Protein 5KWV (pdb70)

Nearest PDB structures (foldseek):
  5kwv-assembly1_B  TM=1.004E+00  e=2.267E-60  Neisseria gonorrhoeae NCCP11945
  5ucr-assembly1_B  TM=1.002E+00  e=1.431E-56  Neisseria gonorrhoeae NCCP11945
  5kwv-assembly1_A  TM=9.908E-01  e=8.658E-56  Neisseria gonorrhoeae NCCP11945
  5ucr-assembly1_A  TM=9.792E-01  e=1.600E-54  Neisseria gonorrhoeae NCCP11945
  1iho-assembly1_B  TM=8.061E-01  e=1.325E-34  Escherichia coli

Secondary structure (DSSP, 8-state):
--EEE-SHHHHHHHHHH---EEEEEE-S---HHHHHHHHHHHHH-SEEEEEE---TTT----HHHHHHHHHTTT--EEE---HHHH-TTSS--SEEE--GGGGSTHHHHSTTHHHHHHHHHHHHHHHH--SEEEEETTSHHHHHHHHHHHHHTT---EEEEEPPPB-TTSPBP-GGGGG--HHHHHHTTHHHHHHHHHHHHHHTT---HHHHHHHHHHHHHHTT-EEEEEEEEETTT-PBP-TT-SEEEEEEEEEETTEEEEEEEEEE--/--EEE-SHHHHHHHHTT---EEEEEE-S---HHHHHHHHHHHTT-SEEEEEE---TTT------HHHHHHHHHTTT-SEEE---HHHH-SSSS--SEEE--GGGGSGGGGGSTTHHHHHHHHHHHHHHHH--SEEEEETTSHHHHHHHHHHHHHTT---EEEEEPPPB-TTSPBP-GGGGGS-HHHHHHTTHHHHHHHHHHHHHHTT---HHHHHHHHHHHHHHTT-EEEEEEEEETTT-PBP-TT-SSEEEEEEEEETTEEEEEEEEE-

Radius of gyration: 27.23 Å; Cα contacts (8 Å, |Δi|>4): 1014; chains: 2; bounding box: 77×53×70 Å

Organism: Neisseria gonorrhoeae (strain NCCP11945) (NCBI:txid521006)

Structure (mmCIF, N/CA/C/O backbone):
data_5KWV
#
_entry.id   5KWV
#
_cell.length_a   137.650
_cell.length_b   137.650
_cell.length_c   73.020
_cell.angle_alpha   90.000
_cell.angle_beta   90.000
_cell.angle_gamma   90.000
#
_symmetry.space_group_name_H-M   'P 41 21 2'
#
loop_
_entity.id
_entity.type
_entity.pdbx_description
1 polymer 'Pantothenate synthetase'
2 non-polymer 'PHOSPHOAMINOPHOSPHONIC ACID-ADENYLATE ESTER'
3 water water
#
loop_
_atom_site.group_PDB
_atom_site.id
_atom_site.type_symbol
_atom_site.label_atom_id
_atom_site.label_alt_id
_atom_site.label_comp_id
_atom_site.label_asym_id
_atom_site.label_entity_id
_atom_site.label_seq_id
_atom_site.pdbx_PDB_ins_code
_atom_site.Cartn_x
_atom_site.Cartn_y
_atom_site.Cartn_z
_atom_site.occupancy
_atom_site.B_iso_or_equiv
_atom_site.auth_seq_id
_atom_site.auth_comp_id
_atom_site.auth_asym_id
_atom_site.auth_atom_id
_atom_site.pdbx_PDB_model_num
ATOM 1 N N . HIS A 1 8 ? 40.070 55.813 38.455 1.00 74.69 0 HIS A N 1
ATOM 2 C CA . HIS A 1 8 ? 39.659 56.995 39.202 1.00 78.67 0 HIS A CA 1
ATOM 3 C C . HIS A 1 8 ? 39.699 58.231 38.305 1.00 82.38 0 HIS A C 1
ATOM 4 O O . HIS A 1 8 ? 38.651 58.718 37.877 1.00 88.40 0 HIS A O 1
ATOM 6 N N . MET A 1 9 ? 40.897 58.733 38.000 1.00 76.67 1 MET A N 1
ATOM 7 C CA . MET A 1 9 ? 41.010 59.970 37.233 1.00 67.10 1 MET A CA 1
ATOM 8 C C . MET A 1 9 ? 40.744 59.721 35.754 1.00 69.79 1 MET A C 1
ATOM 9 O O . MET A 1 9 ? 41.195 58.722 35.186 1.00 76.36 1 MET A O 1
ATOM 14 N N . GLN A 1 10 ? 40.020 60.647 35.128 1.00 65.60 2 GLN A N 1
ATOM 15 C CA . GLN A 1 10 ? 39.677 60.564 33.716 1.00 69.15 2 GLN A CA 1
ATOM 16 C C . GLN A 1 10 ? 40.371 61.654 32.911 1.00 64.75 2 GLN A C 1
ATOM 17 O O . GLN A 1 10 ? 40.501 62.795 33.368 1.00 62.82 2 GLN A O 1
ATOM 23 N N . ILE A 1 11 ? 40.786 61.293 31.701 1.00 64.05 3 ILE A N 1
ATOM 24 C CA . ILE A 1 11 ? 41.227 62.239 30.682 1.00 61.37 3 ILE A CA 1
ATOM 25 C C . ILE A 1 11 ? 40.099 62.366 29.676 1.00 55.65 3 ILE A C 1
ATOM 26 O O . ILE A 1 11 ? 39.679 61.369 29.078 1.00 60.10 3 ILE A O 1
ATOM 31 N N . ILE A 1 12 ? 39.589 63.582 29.504 1.00 52.74 4 ILE A N 1
ATOM 32 C CA . ILE A 1 12 ? 38.465 63.857 28.613 1.00 55.97 4 ILE A CA 1
ATOM 33 C C . ILE A 1 12 ? 38.911 64.897 27.591 1.00 53.56 4 ILE A C 1
ATOM 34 O O . ILE A 1 12 ? 39.511 65.915 27.957 1.00 53.53 4 ILE A O 1
ATOM 39 N N . HIS A 1 13 ? 38.637 64.634 26.308 1.00 55.55 5 HIS A N 1
ATOM 40 C CA . HIS A 1 13 ? 39.138 65.489 25.234 1.00 54.60 5 HIS A CA 1
ATOM 41 C C . HIS A 1 13 ? 38.072 66.292 24.507 1.00 52.01 5 HIS A C 1
ATOM 42 O O . HIS A 1 13 ? 38.423 67.224 23.777 1.00 58.33 5 HIS A O 1
ATOM 49 N N . THR A 1 14 ? 36.798 65.956 24.656 1.00 50.40 6 THR A N 1
ATOM 50 C CA . THR A 1 14 ? 35.742 66.644 23.932 1.00 53.75 6 THR A CA 1
ATOM 51 C C . THR A 1 14 ? 34.841 67.406 24.894 1.00 53.23 6 THR A C 1
ATOM 52 O O . THR A 1 14 ? 34.653 67.004 26.049 1.00 56.12 6 THR A O 1
ATOM 56 N N . ILE A 1 15 ? 34.281 68.508 24.388 1.00 49.43 7 ILE A N 1
ATOM 57 C CA . ILE A 1 15 ? 33.306 69.294 25.140 1.00 51.30 7 ILE A CA 1
ATOM 58 C C . ILE A 1 15 ? 32.096 68.439 25.488 1.00 56.61 7 ILE A C 1
ATOM 59 O O . ILE A 1 15 ? 31.568 68.509 26.606 1.00 54.71 7 ILE A O 1
ATOM 64 N N . ARG A 1 16 ? 31.647 67.604 24.542 1.00 45.64 8 ARG A N 1
ATOM 65 C CA . ARG A 1 16 ? 30.451 66.802 24.770 1.00 51.61 8 ARG A CA 1
ATOM 66 C C . ARG A 1 16 ? 30.647 65.816 25.916 1.00 56.85 8 ARG A C 1
ATOM 67 O O . ARG A 1 16 ? 29.740 65.620 26.733 1.00 59.63 8 ARG A O 1
ATOM 75 N N . GLU A 1 17 ? 31.809 65.152 25.971 1.00 52.03 9 GLU A N 1
ATOM 76 C CA . GLU A 1 17 ? 32.052 64.216 27.060 1.00 53.66 9 GLU A CA 1
ATOM 77 C C . GLU A 1 17 ? 32.271 64.951 28.375 1.00 47.43 9 GLU A C 1
ATOM 78 O O . GLU A 1 17 ? 31.920 64.431 29.434 1.00 49.08 9 GLU A O 1
ATOM 84 N N . LEU A 1 18 ? 32.857 66.150 28.333 1.00 45.68 10 LEU A N 1
ATOM 85 C CA . LEU A 1 18 ? 32.993 66.930 29.562 1.00 52.18 10 LEU A CA 1
ATOM 86 C C . LEU A 1 18 ? 31.618 67.299 30.109 1.00 51.70 10 LEU A C 1
ATOM 87 O O . LEU A 1 18 ? 31.344 67.109 31.298 1.00 48.85 10 LEU A O 1
ATOM 92 N N . ARG A 1 19 ? 30.726 67.791 29.238 1.00 50.18 11 ARG A N 1
ATOM 93 C CA . ARG A 1 19 ? 29.379 68.152 29.672 1.00 50.63 11 ARG A CA 1
ATOM 94 C C . ARG A 1 19 ? 28.625 66.950 30.239 1.00 61.95 11 ARG A C 1
ATOM 95 O O . ARG A 1 19 ? 27.942 67.068 31.265 1.00 59.11 11 ARG A O 1
ATOM 103 N N . THR A 1 20 ? 28.736 65.785 29.591 1.00 50.12 12 THR A N 1
ATOM 104 C CA . THR A 1 20 ? 28.068 64.586 30.106 1.00 53.81 12 THR A CA 1
ATOM 105 C C . T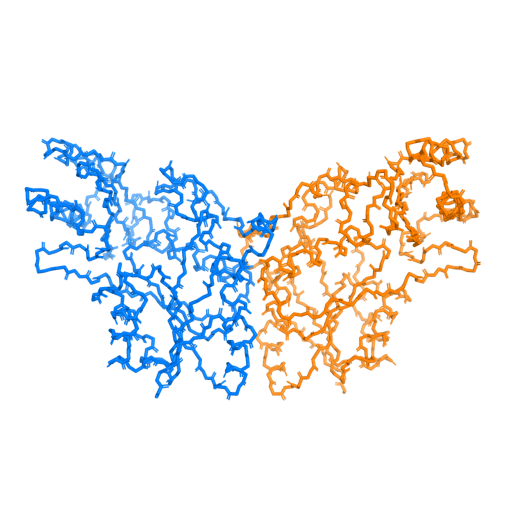HR A 1 20 ? 28.582 64.198 31.490 1.00 60.36 12 THR A C 1
ATOM 106 O O . THR A 1 20 ? 27.792 63.871 32.382 1.00 66.74 12 THR A O 1
ATOM 110 N N . TRP A 1 21 ? 29.899 64.246 31.699 1.00 57.14 13 TRP A N 1
ATOM 111 C CA . TRP A 1 21 ? 30.433 63.902 33.015 1.00 57.28 13 TRP A CA 1
ATOM 112 C C . TRP A 1 21 ? 30.003 64.913 34.080 1.00 61.06 13 TRP A C 1
ATOM 113 O O . TRP A 1 21 ? 29.735 64.541 35.228 1.00 63.88 13 TRP A O 1
ATOM 124 N N . ARG A 1 22 ? 29.951 66.196 33.720 1.00 55.89 14 ARG A N 1
ATOM 125 C CA . ARG A 1 22 ? 29.693 67.259 34.687 1.00 58.94 14 ARG A CA 1
ATOM 126 C C . ARG A 1 22 ? 28.232 67.298 35.115 1.00 60.70 14 ARG A C 1
ATOM 127 O O . ARG A 1 22 ? 27.922 67.778 36.212 1.00 60.02 14 ARG A O 1
ATOM 135 N N . GLU A 1 23 ? 27.332 66.806 34.257 1.00 57.98 15 GLU A N 1
ATOM 136 C CA . GLU A 1 23 ? 25.896 66.894 34.502 1.00 63.82 15 GLU A CA 1
ATOM 137 C C . GLU A 1 23 ? 25.479 66.193 35.791 1.00 76.49 15 GLU A C 1
ATOM 138 O O . GLU A 1 23 ? 24.678 66.732 36.564 1.00 80.56 15 GLU A O 1
ATOM 144 N N . ASN A 1 24 ? 26.000 64.994 36.043 1.00 78.63 16 ASN A N 1
ATOM 145 C CA . ASN A 1 24 ? 25.598 64.254 37.231 1.00 89.20 16 ASN A CA 1
ATOM 146 C C . ASN A 1 24 ? 26.379 64.664 38.470 1.00 93.41 16 ASN A C 1
ATOM 147 O O . ASN A 1 24 ? 25.928 64.403 39.590 1.00 101.84 16 ASN A O 1
ATOM 152 N N . THR A 1 25 ? 27.519 65.317 38.293 1.00 82.74 17 THR A N 1
ATOM 153 C CA . THR A 1 25 ? 28.363 65.726 39.401 1.00 74.52 17 THR A CA 1
ATOM 154 C C . THR A 1 25 ? 27.828 66.974 40.099 1.00 73.92 17 THR A C 1
ATOM 155 O O . THR A 1 25 ? 27.233 67.862 39.480 1.00 81.03 17 THR A O 1
ATOM 159 N N . GLY A 1 26 ? 28.049 67.028 41.412 1.00 62.24 18 GLY A N 1
ATOM 160 C CA . GLY A 1 26 ? 27.658 68.178 42.199 1.00 62.80 18 GLY A CA 1
ATOM 161 C C . GLY A 1 26 ? 28.631 69.334 42.067 1.00 60.69 18 GLY A C 1
ATOM 162 O O . GLY A 1 26 ? 28.808 69.871 40.965 1.00 60.67 18 GLY A O 1
ATOM 163 N N . LYS A 1 27 ? 29.255 69.736 43.177 1.00 56.62 19 LYS A N 1
ATOM 164 C CA . LYS A 1 27 ? 30.142 70.895 43.162 1.00 60.01 19 LYS A CA 1
ATOM 165 C C . LYS A 1 27 ? 31.425 70.601 42.382 1.00 57.74 19 LYS A C 1
ATOM 166 O O . LYS A 1 27 ? 31.983 69.505 42.470 1.00 64.61 19 LYS A O 1
ATOM 172 N N . VAL A 1 28 ? 31.893 71.581 41.603 1.00 51.24 20 VAL A N 1
ATOM 173 C CA . VAL A 1 28 ? 33.107 71.426 40.803 1.00 41.79 20 VAL A CA 1
ATOM 174 C C . VAL A 1 28 ? 34.041 72.599 41.071 1.00 50.15 20 VAL A C 1
ATOM 175 O O . VAL A 1 28 ? 33.611 73.757 41.066 1.00 45.30 20 VAL A O 1
ATOM 179 N N . ALA A 1 29 ? 35.301 72.292 41.368 1.00 46.46 21 ALA A N 1
ATOM 180 C CA . ALA A 1 29 ? 36.379 73.267 41.432 1.00 42.52 21 ALA A CA 1
ATOM 181 C C . ALA A 1 29 ? 37.279 73.059 40.230 1.00 41.79 21 ALA A C 1
ATOM 182 O O . ALA A 1 29 ? 37.569 71.920 39.855 1.00 47.13 21 ALA A O 1
ATOM 184 N N . PHE A 1 30 ? 37.730 74.162 39.638 1.00 42.53 22 PHE A N 1
ATOM 185 C CA . PHE A 1 30 ? 38.342 74.149 38.321 1.00 41.66 22 PHE A CA 1
ATOM 186 C C . PHE A 1 30 ? 39.703 74.840 38.365 1.00 43.42 22 PHE A C 1
ATOM 187 O O . PHE A 1 30 ? 39.839 75.921 38.932 1.00 45.40 22 PHE A O 1
ATOM 195 N N . VAL A 1 31 ? 40.713 74.199 37.787 1.00 42.12 23 VAL A N 1
ATOM 196 C CA . VAL A 1 31 ? 42.044 74.781 37.662 1.00 36.11 23 VAL A CA 1
ATOM 197 C C . VAL A 1 31 ? 42.444 74.758 36.192 1.00 37.96 23 VAL A C 1
ATOM 198 O O . VAL A 1 31 ? 42.909 73.740 35.681 1.00 42.32 23 VAL A O 1
ATOM 202 N N . PRO A 1 32 ? 42.348 75.890 35.499 1.00 37.68 24 PRO A N 1
ATOM 203 C CA . PRO A 1 32 ? 42.804 75.948 34.096 1.00 39.51 24 PRO A CA 1
ATOM 204 C C . PRO A 1 32 ? 44.298 76.195 34.010 1.00 42.52 24 PRO A C 1
ATOM 205 O O . PRO A 1 32 ? 44.847 77.041 34.723 1.00 38.31 24 PRO A O 1
ATOM 209 N N . THR A 1 33 ? 44.959 75.425 33.130 1.00 35.87 25 THR A N 1
ATOM 210 C CA . THR A 1 33 ? 46.405 75.502 32.947 1.00 37.09 25 THR A CA 1
ATOM 211 C C . THR A 1 33 ? 46.768 75.329 31.479 1.00 42.06 25 THR A C 1
ATOM 212 O O . THR A 1 33 ? 45.959 74.889 30.654 1.00 38.84 25 THR A O 1
ATOM 216 N N . MET A 1 34 ? 48.041 75.621 31.187 1.00 39.20 26 MET A N 1
ATOM 217 C CA . MET A 1 34 ? 48.669 75.316 29.909 1.00 44.31 26 MET A CA 1
ATOM 218 C C . MET A 1 34 ? 49.589 74.108 29.992 1.00 47.23 26 MET A C 1
ATOM 219 O O . MET A 1 34 ? 50.468 73.949 29.134 1.00 48.45 26 MET A O 1
ATOM 224 N N . GLY A 1 35 ? 49.387 73.230 30.978 1.00 42.09 27 GLY A N 1
ATOM 225 C CA . GLY A 1 35 ? 50.234 72.054 31.063 1.00 46.39 27 GLY A CA 1
ATOM 226 C C . GLY A 1 35 ? 51.635 72.387 31.567 1.00 51.37 27 GLY A C 1
ATOM 227 O O . GLY A 1 35 ? 51.883 73.441 32.159 1.00 52.01 27 GLY A O 1
ATOM 228 N N . ASN A 1 36 ? 52.561 71.454 31.323 1.00 53.01 28 ASN A N 1
ATOM 229 C CA . ASN A 1 36 ? 53.926 71.542 31.849 1.00 60.56 28 ASN A CA 1
ATOM 230 C C . ASN A 1 36 ? 53.917 71.741 33.361 1.00 60.72 28 ASN A C 1
ATOM 231 O O . ASN A 1 36 ? 54.545 72.659 33.893 1.00 63.85 28 ASN A O 1
ATOM 236 N N . LEU A 1 37 ? 53.173 70.886 34.056 1.00 53.62 29 LEU A N 1
ATOM 237 C CA . LEU A 1 37 ? 52.823 71.183 35.439 1.00 56.52 29 LEU A CA 1
ATOM 238 C C . LEU A 1 37 ? 54.036 71.077 36.357 1.00 57.05 29 LEU A C 1
ATOM 239 O O . LEU A 1 37 ? 54.929 70.257 36.155 1.00 61.63 29 LEU A O 1
ATOM 244 N N . HIS A 1 38 ? 54.057 71.937 37.370 1.00 58.63 30 HIS A N 1
ATOM 245 C CA . HIS A 1 38 ? 55.073 71.926 38.414 1.00 61.26 30 HIS A CA 1
ATOM 246 C C . HIS A 1 38 ? 54.367 72.173 39.744 1.00 61.16 30 HIS A C 1
ATOM 247 O O . HIS A 1 38 ? 53.138 72.317 39.800 1.00 57.72 30 HIS A O 1
ATOM 254 N N . GLU A 1 39 ? 55.157 72.239 40.817 1.00 55.03 31 GLU A N 1
ATOM 255 C CA . GLU A 1 39 ? 54.591 72.305 42.161 1.00 63.28 31 GLU A CA 1
ATOM 256 C C . GLU A 1 39 ? 53.704 73.542 42.342 1.00 59.46 31 GLU A C 1
ATOM 257 O O . GLU A 1 39 ? 52.735 73.508 43.115 1.00 57.44 31 GLU A O 1
ATOM 263 N N . GLY A 1 40 ? 54.035 74.651 41.671 1.00 49.36 32 GLY A N 1
ATOM 264 C CA . GLY A 1 40 ? 53.166 75.824 41.726 1.00 51.69 32 GLY A CA 1
ATOM 265 C C . GLY A 1 40 ? 51.737 75.536 41.286 1.00 57.47 32 GLY A C 1
ATOM 266 O O . GLY A 1 40 ? 50.779 76.025 41.896 1.00 54.45 32 GLY A O 1
ATOM 267 N N . HIS A 1 41 ? 51.574 74.732 40.224 1.00 53.35 33 HIS A N 1
ATOM 268 C CA . HIS A 1 41 ? 50.238 74.325 39.788 1.00 47.04 33 HIS A CA 1
ATOM 269 C C . HIS A 1 41 ? 49.572 73.433 40.825 1.00 51.65 33 HIS A C 1
ATOM 270 O O . HIS A 1 41 ? 48.353 73.502 41.030 1.00 52.29 33 HIS A O 1
ATOM 277 N N . LEU A 1 42 ? 50.356 72.566 41.468 1.00 52.36 34 LEU A N 1
ATOM 278 C CA . LEU A 1 42 ? 49.791 71.675 42.472 1.00 58.31 34 LEU A CA 1
ATOM 279 C C . LEU A 1 42 ? 49.235 72.451 43.658 1.00 55.32 34 LEU A C 1
ATOM 280 O O . LEU A 1 42 ? 48.262 72.012 44.286 1.00 56.14 34 LEU A O 1
ATOM 285 N N . ALA A 1 43 ? 49.835 73.599 43.982 1.00 56.43 35 ALA A N 1
ATOM 286 C CA . ALA A 1 43 ? 49.246 74.468 44.995 1.00 57.34 35 ALA A CA 1
ATOM 287 C C . ALA A 1 43 ? 47.819 74.836 44.619 1.00 54.22 35 ALA A C 1
ATOM 288 O O . ALA A 1 43 ? 46.911 74.747 45.452 1.00 54.12 35 ALA A O 1
ATOM 290 N N . LEU A 1 44 ? 47.597 75.229 43.356 1.00 45.88 36 LEU A N 1
ATOM 291 C CA . LEU A 1 44 ? 46.240 75.512 42.894 1.00 44.62 36 LEU A CA 1
ATOM 292 C C . LEU A 1 44 ? 45.341 74.300 43.063 1.00 42.08 36 LEU A C 1
ATOM 293 O O . LEU A 1 44 ? 44.190 74.415 43.500 1.00 46.69 36 LEU A O 1
ATOM 298 N N . VAL A 1 45 ? 45.836 73.133 42.667 1.00 39.56 37 VAL A N 1
ATOM 299 C CA . VAL A 1 45 ? 45.017 71.932 42.711 1.00 42.99 37 VAL A CA 1
ATOM 300 C C . VAL A 1 45 ? 44.636 71.608 44.155 1.00 49.79 37 VAL A C 1
ATOM 301 O O . VAL A 1 45 ? 43.514 71.171 44.431 1.00 49.77 37 VAL A O 1
ATOM 305 N N . ARG A 1 46 ? 45.568 71.810 45.091 1.00 46.39 38 ARG A N 1
ATOM 306 C CA . ARG A 1 46 ? 45.288 71.515 46.498 1.00 52.90 38 ARG A CA 1
ATOM 307 C C . ARG A 1 46 ? 44.216 72.441 47.048 1.00 47.88 38 ARG A C 1
ATOM 308 O O . ARG A 1 46 ? 43.311 71.986 47.752 1.00 49.67 38 ARG A O 1
ATOM 316 N N . GLU A 1 47 ? 44.260 73.730 46.687 1.00 43.69 39 GLU A N 1
ATOM 317 C CA . GLU A 1 47 ? 43.220 74.655 47.131 1.00 54.64 39 GLU A CA 1
ATOM 318 C C . GLU A 1 47 ? 41.857 74.250 46.593 1.00 56.38 39 GLU A C 1
ATOM 319 O O . GLU A 1 47 ? 40.857 74.250 47.327 1.00 49.90 39 GLU A O 1
ATOM 325 N N . ALA A 1 48 ? 41.806 73.920 45.302 1.00 45.91 40 ALA A N 1
ATOM 326 C CA . ALA A 1 48 ? 40.580 73.457 44.664 1.00 42.65 40 ALA A CA 1
ATOM 327 C C . ALA A 1 48 ? 40.052 72.211 45.349 1.00 42.56 40 ALA A C 1
ATOM 328 O O . ALA A 1 48 ? 38.843 72.059 45.557 1.00 52.35 40 ALA A O 1
ATOM 330 N N . ARG A 1 49 ? 40.947 71.273 45.637 1.00 48.03 41 ARG A N 1
ATOM 331 C CA . ARG A 1 49 ? 40.557 70.037 46.289 1.00 53.27 41 ARG A CA 1
ATOM 332 C C . ARG A 1 49 ? 40.042 70.286 47.707 1.00 58.12 41 ARG A C 1
ATOM 333 O O . ARG A 1 49 ? 39.285 69.459 48.225 1.00 50.61 41 ARG A O 1
ATOM 341 N N . LYS A 1 50 ? 40.408 71.414 48.334 1.00 53.62 42 LYS A N 1
ATOM 342 C CA . LYS A 1 50 ? 39.835 71.749 49.633 1.00 62.73 42 LYS A CA 1
ATOM 343 C C . LYS A 1 50 ? 38.406 72.246 49.525 1.00 62.87 42 LYS A C 1
ATOM 344 O O . LYS A 1 50 ? 37.702 72.272 50.538 1.00 55.17 42 LYS A O 1
ATOM 350 N N . ARG A 1 51 ? 37.942 72.581 48.321 1.00 57.71 43 ARG A N 1
ATOM 351 C CA . ARG A 1 51 ? 36.662 73.251 48.166 1.00 58.57 43 ARG A CA 1
ATOM 352 C C . ARG A 1 51 ? 35.596 72.435 47.446 1.00 60.78 43 ARG A C 1
ATOM 353 O O . ARG A 1 51 ? 34.424 72.823 47.472 1.00 58.73 43 ARG A O 1
ATOM 361 N N . ALA A 1 52 ? 35.949 71.306 46.848 1.00 47.58 44 ALA A N 1
ATOM 362 C CA . ALA A 1 52 ? 34.947 70.493 46.188 1.00 50.36 44 ALA A CA 1
ATOM 363 C C . ALA A 1 52 ? 35.477 69.077 46.068 1.00 51.16 44 ALA A C 1
ATOM 364 O O . ALA A 1 52 ? 36.686 68.865 45.957 1.00 51.94 44 ALA A O 1
ATOM 366 N N . ASP A 1 53 ? 34.555 68.110 46.116 1.00 56.55 45 ASP A N 1
ATOM 367 C CA . ASP A 1 53 ? 34.927 66.716 45.911 1.00 57.26 45 ASP A CA 1
ATOM 368 C C . ASP A 1 53 ? 35.436 66.469 44.491 1.00 56.40 45 ASP A C 1
ATOM 369 O O . ASP A 1 53 ? 36.214 65.536 44.269 1.00 58.21 45 ASP A O 1
ATOM 374 N N . ASN A 1 54 ? 35.007 67.277 43.521 1.00 50.67 46 ASN A N 1
ATOM 375 C CA . ASN A 1 54 ? 35.321 67.048 42.115 1.00 47.06 46 ASN A CA 1
ATOM 376 C C . ASN A 1 54 ? 36.148 68.201 41.555 1.00 54.60 46 ASN A C 1
ATOM 377 O O . ASN A 1 54 ? 35.633 69.312 41.377 1.00 50.75 46 ASN A O 1
ATOM 382 N N . VAL A 1 55 ? 37.421 67.928 41.266 1.00 46.48 47 VAL A N 1
ATOM 383 C CA . VAL A 1 55 ? 38.358 68.911 40.734 1.00 46.02 47 VAL A CA 1
ATOM 384 C C . VAL A 1 55 ? 38.602 68.600 39.256 1.00 48.92 47 VAL A C 1
ATOM 385 O O . VAL A 1 55 ? 38.979 67.474 38.911 1.00 58.02 47 VAL A O 1
ATOM 389 N N . VAL A 1 56 ? 38.373 69.592 38.391 1.00 45.29 48 VAL A N 1
ATOM 390 C CA . VAL A 1 56 ? 38.722 69.529 36.968 1.00 41.34 48 VAL A CA 1
ATOM 391 C C . VAL A 1 56 ? 39.974 70.365 36.744 1.00 43.63 48 VAL A C 1
ATOM 392 O O . VAL A 1 56 ? 40.015 71.543 37.119 1.00 45.32 48 VAL A O 1
ATOM 396 N N . VAL A 1 57 ? 40.987 69.772 36.117 1.00 48.01 49 VAL A N 1
ATOM 397 C CA . VAL A 1 57 ? 42.157 70.512 35.650 1.00 44.81 49 VAL A CA 1
ATOM 398 C C . VAL A 1 57 ? 42.132 70.497 34.126 1.00 47.39 49 VAL A C 1
ATOM 399 O O . VAL A 1 57 ? 42.095 69.428 33.507 1.00 49.81 49 VAL A O 1
ATOM 403 N N . SER A 1 58 ? 42.148 71.676 33.516 1.00 41.81 50 SER A N 1
ATOM 404 C CA . SER A 1 58 ? 42.242 71.761 32.071 1.00 44.31 50 SER A CA 1
ATOM 405 C C . SER A 1 58 ? 43.684 72.042 31.665 1.00 44.31 50 SER A C 1
ATOM 406 O O . SER A 1 58 ? 44.405 72.773 32.350 1.00 44.53 50 SER A O 1
ATOM 409 N N . ILE A 1 59 ? 44.106 71.409 30.573 1.00 42.55 51 ILE A N 1
ATOM 410 C CA . ILE A 1 59 ? 45.397 71.643 29.930 1.00 43.27 51 ILE A CA 1
ATOM 411 C C . ILE A 1 59 ? 45.087 72.047 28.491 1.00 45.41 51 ILE A C 1
ATOM 412 O O . ILE A 1 59 ? 44.549 71.233 27.730 1.00 46.47 51 ILE A O 1
ATOM 417 N N . PHE A 1 60 ? 45.383 73.302 28.122 1.00 46.95 52 PHE A N 1
ATOM 418 C CA . PHE A 1 60 ? 45.069 73.792 26.776 1.00 44.31 52 PHE A CA 1
ATOM 419 C C . PHE A 1 60 ? 45.923 75.003 26.398 1.00 36.97 52 PHE A C 1
ATOM 420 O O . PHE A 1 60 ? 46.078 75.923 27.207 1.00 43.61 52 PHE A O 1
ATOM 428 N N . VAL A 1 61 ? 46.477 75.002 25.172 1.00 40.38 53 VAL A N 1
ATOM 429 C CA . VAL A 1 61 ? 47.228 76.129 24.598 1.00 45.42 53 VAL A CA 1
ATOM 430 C C . VAL A 1 61 ? 46.696 76.524 23.212 1.00 45.65 53 VAL A C 1
ATOM 431 O O . VAL A 1 61 ? 46.214 75.662 22.461 1.00 47.01 53 VAL A O 1
ATOM 435 N N . ASN A 1 62 ? 46.790 77.827 22.859 1.00 43.77 54 ASN A N 1
ATOM 436 C CA . ASN A 1 62 ? 46.428 78.291 21.493 1.00 44.42 54 ASN A CA 1
ATOM 437 C C . ASN A 1 62 ? 47.013 79.667 21.104 1.00 42.78 54 ASN A C 1
ATOM 438 O O . ASN A 1 62 ? 47.027 80.598 21.900 1.00 41.28 54 ASN A O 1
ATOM 443 N N . ARG A 1 63 ? 47.363 79.827 19.813 1.00 80.38 55 ARG A N 1
ATOM 444 C CA . ARG A 1 63 ? 47.825 81.100 19.212 1.00 74.26 55 ARG A CA 1
ATOM 445 C C . ARG A 1 63 ? 46.897 82.313 19.390 1.00 79.73 55 ARG A C 1
ATOM 446 O O . ARG A 1 63 ? 47.026 83.316 18.670 1.00 70.34 55 ARG A O 1
ATOM 448 N N . LEU A 1 64 ? 45.879 82.196 20.245 1.00 70.77 56 LEU A N 1
ATOM 449 C CA . LEU A 1 64 ? 45.053 83.341 20.587 1.00 58.00 56 LEU A CA 1
ATOM 450 C C . LEU A 1 64 ? 45.464 83.976 21.915 1.00 49.21 56 LEU A C 1
ATOM 451 O O . LEU A 1 64 ? 45.072 85.110 22.191 1.00 47.61 56 LEU A O 1
ATOM 456 N N . GLN A 1 65 ? 46.263 83.285 22.731 1.00 49.17 57 GLN A N 1
ATOM 457 C CA . GLN A 1 65 ? 46.701 83.848 24.005 1.00 50.42 57 GLN A CA 1
ATOM 458 C C . GLN A 1 65 ? 48.175 83.642 24.315 1.00 52.18 57 GLN A C 1
ATOM 459 O O . GLN A 1 65 ? 48.660 84.237 25.282 1.00 62.97 57 GLN A O 1
ATOM 465 N N . PHE A 1 66 ? 48.920 82.865 23.540 1.00 42.44 58 PHE A N 1
ATOM 466 C CA . PHE A 1 66 ? 50.354 82.812 23.824 1.00 74.65 58 PHE A CA 1
ATOM 467 C C . PHE A 1 66 ? 51.036 84.173 23.651 1.00 84.51 58 PHE A C 1
ATOM 468 O O . PHE A 1 66 ? 52.111 84.380 24.226 1.00 81.28 58 PHE A O 1
ATOM 470 N N . GLY A 1 67 ? 50.425 85.092 22.890 1.00 91.21 59 GLY A N 1
ATOM 471 C CA . GLY A 1 67 ? 50.884 86.460 22.665 1.00 92.99 59 GLY A CA 1
ATOM 472 C C . GLY A 1 67 ? 52.349 86.793 22.868 1.00 90.03 59 GLY A C 1
ATOM 473 O O . GLY A 1 67 ? 52.780 87.056 23.994 1.00 88.38 59 GLY A O 1
ATOM 474 N N . ARG A 1 77 ? 56.497 69.166 28.178 1.00 91.04 69 ARG A N 1
ATOM 475 C CA . ARG A 1 77 ? 56.169 67.875 28.782 1.00 86.30 69 ARG A CA 1
ATOM 476 C C . ARG A 1 77 ? 54.965 67.243 28.088 1.00 80.33 69 ARG A C 1
ATOM 477 O O . ARG A 1 77 ? 54.088 67.944 27.578 1.00 71.58 69 ARG A O 1
ATOM 479 N N . THR A 1 78 ? 54.938 65.912 28.071 1.00 85.59 70 THR A N 1
ATOM 480 C CA . THR A 1 78 ? 53.826 65.172 27.494 1.00 83.65 70 THR A CA 1
ATOM 481 C C . THR A 1 78 ? 52.577 65.297 28.365 1.00 79.45 70 THR A C 1
ATOM 482 O O . THR A 1 78 ? 52.635 65.647 29.552 1.00 71.38 70 THR A O 1
ATOM 486 N N . LEU A 1 79 ? 51.429 65.003 27.751 1.00 77.75 71 LEU A N 1
ATOM 487 C CA . LEU A 1 79 ? 50.177 65.015 28.498 1.00 77.25 71 LEU A CA 1
ATOM 488 C C . LEU A 1 79 ? 50.174 63.935 29.570 1.00 73.53 71 LEU A C 1
ATOM 489 O O . LEU A 1 79 ? 49.673 64.151 30.677 1.00 69.71 71 LEU A O 1
ATOM 494 N N . GLN A 1 80 ? 50.738 62.766 29.258 1.00 72.37 72 GLN A N 1
ATOM 495 C CA . GLN A 1 80 ? 50.719 61.656 30.204 1.00 78.90 72 GLN A CA 1
ATOM 496 C C . GLN A 1 80 ? 51.519 61.992 31.455 1.00 78.12 72 GLN A C 1
ATOM 497 O O . GLN A 1 80 ? 51.130 61.619 32.567 1.00 77.00 72 GLN A O 1
ATOM 503 N N . GLN A 1 81 ? 52.656 62.670 31.294 1.00 77.87 73 GLN A N 1
ATOM 504 C CA . GLN A 1 81 ? 53.441 63.046 32.464 1.00 75.31 73 GLN A CA 1
ATOM 505 C C . GLN A 1 81 ? 52.688 64.072 33.308 1.00 67.73 73 GLN A C 1
ATOM 506 O O . GLN A 1 81 ? 52.752 64.032 34.544 1.00 61.10 73 GLN A O 1
ATOM 508 N N . ASP A 1 82 ? 51.961 64.988 32.655 1.00 58.87 74 ASP A N 1
ATOM 509 C CA . ASP A 1 82 ? 51.120 65.930 33.384 1.00 58.86 74 ASP A CA 1
ATOM 510 C C . ASP A 1 82 ? 50.030 65.189 34.144 1.00 62.52 74 ASP A C 1
ATOM 511 O O . ASP A 1 82 ? 49.774 65.468 35.321 1.00 70.04 74 ASP A O 1
ATOM 516 N N . ALA A 1 83 ? 49.356 64.253 33.474 1.00 62.44 75 ALA A N 1
ATOM 517 C CA . ALA A 1 83 ? 48.267 63.525 34.113 1.00 68.59 75 ALA A CA 1
ATOM 518 C C . ALA A 1 83 ? 48.756 62.700 35.294 1.00 75.46 75 ALA A C 1
ATOM 519 O O . ALA A 1 83 ? 48.026 62.536 36.276 1.00 81.11 75 ALA A O 1
ATOM 521 N N . ASP A 1 84 ? 49.994 62.198 35.236 1.00 77.82 76 ASP A N 1
ATOM 522 C CA . ASP A 1 84 ? 50.511 61.418 36.355 1.00 80.39 76 ASP A CA 1
ATOM 523 C C . ASP A 1 84 ? 50.689 62.282 37.595 1.00 81.55 76 ASP A C 1
ATOM 524 O O . ASP A 1 84 ? 50.419 61.830 38.714 1.00 88.61 76 ASP A O 1
ATOM 529 N N . LYS A 1 85 ? 51.147 63.525 37.425 1.00 73.35 77 LYS A N 1
ATOM 530 C CA . LYS A 1 85 ? 51.291 64.401 38.584 1.00 67.13 77 LYS A CA 1
ATOM 531 C C . LYS A 1 85 ? 49.941 64.724 39.213 1.00 68.29 77 LYS A C 1
ATOM 532 O O . LYS A 1 85 ? 49.865 64.948 40.423 1.00 73.90 77 LYS A O 1
ATOM 534 N N . LEU A 1 86 ? 48.868 64.740 38.422 1.00 71.31 78 LEU A N 1
ATOM 535 C CA . LEU A 1 86 ? 47.547 65.095 38.934 1.00 69.48 78 LEU A CA 1
ATOM 536 C C . LEU A 1 86 ? 46.788 63.915 39.536 1.00 78.02 78 LEU A C 1
ATOM 537 O O . LEU A 1 86 ? 46.004 64.109 40.471 1.00 76.32 78 LEU A O 1
ATOM 542 N N . ALA A 1 87 ? 46.976 62.704 39.008 1.00 84.37 79 ALA A N 1
ATOM 543 C CA . ALA A 1 87 ? 46.290 61.545 39.570 1.00 89.88 79 ALA A CA 1
ATOM 544 C C . ALA A 1 87 ? 46.596 61.401 41.055 1.00 91.53 79 ALA A C 1
ATOM 545 O O . ALA A 1 87 ? 45.721 61.037 41.851 1.00 90.67 79 ALA A O 1
ATOM 547 N N . ALA A 1 88 ? 47.834 61.703 41.443 1.00 87.88 80 ALA A N 1
ATOM 548 C CA . ALA A 1 88 ? 48.250 61.637 42.835 1.00 79.75 80 ALA A CA 1
ATOM 549 C C . ALA A 1 88 ? 47.553 62.670 43.718 1.00 72.06 80 ALA A C 1
ATOM 550 O O . ALA A 1 88 ? 47.605 62.545 44.947 1.00 68.53 80 ALA A O 1
ATOM 552 N N . GLU A 1 89 ? 46.909 63.683 43.132 1.00 61.37 81 GLU A N 1
ATOM 553 C CA . GLU A 1 89 ? 46.378 64.808 43.890 1.00 62.93 81 GLU A CA 1
ATOM 554 C C . GLU A 1 89 ? 44.860 64.782 44.069 1.00 66.39 81 GLU A C 1
ATOM 555 O O . GLU A 1 89 ? 44.296 65.755 44.582 1.00 68.87 81 GLU A O 1
ATOM 561 N N . GLY A 1 90 ? 44.193 63.689 43.706 1.00 68.32 82 GLY A N 1
ATOM 562 C CA . GLY A 1 90 ? 42.744 63.639 43.820 1.00 69.52 82 GLY A CA 1
ATOM 563 C C . GLY A 1 90 ? 42.009 64.436 42.754 1.00 67.23 82 GLY A C 1
ATOM 564 O O . GLY A 1 90 ? 40.951 65.015 43.033 1.00 64.23 82 GLY A O 1
ATOM 565 N N . VAL A 1 91 ? 42.551 64.507 41.545 1.00 60.41 83 VAL A N 1
ATOM 566 C CA . VAL A 1 91 ? 41.885 65.194 40.443 1.00 56.80 83 VAL A CA 1
ATOM 567 C C . VAL A 1 91 ? 40.933 64.214 39.778 1.00 55.15 83 VAL A C 1
ATOM 568 O O . VAL A 1 91 ? 41.289 63.056 39.535 1.00 56.02 83 VAL A O 1
ATOM 572 N N . ALA A 1 92 ? 39.699 64.654 39.549 1.00 51.39 84 ALA A N 1
ATOM 573 C CA . ALA A 1 92 ? 38.709 63.773 38.946 1.00 55.07 84 ALA A CA 1
ATOM 574 C C . ALA A 1 92 ? 38.847 63.732 37.429 1.00 56.51 84 ALA A C 1
ATOM 575 O O . ALA A 1 92 ? 38.745 62.659 36.827 1.00 65.80 84 ALA A O 1
ATOM 577 N N . VAL A 1 93 ? 39.068 64.885 36.796 1.00 51.46 85 VAL A N 1
ATOM 578 C CA . VAL A 1 93 ? 39.070 64.998 35.338 1.00 49.12 85 VAL A CA 1
ATOM 579 C C . VAL A 1 93 ? 40.222 65.887 34.896 1.00 50.76 85 VAL A C 1
ATOM 580 O O . VAL A 1 93 ? 40.392 67.003 35.406 1.00 45.22 85 VAL A O 1
ATOM 584 N N . VAL A 1 94 ? 41.007 65.396 33.946 1.00 49.44 86 VAL A N 1
ATOM 585 C CA . VAL A 1 94 ? 41.908 66.236 33.180 1.00 55.48 86 VAL A CA 1
ATOM 586 C C . VAL A 1 94 ? 41.215 66.504 31.847 1.00 53.15 86 VAL A C 1
ATOM 587 O O . VAL A 1 94 ? 40.923 65.566 31.097 1.00 52.55 86 VAL A O 1
ATOM 591 N N . PHE A 1 95 ? 40.877 67.768 31.586 1.00 48.87 87 PHE A N 1
ATOM 592 C CA . PHE A 1 95 ? 40.201 68.182 30.356 1.00 45.71 87 PHE A CA 1
ATOM 593 C C . PHE A 1 95 ? 41.275 68.691 29.393 1.00 47.00 87 PHE A C 1
ATOM 594 O O . PHE A 1 95 ? 41.897 69.731 29.637 1.00 44.59 87 PHE A O 1
ATOM 602 N N . ALA A 1 96 ? 41.521 67.945 28.316 1.00 46.60 88 ALA A N 1
ATOM 603 C CA . ALA A 1 96 ? 42.577 68.284 27.358 1.00 48.64 88 ALA A CA 1
ATOM 604 C C . ALA A 1 96 ? 42.028 68.262 25.939 1.00 47.50 88 ALA A C 1
ATOM 605 O O . ALA A 1 96 ? 42.264 67.310 25.183 1.00 48.94 88 ALA A O 1
ATOM 607 N N . PRO A 1 97 ? 41.311 69.301 25.533 1.00 45.11 89 PRO A N 1
ATOM 608 C CA . PRO A 1 97 ? 40.804 69.351 24.158 1.00 43.59 89 PRO A CA 1
ATOM 609 C C . PRO A 1 97 ? 41.873 69.850 23.201 1.00 49.21 89 PRO A C 1
ATOM 610 O O . PRO A 1 97 ? 42.770 70.606 23.578 1.00 49.51 89 PRO A O 1
ATOM 614 N N . ASP A 1 98 ? 41.749 69.459 21.933 1.00 50.79 90 ASP A N 1
ATOM 615 C CA . ASP A 1 98 ? 42.708 70.035 21.011 1.00 49.76 90 ASP A CA 1
ATOM 616 C C . ASP A 1 98 ? 42.225 71.409 20.568 1.00 52.84 90 ASP A C 1
ATOM 617 O O . ASP A 1 98 ? 41.133 71.860 20.923 1.00 52.21 90 ASP A O 1
ATOM 622 N N . GLU A 1 99 ? 43.088 72.087 19.814 1.00 51.63 91 GLU A N 1
ATOM 623 C CA . GLU A 1 99 ? 42.808 73.444 19.360 1.00 54.41 91 GLU A CA 1
ATOM 624 C C . GLU A 1 99 ? 41.474 73.504 18.625 1.00 49.76 91 GLU A C 1
ATOM 625 O O . GLU A 1 99 ? 40.669 74.416 18.845 1.00 46.65 91 GLU A O 1
ATOM 631 N N . LYS A 1 100 ? 41.238 72.545 17.723 1.00 48.34 92 LYS A N 1
ATOM 632 C CA . LYS A 1 100 ? 40.007 72.545 16.938 1.00 50.16 92 LYS A CA 1
ATOM 633 C C . LYS A 1 100 ? 38.758 72.329 17.796 1.00 46.47 92 LYS A C 1
ATOM 634 O O . LYS A 1 100 ? 37.683 72.824 17.441 1.00 45.39 92 LYS A O 1
ATOM 640 N N . GLU A 1 101 ? 38.866 71.627 18.933 1.00 41.90 93 GLU A N 1
ATOM 641 C CA . GLU A 1 101 ? 37.684 71.436 19.775 1.00 50.35 93 GLU A CA 1
ATOM 642 C C . GLU A 1 101 ? 37.154 72.768 20.279 1.00 47.71 93 GLU A C 1
ATOM 643 O O . GLU A 1 101 ? 35.942 73.019 20.236 1.00 47.98 93 GLU A O 1
ATOM 649 N N . LEU A 1 102 ? 38.050 73.641 20.743 1.00 41.12 94 LEU A N 1
ATOM 650 C CA . LEU A 1 102 ? 37.658 74.942 21.288 1.00 38.92 94 LEU A CA 1
ATOM 651 C C . LEU A 1 102 ? 37.545 76.033 20.234 1.00 44.25 94 LEU A C 1
ATOM 652 O O . LEU A 1 102 ? 36.756 76.973 20.412 1.00 43.89 94 LEU A O 1
ATOM 657 N N . TYR A 1 103 ? 38.308 75.943 19.143 1.00 35.46 95 TYR A N 1
ATOM 658 C CA . TYR A 1 103 ? 38.316 76.970 18.099 1.00 36.58 95 TYR A CA 1
ATOM 659 C C . TYR A 1 103 ? 38.081 76.288 16.756 1.00 38.41 95 TYR A C 1
ATOM 660 O O . TYR A 1 103 ? 39.004 76.118 15.944 1.00 36.52 95 TYR A O 1
ATOM 669 N N . PRO A 1 104 ? 36.849 75.847 16.507 1.00 40.10 96 PRO A N 1
ATOM 670 C CA . PRO A 1 104 ? 36.605 75.018 15.312 1.00 43.24 96 PRO A CA 1
ATOM 671 C C . PRO A 1 104 ? 36.774 75.746 13.978 1.00 49.15 96 PRO A C 1
ATOM 672 O O . PRO A 1 104 ? 37.012 75.070 12.973 1.00 42.33 96 PRO A O 1
ATOM 676 N N . ASN A 1 105 ? 36.625 77.075 13.928 1.00 47.66 97 ASN A N 1
ATOM 677 C CA . ASN A 1 105 ? 36.868 77.860 12.718 1.00 42.44 97 ASN A CA 1
ATOM 678 C C . ASN A 1 105 ? 38.218 78.563 12.723 1.00 45.99 97 ASN A C 1
ATOM 679 O O . ASN A 1 105 ? 38.457 79.404 11.852 1.00 41.97 97 ASN A O 1
ATOM 684 N N . VAL A 1 106 ? 39.089 78.255 13.690 1.00 41.75 98 VAL A N 1
ATOM 685 C CA . VAL A 1 106 ? 40.373 78.934 13.897 1.00 38.92 98 VAL A CA 1
ATOM 686 C C . VAL A 1 106 ? 40.125 80.354 14.404 1.00 41.91 98 VAL A C 1
ATOM 687 O O . VAL A 1 106 ? 40.568 80.714 15.498 1.00 41.74 98 VAL A O 1
ATOM 691 N N . GLU A 1 107 ? 39.440 81.180 13.613 1.00 41.87 99 GLU A N 1
ATOM 692 C CA . GLU A 1 107 ? 39.223 82.559 14.024 1.00 43.20 99 GLU A CA 1
ATOM 693 C C . GLU A 1 107 ? 38.216 82.578 15.165 1.00 39.57 99 GLU A C 1
ATOM 694 O O . GLU A 1 107 ? 37.248 81.806 15.186 1.00 35.62 99 GLU A O 1
ATOM 700 N N . GLN A 1 108 ? 38.448 83.457 16.117 1.00 38.11 100 GLN A N 1
ATOM 701 C CA . GLN A 1 108 ? 37.507 83.715 17.201 1.00 35.77 100 GLN A CA 1
ATOM 702 C C . GLN A 1 108 ? 36.821 85.041 16.900 1.00 30.07 100 GLN A C 1
ATOM 703 O O . GLN A 1 108 ? 37.446 86.098 17.015 1.00 31.92 100 GLN A O 1
ATOM 709 N N . ARG A 1 109 ? 35.551 84.986 16.484 1.00 33.26 101 ARG A N 1
ATOM 710 C CA . ARG A 1 109 ? 34.851 86.192 16.042 1.00 33.48 101 ARG A CA 1
ATOM 711 C C . ARG A 1 109 ? 34.380 87.038 17.216 1.00 39.70 101 ARG A C 1
ATOM 712 O O . ARG A 1 109 ? 34.417 88.270 17.142 1.00 43.19 101 ARG A O 1
ATOM 720 N N . TYR A 1 110 ? 33.912 86.392 18.285 1.00 36.89 102 TYR A N 1
ATOM 721 C CA . TYR A 1 110 ? 33.387 87.057 19.473 1.00 34.91 102 TYR A CA 1
ATOM 722 C C . TYR A 1 110 ? 34.400 86.881 20.604 1.00 33.79 102 TYR A C 1
ATOM 723 O O . TYR A 1 110 ? 34.663 85.756 21.044 1.00 34.57 102 TYR A O 1
ATOM 732 N N . ASN A 1 111 ? 34.974 87.988 21.059 1.00 28.26 103 ASN A N 1
ATOM 733 C CA . ASN A 1 111 ? 36.005 87.957 22.083 1.00 31.83 103 ASN A CA 1
ATOM 734 C C . ASN A 1 111 ? 35.531 88.700 23.322 1.00 31.69 103 ASN A C 1
ATOM 735 O O . ASN A 1 111 ? 34.796 89.688 23.227 1.00 35.14 103 ASN A O 1
ATOM 740 N N . VAL A 1 112 ? 35.989 88.256 24.484 1.00 35.39 104 VAL A N 1
ATOM 741 C CA . VAL A 1 112 ? 35.756 89.042 25.687 1.00 34.06 104 VAL A CA 1
ATOM 742 C C . VAL A 1 112 ? 36.825 90.125 25.716 1.00 36.98 104 VAL A C 1
ATOM 743 O O . VAL A 1 112 ? 38.028 89.838 25.725 1.00 34.40 104 VAL A O 1
ATOM 747 N N . GLU A 1 113 ? 36.391 91.367 25.634 1.00 34.32 105 GLU A N 1
ATOM 748 C CA . GLU A 1 113 ? 37.300 92.486 25.484 1.00 36.95 105 GLU A CA 1
ATOM 749 C C . GLU A 1 113 ? 37.512 93.151 26.835 1.00 38.14 105 GLU A C 1
ATOM 750 O O . GLU A 1 113 ? 36.571 93.760 27.373 1.00 37.31 105 GLU A O 1
ATOM 756 N N . PRO A 1 114 ? 38.695 93.043 27.432 1.00 36.48 106 PRO A N 1
ATOM 757 C CA . PRO A 1 114 ? 38.956 93.733 28.700 1.00 34.65 106 PRO A CA 1
ATOM 758 C C . PRO A 1 114 ? 39.011 95.238 28.506 1.00 39.06 106 PRO A C 1
ATOM 759 O O . PRO A 1 114 ? 39.097 95.734 27.371 1.00 35.76 106 PRO A O 1
ATOM 763 N N . PRO A 1 115 ? 38.995 96.007 29.600 1.00 38.60 107 PRO A N 1
ATOM 764 C CA . PRO A 1 115 ? 39.253 97.444 29.481 1.00 33.33 107 PRO A CA 1
ATOM 765 C C . PRO A 1 115 ? 40.737 97.700 29.228 1.00 33.80 107 PRO A C 1
ATOM 766 O O . PRO A 1 115 ? 41.506 96.777 28.924 1.00 36.09 107 PRO A O 1
ATOM 770 N N . HIS A 1 116 ? 41.150 98.956 29.407 1.00 35.40 108 HIS A N 1
ATOM 771 C CA . HIS A 1 116 ? 42.510 99.377 29.104 1.00 43.34 108 HIS A CA 1
ATOM 772 C C . HIS A 1 116 ? 43.569 98.639 29.910 1.00 44.54 108 HIS A C 1
ATOM 773 O O . HIS A 1 116 ? 44.732 98.595 29.475 1.00 41.52 108 HIS A O 1
ATOM 780 N N . LEU A 1 117 ? 43.201 98.051 31.056 1.00 40.88 109 LEU A N 1
ATOM 781 C CA . LEU A 1 117 ? 44.145 97.209 31.797 1.00 37.37 109 LEU A CA 1
ATOM 782 C C . LEU A 1 117 ? 44.871 96.234 30.872 1.00 42.25 109 LEU A C 1
ATOM 783 O O . LEU A 1 117 ? 46.059 95.965 31.070 1.00 44.97 109 LEU A O 1
ATOM 788 N N . GLN A 1 118 ? 44.190 95.746 29.825 1.00 40.54 110 GLN A N 1
ATOM 789 C CA . GLN A 1 118 ? 44.776 94.730 28.946 1.00 41.69 110 GLN A CA 1
ATOM 790 C C . GLN A 1 118 ? 45.994 95.248 28.197 1.00 40.60 110 GLN A C 1
ATOM 791 O O . GLN A 1 118 ? 46.812 94.444 27.732 1.00 42.13 110 GLN A O 1
ATOM 797 N N . ASN A 1 119 ? 46.144 96.568 28.096 1.00 33.72 111 ASN A N 1
ATOM 798 C CA . ASN A 1 119 ? 47.300 97.199 27.471 1.00 42.43 111 ASN A CA 1
ATOM 799 C C . ASN A 1 119 ? 48.290 97.770 28.495 1.00 47.09 111 ASN A C 1
ATOM 800 O O . ASN A 1 119 ? 49.268 98.405 28.106 1.00 44.22 111 ASN A O 1
ATOM 805 N N . GLU A 1 120 ? 48.086 97.532 29.785 1.00 44.14 112 GLU A N 1
ATOM 806 C CA . GLU A 1 120 ? 49.022 98.033 30.786 1.00 45.15 112 GLU A CA 1
ATOM 807 C C . GLU A 1 120 ? 49.900 96.896 31.276 1.00 38.22 112 GLU A C 1
ATOM 808 O O . GLU A 1 120 ? 49.619 95.719 31.031 1.00 35.33 112 GLU A O 1
ATOM 814 N N . LEU A 1 121 ? 50.987 97.268 31.959 1.00 42.37 113 LEU A N 1
ATOM 815 C CA . LEU A 1 121 ? 51.881 96.303 32.601 1.00 43.65 113 LEU A CA 1
ATOM 816 C C . LEU A 1 121 ? 52.310 95.251 31.581 1.00 44.84 113 LEU A C 1
ATOM 817 O O . LEU A 1 121 ? 52.868 95.612 30.539 1.00 44.84 113 LEU A O 1
ATOM 822 N N . CYS A 1 122 ? 52.070 93.960 31.853 1.00 38.18 114 CYS A N 1
ATOM 823 C CA . CYS A 1 122 ? 52.508 92.944 30.898 1.00 43.59 114 CYS A CA 1
ATOM 824 C C . CYS A 1 122 ? 51.819 93.097 29.553 1.00 41.21 114 CYS A C 1
ATOM 825 O O . CYS A 1 122 ? 52.422 92.790 28.518 1.00 36.38 114 CYS A O 1
ATOM 828 N N . GLY A 1 123 ? 50.561 93.544 29.539 1.00 41.32 115 GLY A N 1
ATOM 829 C CA . GLY A 1 123 ? 49.873 93.677 28.261 1.00 36.98 115 GLY A CA 1
ATOM 830 C C . GLY A 1 123 ? 50.569 94.650 27.345 1.00 45.45 115 GLY A C 1
ATOM 831 O O . GLY A 1 123 ? 50.441 94.551 26.115 1.00 47.23 115 GLY A O 1
ATOM 832 N N . LYS A 1 124 ? 51.320 95.590 27.921 1.00 42.86 116 LYS A N 1
ATOM 833 C CA . LYS A 1 124 ? 52.108 96.496 27.099 1.00 45.99 116 LYS A CA 1
ATOM 834 C C . LYS A 1 124 ? 53.103 95.716 26.252 1.00 45.69 116 LYS A C 1
ATOM 835 O O . LYS A 1 124 ? 53.401 96.112 25.122 1.00 39.26 116 LYS A O 1
ATOM 841 N N . PHE A 1 125 ? 53.604 94.595 26.777 1.00 41.01 117 PHE A N 1
ATOM 842 C CA . PHE A 1 125 ? 54.605 93.778 26.115 1.00 43.28 117 PHE A CA 1
ATOM 843 C C . PHE A 1 125 ? 54.023 92.514 25.518 1.00 37.68 117 PHE A C 1
ATOM 844 O O . PHE A 1 125 ? 54.750 91.757 24.870 1.00 38.46 117 PHE A O 1
ATOM 852 N N . ARG A 1 126 ? 52.717 92.318 25.647 1.00 33.79 118 ARG A N 1
ATOM 853 C CA . ARG A 1 126 ? 52.030 91.136 25.127 1.00 42.06 118 ARG A CA 1
ATOM 854 C C . ARG A 1 126 ? 50.715 91.547 24.484 1.00 38.22 118 ARG A C 1
ATOM 855 O O . ARG A 1 126 ? 49.643 91.285 25.032 1.00 35.23 118 ARG A O 1
ATOM 863 N N . PRO A 1 127 ? 50.762 92.198 23.313 1.00 37.94 119 PRO A N 1
ATOM 864 C CA . PRO A 1 127 ? 49.514 92.622 22.659 1.00 34.60 119 PRO A CA 1
ATOM 865 C C . PRO A 1 127 ? 48.614 91.429 22.371 1.00 30.09 119 PRO A C 1
ATOM 866 O O . PRO A 1 127 ? 49.078 90.360 21.974 1.00 43.06 119 PRO A O 1
ATOM 870 N N . GLY A 1 128 ? 47.312 91.614 22.589 1.00 35.74 120 GLY A N 1
ATOM 871 C CA . GLY A 1 128 ? 46.337 90.544 22.392 1.00 34.78 120 GLY A CA 1
ATOM 872 C C . GLY A 1 128 ? 46.264 89.453 23.469 1.00 31.76 120 GLY A C 1
ATOM 873 O O . GLY A 1 128 ? 45.318 88.655 23.450 1.00 39.51 120 GLY A O 1
ATOM 874 N N . HIS A 1 129 ? 47.235 89.361 24.384 1.00 30.39 121 HIS A N 1
ATOM 875 C CA . HIS A 1 129 ? 47.264 88.246 25.343 1.00 31.46 121 HIS A CA 1
ATOM 876 C C . HIS A 1 129 ? 46.072 88.256 26.304 1.00 35.95 121 HIS A C 1
ATOM 877 O O . HIS A 1 129 ? 45.409 87.233 26.499 1.00 34.13 121 HIS A O 1
ATOM 884 N N . PHE A 1 130 ? 45.810 89.384 26.962 1.00 30.41 122 PHE A N 1
ATOM 885 C CA . PHE A 1 130 ? 44.780 89.336 27.999 1.00 34.86 122 PHE A CA 1
ATOM 886 C C . PHE A 1 130 ? 43.379 89.261 27.395 1.00 33.55 122 PHE A C 1
ATOM 887 O O . PHE A 1 130 ? 42.480 88.652 27.993 1.00 35.37 122 PHE A O 1
ATOM 895 N N . ARG A 1 131 ? 43.178 89.809 26.194 1.00 37.44 123 ARG A N 1
ATOM 896 C CA . ARG A 1 131 ? 41.951 89.500 25.462 1.00 37.39 123 ARG A CA 1
ATOM 897 C C . ARG A 1 131 ? 41.825 87.994 25.241 1.00 34.55 123 ARG A C 1
ATOM 898 O O . ARG A 1 131 ? 40.773 87.399 25.512 1.00 34.50 123 ARG A O 1
ATOM 906 N N . GLY A 1 132 ? 42.901 87.354 24.765 1.00 28.47 124 GLY A N 1
ATOM 907 C CA . GLY A 1 132 ? 42.833 85.917 24.521 1.00 30.32 124 GLY A CA 1
ATOM 908 C C . GLY A 1 132 ? 42.615 85.119 25.792 1.00 31.25 124 GLY A C 1
ATOM 909 O O . GLY A 1 132 ? 41.868 84.130 25.799 1.00 32.03 124 GLY A O 1
ATOM 910 N N . VAL A 1 133 ? 43.250 85.533 26.891 1.00 30.28 125 VAL A N 1
ATOM 911 C CA . VAL A 1 133 ? 43.028 84.862 28.178 1.00 29.77 125 VAL A CA 1
ATOM 912 C C . VAL A 1 133 ? 41.580 85.033 28.621 1.00 28.63 125 VAL A C 1
ATOM 913 O O . VAL A 1 133 ? 40.909 84.073 29.022 1.00 28.61 125 VAL A O 1
ATOM 917 N N . ALA A 1 134 ? 41.087 86.275 28.581 1.00 34.29 126 ALA A N 1
ATOM 918 C CA . ALA A 1 134 ? 39.722 86.520 29.030 1.00 32.52 126 ALA A CA 1
ATOM 919 C C . ALA A 1 134 ? 38.755 85.692 28.215 1.00 34.10 126 ALA A C 1
ATOM 920 O O . ALA A 1 134 ? 37.818 85.104 28.766 1.00 34.86 126 ALA A O 1
ATOM 922 N N . THR A 1 135 ? 39.016 85.581 26.902 1.00 26.03 127 THR A N 1
ATOM 923 C CA . THR A 1 135 ? 38.113 84.857 26.012 1.00 30.65 127 THR A CA 1
ATOM 924 C C . THR A 1 135 ? 38.152 83.362 26.291 1.00 27.27 127 THR A C 1
ATOM 925 O O . THR A 1 135 ? 37.104 82.709 26.404 1.00 32.53 127 THR A O 1
ATOM 929 N N . VAL A 1 136 ? 39.353 82.788 26.380 1.00 30.74 128 VAL A N 1
ATOM 930 C CA . VAL A 1 136 ? 39.409 81.346 26.564 1.00 25.24 128 VAL A CA 1
ATOM 931 C C . VAL A 1 136 ? 38.916 80.953 27.970 1.00 36.22 128 VAL A C 1
ATOM 932 O O . VAL A 1 136 ? 38.349 79.873 28.155 1.00 30.89 128 VAL A O 1
ATOM 936 N N . VAL A 1 137 ? 39.082 81.819 28.971 1.00 28.82 129 VAL A N 1
ATOM 937 C CA . VAL A 1 137 ? 38.578 81.471 30.297 1.00 33.08 129 VAL A CA 1
ATOM 938 C C . VAL A 1 137 ? 37.053 81.497 30.306 1.00 36.17 129 VAL A C 1
ATOM 939 O O . VAL A 1 137 ? 36.398 80.617 30.890 1.00 34.51 129 VAL A O 1
ATOM 943 N N . SER A 1 138 ? 36.457 82.481 29.632 1.00 30.76 130 SER A N 1
ATOM 944 C CA . SER A 1 138 ? 35.000 82.494 29.518 1.00 34.30 130 SER A CA 1
ATOM 945 C C . SER A 1 138 ? 34.488 81.220 28.840 1.00 33.69 130 SER A C 1
ATOM 946 O O . SER A 1 138 ? 33.514 80.599 29.303 1.00 35.54 130 SER A O 1
ATOM 949 N N . LYS A 1 139 ? 35.150 80.803 27.757 1.00 30.41 131 LYS A N 1
ATOM 950 C CA . LYS A 1 139 ? 34.778 79.567 27.063 1.00 32.17 131 LYS A CA 1
ATOM 951 C C . LYS A 1 139 ? 34.901 78.353 27.983 1.00 38.19 131 LYS A C 1
ATOM 952 O O . LYS A 1 139 ? 34.040 77.468 27.986 1.00 37.23 131 LYS A O 1
ATOM 958 N N . LEU A 1 140 ? 35.998 78.266 28.732 1.00 33.43 132 LEU A N 1
ATOM 959 C CA . LEU A 1 140 ? 36.169 77.136 29.634 1.00 39.86 132 LEU A CA 1
ATOM 960 C C . LEU A 1 140 ? 35.135 77.193 30.754 1.00 38.99 132 LEU A C 1
ATOM 961 O O . LEU A 1 140 ? 34.577 76.162 31.147 1.00 38.47 132 LEU A O 1
ATOM 966 N N . PHE A 1 141 ? 34.839 78.400 31.247 1.00 36.35 133 PHE A N 1
ATOM 967 C CA . PHE A 1 141 ? 33.794 78.549 32.257 1.00 40.62 133 PHE A CA 1
ATOM 968 C C . PHE A 1 141 ? 32.456 78.025 31.727 1.00 37.97 133 PHE A C 1
ATOM 969 O O . PHE A 1 141 ? 31.746 77.284 32.421 1.00 42.15 133 PHE A O 1
ATOM 977 N N . ASN A 1 142 ? 32.118 78.355 30.478 1.00 35.58 134 ASN A N 1
ATOM 978 C CA . ASN A 1 142 ? 30.852 77.907 29.890 1.00 34.22 134 ASN A CA 1
ATOM 979 C C . ASN A 1 142 ? 30.837 76.425 29.558 1.00 38.27 134 ASN A C 1
ATOM 980 O O . ASN A 1 142 ? 29.745 75.854 29.397 1.00 35.64 134 ASN A O 1
ATOM 985 N N . ILE A 1 143 ? 32.017 75.808 29.424 1.00 38.19 135 ILE A N 1
ATOM 986 C CA . ILE A 1 143 ? 32.137 74.373 29.184 1.00 39.26 135 ILE A CA 1
ATOM 987 C C . ILE A 1 143 ? 32.065 73.592 30.494 1.00 43.48 135 ILE A C 1
ATOM 988 O O . ILE A 1 143 ? 31.308 72.626 30.623 1.00 43.00 135 ILE A O 1
ATOM 993 N N . VAL A 1 144 ? 32.880 73.982 31.474 1.00 40.65 136 VAL A N 1
ATOM 994 C CA . VAL A 1 144 ? 33.003 73.203 32.700 1.00 41.92 136 VAL A CA 1
ATOM 995 C C . VAL A 1 144 ? 31.854 73.515 33.655 1.00 46.23 136 VAL A C 1
ATOM 996 O O . VAL A 1 144 ? 31.439 72.654 34.430 1.00 54.50 136 VAL A O 1
ATOM 1000 N N . LEU A 1 145 ? 31.307 74.724 33.589 1.00 42.64 137 LEU A N 1
ATOM 1001 C CA . LEU A 1 145 ? 30.314 75.205 34.542 1.00 40.22 137 LEU A CA 1
ATOM 1002 C C . LEU A 1 145 ? 30.766 74.945 35.984 1.00 45.74 137 LEU A C 1
ATOM 1003 O O . LEU A 1 145 ? 30.076 74.264 36.750 1.00 41.31 137 LEU A O 1
ATOM 1008 N N . PRO A 1 146 ? 31.917 75.486 36.384 1.00 42.54 138 PRO A N 1
ATOM 1009 C CA . PRO A 1 146 ? 32.431 75.237 37.728 1.00 42.27 138 PRO A CA 1
ATOM 1010 C C . PRO A 1 146 ? 31.755 76.139 38.752 1.00 48.02 138 PRO A C 1
ATOM 1011 O O . PRO A 1 146 ? 31.175 77.178 38.428 1.00 43.33 138 PRO A O 1
ATOM 1015 N N . ASP A 1 147 ? 31.856 75.724 40.010 1.00 39.17 139 ASP A N 1
ATOM 1016 C CA . ASP A 1 147 ? 31.422 76.547 41.135 1.00 49.04 139 ASP A CA 1
ATOM 1017 C C . ASP A 1 147 ? 32.570 77.364 41.706 1.00 48.92 139 ASP A C 1
ATOM 1018 O O . ASP A 1 147 ? 32.349 78.417 42.316 1.00 49.17 139 ASP A O 1
ATOM 1023 N N . VAL A 1 148 ? 33.787 76.876 41.532 1.00 43.19 140 VAL A N 1
ATOM 1024 C CA . VAL A 1 148 ? 34.981 77.468 42.109 1.00 41.75 140 VAL A CA 1
ATOM 1025 C C . VAL A 1 148 ? 36.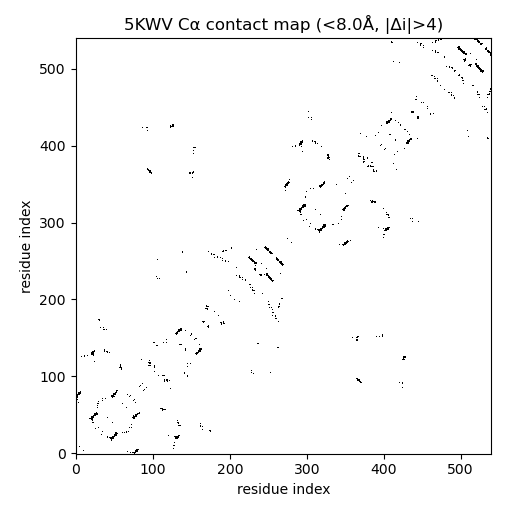063 77.371 41.052 1.00 37.83 140 VAL A C 1
ATOM 1026 O O . VAL A 1 148 ? 36.196 76.336 40.393 1.00 46.31 140 VAL A O 1
ATOM 1030 N N . ALA A 1 149 ? 36.849 78.432 40.903 1.00 36.37 141 ALA A N 1
ATOM 1031 C CA . ALA A 1 149 ? 37.975 78.432 39.977 1.00 35.04 141 ALA A CA 1
ATOM 1032 C C . ALA A 1 149 ? 39.191 79.051 40.663 1.00 43.29 141 ALA A C 1
ATOM 1033 O O . ALA A 1 149 ? 39.085 80.118 41.283 1.00 42.01 141 ALA A O 1
ATOM 1035 N N . CYS A 1 150 ? 40.340 78.379 40.566 1.00 39.76 142 CYS A N 1
ATOM 1036 C CA . CYS A 1 150 ? 41.559 78.798 41.249 1.00 36.04 142 CYS A CA 1
ATOM 1037 C C . CYS A 1 150 ? 42.579 79.370 40.258 1.00 42.97 142 CYS A C 1
ATOM 1038 O O . CYS A 1 150 ? 42.813 78.800 39.190 1.00 37.45 142 CYS A O 1
ATOM 1041 N N . PHE A 1 151 ? 43.186 80.497 40.621 1.00 38.10 143 PHE A N 1
ATOM 1042 C CA . PHE A 1 151 ? 44.200 81.151 39.810 1.00 43.34 143 PHE A CA 1
ATOM 1043 C C . PHE A 1 151 ? 45.338 81.626 40.705 1.00 46.88 143 PHE A C 1
ATOM 1044 O O . PHE A 1 151 ? 45.138 81.909 41.893 1.00 46.54 143 PHE A O 1
ATOM 1052 N N . GLY A 1 152 ? 46.542 81.685 40.130 1.00 39.27 144 GLY A N 1
ATOM 1053 C CA . GLY A 1 152 ? 47.736 82.005 40.899 1.00 39.04 144 GLY A CA 1
ATOM 1054 C C . GLY A 1 152 ? 47.989 83.504 40.967 1.00 42.13 144 GLY A C 1
ATOM 1055 O O . GLY A 1 152 ? 47.841 84.226 39.977 1.00 36.18 144 GLY A O 1
ATOM 1056 N N . LYS A 1 153 ? 48.396 83.958 42.158 1.00 41.21 145 LYS A N 1
ATOM 1057 C CA . LYS A 1 153 ? 48.682 85.373 42.376 1.00 36.47 145 LYS A CA 1
ATOM 1058 C C . LYS A 1 153 ? 49.935 85.834 41.643 1.00 41.05 145 LYS A C 1
ATOM 1059 O O . LYS A 1 153 ? 50.113 87.045 41.449 1.00 42.57 145 LYS A O 1
ATOM 1065 N N . LYS A 1 154 ? 50.818 84.906 41.256 1.00 43.35 146 LYS A N 1
ATOM 1066 C CA . LYS A 1 154 ? 51.991 85.292 40.477 1.00 45.65 146 LYS A CA 1
ATOM 1067 C C . LYS A 1 154 ? 51.559 86.026 39.209 1.00 43.37 146 LYS A C 1
ATOM 1068 O O . LYS A 1 154 ? 52.190 87.004 38.789 1.00 45.01 146 LYS A O 1
ATOM 1074 N N . ASP A 1 155 ? 50.473 85.583 38.595 1.00 36.39 147 ASP A N 1
ATOM 1075 C CA . ASP A 1 155 ? 49.935 86.285 37.425 1.00 39.42 147 ASP A CA 1
ATOM 1076 C C . ASP A 1 155 ? 48.834 87.234 37.887 1.00 35.74 147 ASP A C 1
ATOM 1077 O O . ASP A 1 155 ? 47.639 87.022 37.689 1.00 43.02 147 ASP A O 1
ATOM 1082 N N . TYR A 1 156 ? 49.290 88.286 38.556 1.00 37.60 148 TYR A N 1
ATOM 1083 C CA . TYR A 1 156 ? 48.379 89.166 39.269 1.00 39.09 148 TYR A CA 1
ATOM 1084 C C . TYR A 1 156 ? 47.433 89.878 38.308 1.00 38.43 148 TYR A C 1
ATOM 1085 O O . TYR A 1 156 ? 46.227 89.962 38.564 1.00 33.58 148 TYR A O 1
ATOM 1094 N N . GLN A 1 157 ? 47.965 90.392 37.194 1.00 41.35 149 GLN A N 1
ATOM 1095 C CA . GLN A 1 157 ? 47.127 91.078 36.216 1.00 37.43 149 GLN A CA 1
ATOM 1096 C C . GLN A 1 157 ? 46.086 90.127 35.627 1.00 35.60 149 GLN A C 1
ATOM 1097 O O . GLN A 1 157 ? 44.901 90.464 35.537 1.00 34.83 149 GLN A O 1
ATOM 1103 N N . GLN A 1 158 ? 46.506 88.913 35.273 1.00 38.67 150 GLN A N 1
ATOM 1104 C CA . GLN A 1 158 ? 45.566 87.891 34.830 1.00 33.99 150 GLN A CA 1
ATOM 1105 C C . GLN A 1 158 ? 44.465 87.658 35.854 1.00 41.26 150 GLN A C 1
ATOM 1106 O O . GLN A 1 158 ? 43.278 87.594 35.501 1.00 40.14 150 GLN A O 1
ATOM 1112 N N . LEU A 1 159 ? 44.835 87.577 37.140 1.00 37.33 151 LEU A N 1
ATOM 1113 C CA . LEU A 1 159 ? 43.829 87.356 38.173 1.00 37.58 151 LEU A CA 1
ATOM 1114 C C . LEU A 1 159 ? 42.829 88.504 38.201 1.00 31.77 151 LEU A C 1
ATOM 1115 O O . LEU A 1 159 ? 41.614 88.274 38.206 1.00 33.91 151 LEU A O 1
ATOM 1120 N N . ALA A 1 160 ? 43.310 89.747 38.122 1.00 32.96 152 ALA A N 1
ATOM 1121 C CA . ALA A 1 160 ? 42.372 90.872 38.088 1.00 40.47 152 ALA A CA 1
ATOM 1122 C C . ALA A 1 160 ? 41.497 90.826 36.833 1.00 39.36 152 ALA A C 1
ATOM 1123 O O . ALA A 1 160 ? 40.306 91.163 36.881 1.00 36.52 152 ALA A O 1
ATOM 1125 N N . VAL A 1 161 ? 42.065 90.420 35.698 1.00 34.62 153 VAL A N 1
ATOM 1126 C CA . VAL A 1 161 ? 41.249 90.338 34.483 1.00 34.92 153 VAL A CA 1
ATOM 1127 C C . VAL A 1 161 ? 40.159 89.286 34.656 1.00 31.84 153 VAL A C 1
ATOM 1128 O O . VAL A 1 161 ? 39.020 89.456 34.198 1.00 32.57 153 VAL A O 1
ATOM 1132 N N . ILE A 1 162 ? 40.479 88.191 35.332 1.00 35.38 154 ILE A N 1
ATOM 1133 C CA . ILE A 1 162 ? 39.491 87.125 35.463 1.00 36.73 154 ILE A CA 1
ATOM 1134 C C . ILE A 1 162 ? 38.425 87.485 36.486 1.00 36.70 154 ILE A C 1
ATOM 1135 O O . ILE A 1 162 ? 37.241 87.194 36.283 1.00 40.08 154 ILE A O 1
ATOM 1140 N N . LYS A 1 163 ? 38.813 88.127 37.595 1.00 37.06 155 LYS A N 1
ATOM 1141 C CA . LYS A 1 163 ? 37.814 88.646 38.536 1.00 37.62 155 LYS A CA 1
ATOM 1142 C C . LYS A 1 163 ? 36.908 89.669 37.862 1.00 38.98 155 LYS A C 1
ATOM 1143 O O . LYS A 1 163 ? 35.696 89.693 38.097 1.00 35.89 155 LYS A O 1
ATOM 1149 N N . GLY A 1 164 ? 37.488 90.554 37.053 1.00 34.16 156 GLY A N 1
ATOM 1150 C CA . GLY A 1 164 ? 36.675 91.568 36.386 1.00 36.21 156 GLY A CA 1
ATOM 1151 C C . GLY A 1 164 ? 35.647 90.969 35.438 1.00 31.15 156 GLY A C 1
ATOM 1152 O O . GLY A 1 164 ? 34.474 91.335 35.472 1.00 35.48 156 GLY A O 1
ATOM 1153 N N . LEU A 1 165 ? 36.066 90.029 34.584 1.00 35.25 157 LEU A N 1
ATOM 1154 C CA . LEU A 1 165 ? 35.098 89.435 33.651 1.00 33.56 157 LEU A CA 1
ATOM 1155 C C . LEU A 1 165 ? 34.047 88.598 34.385 1.00 38.67 157 LEU A C 1
ATOM 1156 O O . LEU A 1 165 ? 32.887 88.547 33.961 1.00 36.48 157 LEU A O 1
ATOM 1161 N N . THR A 1 166 ? 34.451 87.899 35.456 1.00 35.30 158 THR A N 1
ATOM 1162 C CA . THR A 1 166 ? 33.514 87.112 36.261 1.00 35.07 158 THR A CA 1
ATOM 1163 C C . THR A 1 166 ? 32.387 87.993 36.797 1.00 35.05 158 THR A C 1
ATOM 1164 O O . THR A 1 166 ? 31.203 87.646 36.713 1.00 36.62 158 THR A O 1
ATOM 1168 N N . GLU A 1 167 ? 32.748 89.140 37.358 1.00 39.03 159 GLU A N 1
ATOM 1169 C CA . GLU A 1 167 ? 31.760 90.104 37.826 1.00 42.33 159 GLU A CA 1
ATOM 1170 C C . GLU A 1 167 ? 30.963 90.706 36.664 1.00 42.13 159 GLU A C 1
ATOM 1171 O O . GLU A 1 167 ? 29.727 90.671 36.661 1.00 37.29 159 GLU A O 1
ATOM 1177 N N . ASP A 1 168 ? 31.652 91.240 35.648 1.00 40.50 160 ASP A N 1
ATOM 1178 C CA . ASP A 1 168 ? 30.944 92.016 34.630 1.00 42.49 160 ASP A CA 1
ATOM 1179 C C . ASP A 1 168 ? 30.021 91.157 33.777 1.00 32.05 160 ASP A C 1
ATOM 1180 O O . ASP A 1 168 ? 28.989 91.649 33.318 1.00 44.17 160 ASP A O 1
ATOM 1185 N N . LEU A 1 169 ? 30.344 89.879 33.585 1.00 35.91 161 LEU A N 1
ATOM 1186 C CA . LEU A 1 169 ? 29.516 88.977 32.787 1.00 35.23 161 LEU A CA 1
ATOM 1187 C C . LEU A 1 169 ? 28.677 88.036 33.659 1.00 39.54 161 LEU A C 1
ATOM 1188 O O . LEU A 1 169 ? 28.084 87.087 33.138 1.00 37.96 161 LEU A O 1
ATOM 1193 N N . ASN A 1 170 ? 28.640 88.270 34.976 1.00 41.96 162 ASN A N 1
ATOM 1194 C CA . ASN A 1 170 ? 27.762 87.542 35.907 1.00 36.80 162 ASN A CA 1
ATOM 1195 C C . ASN A 1 170 ? 27.985 86.035 35.839 1.00 36.03 162 ASN A C 1
ATOM 1196 O O . ASN A 1 170 ? 27.041 85.251 35.898 1.00 41.83 162 ASN A O 1
ATOM 1201 N N . PHE A 1 171 ? 29.233 85.617 35.696 1.00 32.71 163 PHE A N 1
ATOM 1202 C CA . PHE A 1 171 ? 29.560 84.210 35.900 1.00 36.54 163 PHE A CA 1
ATOM 1203 C C . PHE A 1 171 ? 29.384 83.869 37.381 1.00 40.40 163 PHE A C 1
ATOM 1204 O O . PHE A 1 171 ? 30.005 84.493 38.243 1.00 40.34 163 PHE A O 1
ATOM 1212 N N . ASP A 1 172 ? 28.545 82.884 37.682 1.00 40.96 164 ASP A N 1
ATOM 1213 C CA . ASP A 1 172 ? 28.269 82.505 39.070 1.00 42.92 164 ASP A CA 1
ATOM 1214 C C . ASP A 1 172 ? 29.369 81.575 39.596 1.00 45.10 164 ASP A C 1
ATOM 1215 O O . ASP A 1 172 ? 29.167 80.400 39.893 1.00 45.79 164 ASP A O 1
ATOM 1220 N N . ILE A 1 173 ? 30.576 82.128 39.683 1.00 44.47 165 ILE A N 1
ATOM 1221 C CA . ILE A 1 173 ? 31.773 81.353 39.985 1.00 46.34 165 ILE A CA 1
ATOM 1222 C C . ILE A 1 173 ? 32.581 82.070 41.048 1.00 42.52 165 ILE A C 1
ATOM 1223 O O . ILE A 1 173 ? 32.864 83.270 40.922 1.00 42.77 165 ILE A O 1
ATOM 1228 N N . GLU A 1 174 ? 32.979 81.328 42.072 1.00 44.28 166 GLU A N 1
ATOM 1229 C CA . GLU A 1 174 ? 33.845 81.866 43.112 1.00 37.58 166 GLU A CA 1
ATOM 1230 C C . GLU A 1 174 ? 35.293 81.806 42.651 1.00 39.52 166 GLU A C 1
ATOM 1231 O O . GLU A 1 174 ? 35.812 80.730 42.345 1.00 48.64 166 GLU A O 1
ATOM 1237 N N . ILE A 1 175 ? 35.940 82.963 42.582 1.00 39.86 167 ILE A N 1
ATOM 1238 C CA . ILE A 1 175 ? 37.319 83.049 42.127 1.00 35.49 167 ILE A CA 1
ATOM 1239 C C . ILE A 1 175 ? 38.256 83.032 43.332 1.00 39.84 167 ILE A C 1
ATOM 1240 O O . ILE A 1 175 ? 38.246 83.969 44.134 1.00 39.45 167 ILE A O 1
ATOM 1245 N N . VAL A 1 176 ? 39.097 82.003 43.423 1.00 39.48 168 VAL A N 1
ATOM 1246 C CA . VAL A 1 176 ? 39.940 81.754 44.589 1.00 40.55 168 VAL A CA 1
ATOM 1247 C C . VAL A 1 176 ? 41.390 82.021 44.190 1.00 41.62 168 VAL A C 1
ATOM 1248 O O . VAL A 1 176 ? 41.987 81.233 43.447 1.00 39.54 168 VAL A O 1
ATOM 1252 N N . PRO A 1 177 ? 41.994 83.115 44.642 1.00 47.21 169 PRO A N 1
ATOM 1253 C CA . PRO A 1 177 ? 43.423 83.333 44.369 1.00 48.52 169 PRO A CA 1
ATOM 1254 C C . PRO A 1 177 ? 44.324 82.495 45.277 1.00 48.18 169 PRO A C 1
ATOM 1255 O O . PRO A 1 177 ? 44.044 82.291 46.461 1.00 49.19 169 PRO A O 1
ATOM 1259 N N . VAL A 1 178 ? 45.414 81.990 44.705 1.00 45.01 170 VAL A N 1
ATOM 1260 C CA . VAL A 1 178 ? 46.337 81.125 45.431 1.00 47.13 170 VAL A CA 1
ATOM 1261 C C . VAL A 1 178 ? 47.729 81.743 45.426 1.00 53.38 170 VAL A C 1
ATOM 1262 O O . VAL A 1 178 ? 48.218 82.217 44.390 1.00 46.95 170 VAL A O 1
ATOM 1266 N N . ASP A 1 179 ? 48.378 81.694 46.581 1.00 43.46 171 ASP A N 1
ATOM 1267 C CA . ASP A 1 179 ? 49.658 82.362 46.758 1.00 53.93 171 ASP A CA 1
ATOM 1268 C C . ASP A 1 179 ? 50.722 81.694 45.893 1.00 48.68 171 ASP A C 1
ATOM 1269 O O . ASP A 1 179 ? 50.679 80.485 45.634 1.00 47.93 171 ASP A O 1
ATOM 1274 N N . THR A 1 180 ? 51.689 82.499 45.461 1.00 45.96 172 THR A N 1
ATOM 1275 C CA . THR A 1 180 ? 52.765 82.032 44.595 1.00 50.51 172 THR A CA 1
ATOM 1276 C C . THR A 1 180 ? 53.648 81.020 45.324 1.00 56.39 172 THR A C 1
ATOM 1277 O O . THR A 1 180 ? 54.230 81.328 46.372 1.00 57.34 172 THR A O 1
ATOM 1281 N N . GLY A 1 181 ? 53.704 79.798 44.799 1.00 58.37 173 GLY A N 1
ATOM 1282 C CA . GLY A 1 181 ? 54.716 78.853 45.236 1.00 56.45 173 GLY A CA 1
ATOM 1283 C C . GLY A 1 181 ? 56.084 79.255 44.711 1.00 53.68 173 GLY A C 1
ATOM 1284 O O . GLY A 1 181 ? 56.237 79.641 43.551 1.00 55.01 173 GLY A O 1
ATOM 1285 N N . ARG A 1 182 ? 57.093 79.148 45.574 1.00 54.67 174 ARG A N 1
ATOM 1286 C CA . ARG A 1 182 ? 58.443 79.615 45.290 1.00 54.24 174 ARG A CA 1
ATOM 1287 C C . ARG A 1 182 ? 59.470 78.511 45.492 1.00 62.99 174 ARG A C 1
ATOM 1288 O O . ARG A 1 182 ? 59.270 77.562 46.260 1.00 58.14 174 ARG A O 1
ATOM 1296 N N . ALA A 1 183 ? 60.600 78.665 44.804 1.00 65.98 175 ALA A N 1
ATOM 1297 C CA . ALA A 1 183 ? 61.753 77.836 45.110 1.00 65.42 175 ALA A CA 1
ATOM 1298 C C . ALA A 1 183 ? 62.347 78.255 46.455 1.00 64.85 175 ALA A C 1
ATOM 1299 O O . ALA A 1 183 ? 61.960 79.267 47.049 1.00 63.22 175 ALA A O 1
ATOM 1301 N N . ALA A 1 184 ? 63.311 77.465 46.934 1.00 68.89 176 ALA A N 1
ATOM 1302 C CA . ALA A 1 184 ? 63.940 77.781 48.211 1.00 73.48 176 ALA A CA 1
ATOM 1303 C C . ALA A 1 184 ? 64.635 79.135 48.181 1.00 72.18 176 ALA A C 1
ATOM 1304 O O . ALA A 1 184 ? 64.632 79.852 49.186 1.00 73.74 176 ALA A O 1
ATOM 1306 N N . ASP A 1 185 ? 65.184 79.527 47.035 1.00 70.93 177 ASP A N 1
ATOM 1307 C CA . ASP A 1 185 ? 65.862 80.813 46.915 1.00 70.38 177 ASP A CA 1
ATOM 1308 C C . ASP A 1 185 ? 64.904 81.969 46.643 1.00 66.39 177 ASP A C 1
ATOM 1309 O O . ASP A 1 185 ? 65.360 83.084 46.359 1.00 68.99 177 ASP A O 1
ATOM 1314 N N . GLY A 1 186 ? 63.597 81.737 46.746 1.00 60.83 178 GLY A N 1
ATOM 1315 C CA . GLY A 1 186 ? 62.609 82.769 46.529 1.00 54.45 178 GLY A CA 1
ATOM 1316 C C . GLY A 1 186 ? 62.054 82.835 45.122 1.00 58.36 178 GLY A C 1
ATOM 1317 O O . GLY A 1 186 ? 60.992 83.444 44.919 1.00 62.09 178 GLY A O 1
ATOM 1318 N N . LEU A 1 187 ? 62.712 82.194 44.150 1.00 56.07 179 LEU A N 1
ATOM 1319 C CA . LEU A 1 187 ? 62.281 82.331 42.761 1.00 57.41 179 LEU A CA 1
ATOM 1320 C C . LEU A 1 187 ? 60.881 81.764 42.568 1.00 54.75 179 LEU A C 1
ATOM 1321 O O . LEU A 1 187 ? 60.594 80.629 42.955 1.00 60.58 179 LEU A O 1
ATOM 1326 N N . ALA A 1 188 ? 60.000 82.569 41.985 1.00 51.27 180 ALA A N 1
ATOM 1327 C CA . ALA A 1 188 ? 58.646 82.101 41.715 1.00 53.22 180 ALA A CA 1
ATOM 1328 C C . ALA A 1 188 ? 58.674 80.964 40.699 1.00 55.35 180 ALA A C 1
ATOM 1329 O O . ALA A 1 188 ? 59.223 81.109 39.602 1.00 57.49 180 ALA A O 1
ATOM 1331 N N . LEU A 1 189 ? 58.070 79.833 41.065 1.00 55.72 181 LEU A N 1
ATOM 1332 C CA . LEU A 1 189 ? 58.038 78.670 40.186 1.00 55.96 181 LEU A CA 1
ATOM 1333 C C . LEU A 1 189 ? 57.275 78.979 38.903 1.00 61.18 181 LEU A C 1
ATOM 1334 O O . LEU A 1 189 ? 56.223 79.624 38.919 1.00 58.93 181 LEU A O 1
ATOM 1339 N N . SER A 1 190 ? 57.820 78.508 37.783 1.00 68.22 182 SER A N 1
ATOM 1340 C CA . SER A 1 190 ? 57.239 78.764 36.474 1.00 69.90 182 SER A CA 1
ATOM 1341 C C . SER A 1 190 ? 57.830 77.786 35.463 1.00 71.20 182 SER A C 1
ATOM 1342 O O . SER A 1 190 ? 58.982 77.364 35.588 1.00 61.87 182 SER A O 1
ATOM 1345 N N . SER A 1 191 ? 57.011 77.413 34.474 1.00 80.36 183 SER A N 1
ATOM 1346 C CA . SER A 1 191 ? 57.493 76.560 33.388 1.00 84.71 183 SER A CA 1
ATOM 1347 C C . SER A 1 191 ? 58.679 77.195 32.672 1.00 88.77 183 SER A C 1
ATOM 1348 O O . SER A 1 191 ? 59.604 76.495 32.247 1.00 91.39 183 SER A O 1
ATOM 1351 N N . ARG A 1 192 ? 58.678 78.529 32.558 1.00 88.28 184 ARG A N 1
ATOM 1352 C CA . ARG A 1 192 ? 59.756 79.258 31.898 1.00 84.10 184 ARG A CA 1
ATOM 1353 C C . ARG A 1 192 ? 61.114 79.040 32.559 1.00 78.51 184 ARG A C 1
ATOM 1354 O O . ARG A 1 192 ? 62.141 79.258 31.909 1.00 82.00 184 ARG A O 1
ATOM 1356 N N . ASN A 1 193 ? 61.148 78.628 33.832 1.00 73.62 185 ASN A N 1
ATOM 1357 C CA . ASN A 1 193 ? 62.416 78.527 34.558 1.00 72.81 185 ASN A CA 1
ATOM 1358 C C . ASN A 1 193 ? 63.347 77.479 33.963 1.00 75.57 185 ASN A C 1
ATOM 1359 O O . ASN A 1 193 ? 64.572 77.604 34.086 1.00 83.34 185 ASN A O 1
ATOM 1364 N N . ARG A 1 194 ? 62.801 76.447 33.310 1.00 69.26 186 ARG A N 1
ATOM 1365 C CA . ARG A 1 194 ? 63.656 75.403 32.755 1.00 76.88 186 ARG A CA 1
ATOM 1366 C C . ARG A 1 194 ? 64.541 75.906 31.618 1.00 82.21 186 ARG A C 1
ATOM 1367 O O . ARG A 1 194 ? 65.567 75.286 31.332 1.00 88.80 186 ARG A O 1
ATOM 1369 N N . TYR A 1 195 ? 64.186 77.020 30.985 1.00 84.23 187 TYR A N 1
ATOM 1370 C CA . TYR A 1 195 ? 64.969 77.577 29.889 1.00 92.36 187 TYR A CA 1
ATOM 1371 C C . TYR A 1 195 ? 66.151 78.424 30.361 1.00 97.41 187 TYR A C 1
ATOM 1372 O O . TYR A 1 195 ? 66.940 78.875 29.522 1.00 98.03 187 TYR A O 1
ATOM 1374 N N . LEU A 1 196 ? 66.272 78.679 31.664 1.00 98.73 188 LEU A N 1
ATOM 1375 C CA . LEU A 1 196 ? 67.313 79.556 32.188 1.00 95.78 188 LEU A CA 1
ATOM 1376 C C . LEU A 1 196 ? 68.666 78.855 32.186 1.00 95.48 188 LEU A C 1
ATOM 1377 O O . LEU A 1 196 ? 68.778 77.697 32.597 1.00 98.85 188 LEU A O 1
ATOM 1379 N N . SER A 1 197 ? 69.700 79.576 31.749 1.00 90.86 189 SER A N 1
ATOM 1380 C CA . SER A 1 197 ? 71.062 79.062 31.814 1.00 87.28 189 SER A CA 1
ATOM 1381 C C . SER A 1 197 ? 71.496 78.868 33.268 1.00 87.39 189 SER A C 1
ATOM 1382 O O . SER A 1 197 ? 70.780 79.202 34.218 1.00 81.41 189 SER A O 1
ATOM 1384 N N . VAL A 1 198 ? 72.682 78.283 33.433 1.00 91.91 190 VAL A N 1
ATOM 1385 C CA . VAL A 1 198 ? 73.212 78.051 34.774 1.00 94.45 190 VAL A CA 1
ATOM 1386 C C . VAL A 1 198 ? 73.430 79.378 35.486 1.00 95.58 190 VAL A C 1
ATOM 1387 O O . VAL A 1 198 ? 72.971 79.583 36.616 1.00 95.33 190 VAL A O 1
ATOM 1389 N N . GLY A 1 199 ? 74.112 80.310 34.818 1.00 98.92 191 GLY A N 1
ATOM 1390 C CA . GLY A 1 199 ? 74.327 81.621 35.406 1.00 98.17 191 GLY A CA 1
ATOM 1391 C C . GLY A 1 199 ? 73.034 82.387 35.603 1.00 95.01 191 GLY A C 1
ATOM 1392 O O . GLY A 1 199 ? 72.846 83.052 36.624 1.00 95.74 191 GLY A O 1
ATOM 1393 N N . GLU A 1 200 ? 72.125 82.301 34.626 1.00 92.07 192 GLU A N 1
ATOM 1394 C CA . GLU A 1 200 ? 70.873 83.046 34.699 1.00 78.51 192 GLU A CA 1
ATOM 1395 C C . GLU A 1 200 ? 70.021 82.592 35.880 1.00 80.09 192 GLU A C 1
ATOM 1396 O O . GLU A 1 200 ? 69.415 83.421 36.569 1.00 77.42 192 GLU A O 1
ATOM 1402 N N . ARG A 1 201 ? 69.989 81.284 36.153 1.00 82.76 193 ARG A N 1
ATOM 1403 C CA . ARG A 1 201 ? 69.198 80.781 37.274 1.00 81.86 193 ARG A CA 1
ATOM 1404 C C . ARG A 1 201 ? 69.743 81.282 38.606 1.00 76.79 193 ARG A C 1
ATOM 1405 O O . ARG A 1 201 ? 68.971 81.579 39.525 1.00 75.09 193 ARG A O 1
ATOM 1413 N N . ALA A 1 202 ? 71.066 81.390 38.725 1.00 75.88 194 ALA A N 1
ATOM 1414 C CA . ALA A 1 202 ? 71.661 81.928 39.943 1.00 77.91 194 ALA A CA 1
ATOM 1415 C C . ALA A 1 202 ? 71.360 83.411 40.111 1.00 77.87 194 ALA A C 1
ATOM 1416 O O . ALA A 1 202 ? 71.286 83.903 41.242 1.00 81.16 194 ALA A O 1
ATOM 1418 N N . GLU A 1 203 ? 71.199 84.138 39.005 1.00 75.09 195 GLU A N 1
ATOM 1419 C CA . GLU A 1 203 ? 70.869 85.555 39.071 1.00 70.30 195 GLU A CA 1
ATOM 1420 C C . GLU A 1 203 ? 69.368 85.809 39.218 1.00 66.82 195 GLU A C 1
ATOM 1421 O O . GLU A 1 203 ? 68.982 86.861 39.737 1.00 68.57 195 GLU A O 1
ATOM 1427 N N . ALA A 1 204 ? 68.524 84.862 38.804 1.00 65.36 196 ALA A N 1
ATOM 1428 C CA . ALA A 1 204 ? 67.081 85.097 38.787 1.00 62.69 196 ALA A CA 1
ATOM 1429 C C . ALA A 1 204 ? 66.450 85.479 40.131 1.00 57.12 196 ALA A C 1
ATOM 1430 O O . ALA A 1 204 ? 65.459 86.227 40.107 1.00 56.17 196 ALA A O 1
ATOM 1432 N N . PRO A 1 205 ? 66.910 85.006 41.297 1.00 55.17 197 PRO A N 1
ATOM 1433 C CA . PRO A 1 205 ? 66.253 85.426 42.550 1.00 52.36 197 PRO A CA 1
ATOM 1434 C C . PRO A 1 205 ? 66.388 86.907 42.869 1.00 56.48 197 PRO A C 1
ATOM 1435 O O . PRO A 1 205 ? 65.687 87.374 43.774 1.00 56.04 197 PRO A O 1
ATOM 1439 N N . ARG A 1 206 ? 67.231 87.665 42.157 1.00 59.65 198 ARG A N 1
ATOM 1440 C CA . ARG A 1 206 ? 67.338 89.101 42.427 1.00 62.62 198 ARG A CA 1
ATOM 1441 C C . ARG A 1 206 ? 66.033 89.846 42.127 1.00 58.24 198 ARG A C 1
ATOM 1442 O O . ARG A 1 206 ? 65.766 90.902 42.717 1.00 53.98 198 ARG A O 1
ATOM 1450 N N . LEU A 1 207 ? 65.212 89.326 41.217 1.00 52.20 199 LEU A N 1
ATOM 1451 C CA . LEU A 1 207 ? 63.946 89.985 40.916 1.00 46.72 199 LEU A CA 1
ATOM 1452 C C . LEU A 1 207 ? 63.064 90.078 42.157 1.00 51.65 199 LEU A C 1
ATOM 1453 O O . LEU A 1 207 ? 62.607 91.163 42.535 1.00 52.44 199 LEU A O 1
ATOM 1458 N N . TYR A 1 208 ? 62.818 88.940 42.803 1.00 50.83 200 TYR A N 1
ATOM 1459 C CA . TYR A 1 208 ? 61.993 88.928 44.004 1.00 50.74 200 TYR A CA 1
ATOM 1460 C C . TYR A 1 208 ? 62.645 89.730 45.132 1.00 53.35 200 TYR A C 1
ATOM 1461 O O . TYR A 1 208 ? 61.961 90.462 45.857 1.00 47.95 200 TYR A O 1
ATOM 1470 N N . ARG A 1 209 ? 63.974 89.649 45.257 1.00 52.65 201 ARG A N 1
ATOM 1471 C CA . ARG A 1 209 ? 64.672 90.383 46.309 1.00 56.03 201 ARG A CA 1
ATOM 1472 C C . ARG A 1 209 ? 64.469 91.884 46.187 1.00 52.52 201 ARG A C 1
ATOM 1473 O O . ARG A 1 209 ? 64.263 92.567 47.194 1.00 56.94 201 ARG A O 1
ATOM 1481 N N . GLU A 1 210 ? 64.536 92.427 44.973 1.00 47.66 202 GLU A N 1
ATOM 1482 C CA . GLU A 1 210 ? 64.316 93.862 44.832 1.00 53.79 202 GLU A CA 1
ATOM 1483 C C . GLU A 1 210 ? 62.859 94.225 45.108 1.00 51.16 202 GLU A C 1
ATOM 1484 O O . GLU A 1 210 ? 62.583 95.244 45.757 1.00 50.85 202 GLU A O 1
ATOM 1490 N N . LEU A 1 211 ? 61.915 93.389 44.653 1.00 42.83 203 LEU A N 1
ATOM 1491 C CA . LEU A 1 211 ? 60.508 93.631 44.964 1.00 45.46 203 LEU A CA 1
ATOM 1492 C C . LEU A 1 211 ? 60.278 93.655 46.476 1.00 46.52 203 LEU A C 1
ATOM 1493 O O . LEU A 1 211 ? 59.571 94.534 46.983 1.00 51.06 203 LEU A O 1
ATOM 1498 N N . GLN A 1 212 ? 60.891 92.718 47.218 1.00 44.51 204 GLN A N 1
ATOM 1499 C CA . GLN A 1 212 ? 60.766 92.741 48.679 1.00 45.37 204 GLN A CA 1
ATOM 1500 C C . GLN A 1 212 ? 61.385 94.002 49.264 1.00 52.22 204 GLN A C 1
ATOM 1501 O O . GLN A 1 212 ? 60.872 94.566 50.241 1.00 50.41 204 GLN A O 1
ATOM 1507 N N . ALA A 1 213 ? 62.513 94.446 48.699 1.00 51.10 205 ALA A N 1
ATOM 1508 C CA . ALA A 1 213 ? 63.121 95.680 49.184 1.00 51.39 205 ALA A CA 1
ATOM 1509 C C . ALA A 1 213 ? 62.223 96.888 48.909 1.00 51.62 205 ALA A C 1
ATOM 1510 O O . ALA A 1 213 ? 62.118 97.785 49.754 1.00 54.33 205 ALA A O 1
ATOM 1512 N N . VAL A 1 214 ? 61.547 96.925 47.748 1.00 42.29 206 VAL A N 1
ATOM 1513 C CA . VAL A 1 214 ? 60.559 97.983 47.517 1.00 40.39 206 VAL A CA 1
ATOM 1514 C C . VAL A 1 214 ? 59.435 97.890 48.540 1.00 48.79 206 VAL A C 1
ATOM 1515 O O . VAL A 1 214 ? 59.000 98.903 49.104 1.00 51.75 206 VAL A O 1
ATOM 1519 N N . ALA A 1 215 ? 58.943 96.675 48.791 1.00 44.34 207 ALA A N 1
ATOM 1520 C CA . ALA A 1 215 ? 57.867 96.517 49.755 1.00 42.17 207 ALA A CA 1
ATOM 1521 C C . ALA A 1 2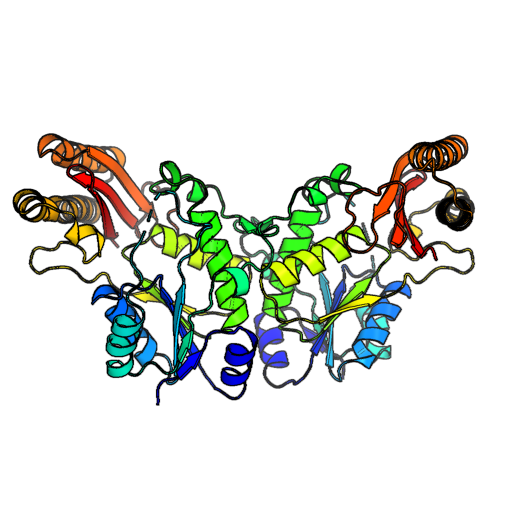15 ? 58.321 96.986 51.126 1.00 44.68 207 ALA A C 1
ATOM 1522 O O . ALA A 1 215 ? 57.557 97.621 51.861 1.00 48.27 207 ALA A O 1
ATOM 1524 N N . GLU A 1 216 ? 59.593 96.743 51.454 1.00 47.34 208 GLU A N 1
ATOM 1525 C CA . GLU A 1 216 ? 60.124 97.181 52.741 1.00 48.27 208 GLU A CA 1
ATOM 1526 C C . GLU A 1 216 ? 60.156 98.707 52.848 1.00 54.92 208 GLU A C 1
ATOM 1527 O O . GLU A 1 216 ? 59.846 99.259 53.910 1.00 61.06 208 GLU A O 1
ATOM 1533 N N . SER A 1 217 ? 60.526 99.411 51.765 1.00 52.13 209 SER A N 1
ATOM 1534 C CA . SER A 1 217 ? 60.495 100.875 51.792 1.00 50.87 209 SER A CA 1
ATOM 1535 C C . SER A 1 217 ? 59.081 101.394 52.014 1.00 47.74 209 SER A C 1
ATOM 1536 O O . SER A 1 217 ? 58.869 102.365 52.756 1.00 50.47 209 SER A O 1
ATOM 1539 N N . LEU A 1 218 ? 58.105 100.770 51.358 1.00 42.89 210 LEU A N 1
ATOM 1540 C CA . LEU A 1 218 ? 56.712 101.172 51.520 1.00 48.76 210 LEU A CA 1
ATOM 1541 C C . LEU A 1 218 ? 56.230 100.923 52.940 1.00 49.39 210 LEU A C 1
ATOM 1542 O O . LEU A 1 218 ? 55.547 101.773 53.519 1.00 56.49 210 LEU A O 1
ATOM 1547 N N . LYS A 1 219 ? 56.583 99.770 53.525 1.00 52.32 211 LYS A N 1
ATOM 1548 C CA . LYS A 1 219 ? 56.199 99.509 54.915 1.00 56.72 211 LYS A CA 1
ATOM 1549 C C . LYS A 1 219 ? 56.817 100.532 55.853 1.00 57.72 211 LYS A C 1
ATOM 1550 O O . LYS A 1 219 ? 56.272 100.795 56.929 1.00 67.72 211 LYS A O 1
ATOM 1552 N N . GLN A 1 220 ? 57.939 101.139 55.462 1.00 58.43 212 GLN A N 1
ATOM 1553 C CA . GLN A 1 220 ? 58.576 102.156 56.288 1.00 63.88 212 GLN A CA 1
ATOM 1554 C C . GLN A 1 220 ? 58.171 103.568 55.882 1.00 64.41 212 GLN A C 1
ATOM 1555 O O . GLN A 1 220 ? 58.902 104.525 56.143 1.00 60.65 212 GLN A O 1
ATOM 1561 N N . GLY A 1 221 ? 56.995 103.719 55.275 1.00 62.81 213 GLY A N 1
ATOM 1562 C CA . GLY A 1 221 ? 56.462 105.037 55.013 1.00 63.72 213 GLY A CA 1
ATOM 1563 C C . GLY A 1 221 ? 57.024 105.744 53.804 1.00 61.31 213 GLY A C 1
ATOM 1564 O O . GLY A 1 221 ? 56.770 106.942 53.638 1.00 66.25 213 GLY A O 1
ATOM 1565 N N . GLY A 1 222 ? 57.811 105.065 52.977 1.00 57.22 214 GLY A N 1
ATOM 1566 C CA . GLY A 1 222 ? 58.312 105.690 51.770 1.00 57.03 214 GLY A CA 1
ATOM 1567 C C . GLY A 1 222 ? 57.183 106.130 50.853 1.00 54.79 214 GLY A C 1
ATOM 1568 O O . GLY A 1 222 ? 56.230 105.380 50.642 1.00 55.87 214 GLY A O 1
ATOM 1569 N N . LEU A 1 223 ? 57.258 107.356 50.339 1.00 56.68 215 LEU A N 1
ATOM 1570 C CA . LEU A 1 223 ? 56.221 107.914 49.475 1.00 57.06 215 LEU A CA 1
ATOM 1571 C C . LEU A 1 223 ? 56.698 108.172 48.054 1.00 51.01 215 LEU A C 1
ATOM 1572 O O . LEU A 1 223 ? 55.885 108.531 47.198 1.00 56.93 215 LEU A O 1
ATOM 1577 N N . ASP A 1 224 ? 57.990 108.042 47.786 1.00 49.39 216 ASP A N 1
ATOM 1578 C CA . ASP A 1 224 ? 58.521 108.319 46.454 1.00 51.33 216 ASP A CA 1
ATOM 1579 C C . ASP A 1 224 ? 58.379 107.046 45.629 1.00 51.11 216 ASP A C 1
ATOM 1580 O O . ASP A 1 224 ? 59.343 106.321 45.382 1.00 53.97 216 ASP A O 1
ATOM 1585 N N . TYR A 1 225 ? 57.136 106.771 45.207 1.00 49.04 217 TYR A N 1
ATOM 1586 C CA . TYR A 1 225 ? 56.854 105.527 44.495 1.00 47.72 217 TYR A CA 1
ATOM 1587 C C . TYR A 1 225 ? 57.628 105.472 43.193 1.00 48.87 217 TYR A C 1
ATOM 1588 O O . TYR A 1 225 ? 58.215 104.438 42.847 1.00 50.04 217 TYR A O 1
ATOM 1597 N N . ALA A 1 226 ? 57.613 106.579 42.443 1.00 48.02 218 ALA A N 1
ATOM 1598 C CA . ALA A 1 226 ? 58.282 106.612 41.148 1.00 48.91 218 ALA A CA 1
ATOM 1599 C C . ALA A 1 226 ? 59.775 106.379 41.298 1.00 48.07 218 ALA A C 1
ATOM 1600 O O . ALA A 1 226 ? 60.371 105.633 40.512 1.00 44.64 218 ALA A O 1
ATOM 1602 N N . GLY A 1 227 ? 60.382 106.954 42.344 1.00 48.84 219 GLY A N 1
ATOM 1603 C CA . GLY A 1 227 ? 61.796 106.718 42.592 1.00 51.30 219 GLY A CA 1
ATOM 1604 C C . GLY A 1 227 ? 62.096 105.271 42.936 1.00 51.02 219 GLY A C 1
ATOM 1605 O O . GLY A 1 227 ? 63.115 104.720 42.510 1.00 56.18 219 GLY A O 1
ATOM 1606 N N . LEU A 1 228 ? 61.216 104.634 43.708 1.00 49.68 220 LEU A N 1
ATOM 1607 C CA . LEU A 1 228 ? 61.426 103.226 44.055 1.00 52.14 220 LEU A CA 1
ATOM 1608 C C . LEU A 1 228 ? 61.354 102.338 42.814 1.00 48.47 220 LEU A C 1
ATOM 1609 O O . LEU A 1 228 ? 62.182 101.434 42.644 1.00 49.99 220 LEU A O 1
ATOM 1614 N N . GLU A 1 229 ? 60.356 102.568 41.952 1.00 38.12 221 GLU A N 1
ATOM 1615 C CA . GLU A 1 229 ? 60.254 101.824 40.697 1.00 42.05 221 GLU A CA 1
ATOM 1616 C C . GLU A 1 229 ? 61.524 101.967 39.864 1.00 42.50 221 GLU A C 1
ATOM 1617 O O . GLU A 1 229 ? 62.070 100.972 39.377 1.00 44.91 221 GLU A O 1
ATOM 1623 N N . ARG A 1 230 ? 62.033 103.195 39.721 1.00 47.71 222 ARG A N 1
ATOM 1624 C CA . ARG A 1 230 ? 63.236 103.411 38.915 1.00 51.51 222 ARG A CA 1
ATOM 1625 C C . ARG A 1 230 ? 64.449 102.719 39.521 1.00 55.58 222 ARG A C 1
ATOM 1626 O O . ARG A 1 230 ? 65.271 102.144 38.795 1.00 57.56 222 ARG A O 1
ATOM 1634 N N . GLN A 1 231 ? 64.615 102.812 40.843 1.00 51.91 223 GLN A N 1
ATOM 1635 C CA . GLN A 1 231 ? 65.823 102.255 41.449 1.00 53.84 223 GLN A CA 1
ATOM 1636 C C . GLN A 1 231 ? 65.903 100.748 41.229 1.00 52.39 223 GLN A C 1
ATOM 1637 O O . GLN A 1 231 ? 66.968 100.216 40.897 1.00 54.58 223 GLN A O 1
ATOM 1643 N N . ALA A 1 232 ? 64.777 100.049 41.399 1.00 46.84 224 ALA A N 1
ATOM 1644 C CA . ALA A 1 232 ? 64.739 98.609 41.187 1.00 44.91 224 ALA A CA 1
ATOM 1645 C C . ALA A 1 232 ? 64.994 98.253 39.726 1.00 54.52 224 ALA A C 1
ATOM 1646 O O . ALA A 1 232 ? 65.732 97.303 39.430 1.00 54.59 224 ALA A O 1
ATOM 1648 N N . ALA A 1 233 ? 64.376 98.995 38.800 1.00 41.32 225 ALA A N 1
ATOM 1649 C CA . ALA A 1 233 ? 64.615 98.746 37.384 1.00 47.43 225 ALA A CA 1
ATOM 1650 C C . ALA A 1 233 ? 66.069 99.005 37.036 1.00 49.48 225 ALA A C 1
ATOM 1651 O O . ALA A 1 233 ? 66.704 98.187 36.362 1.00 54.66 225 ALA A O 1
ATOM 1653 N N . ASP A 1 234 ? 66.629 100.114 37.532 1.00 50.98 226 ASP A N 1
ATOM 1654 C CA . ASP A 1 234 ? 68.018 100.431 37.220 1.00 51.67 226 ASP A CA 1
ATOM 1655 C C . ASP A 1 234 ? 68.965 99.392 37.795 1.00 58.88 226 ASP A C 1
ATOM 1656 O O . ASP A 1 234 ? 69.958 99.032 37.146 1.00 56.42 226 ASP A O 1
ATOM 1661 N N . HIS A 1 235 ? 68.684 98.904 39.015 1.00 55.14 227 HIS A N 1
ATOM 1662 C CA . HIS A 1 235 ? 69.571 97.915 39.622 1.00 58.50 227 HIS A CA 1
ATOM 1663 C C . HIS A 1 235 ? 69.507 96.604 38.860 1.00 52.28 227 HIS A C 1
ATOM 1664 O O . HIS A 1 235 ? 70.539 95.970 38.613 1.00 61.78 227 HIS A O 1
ATOM 1671 N N . LEU A 1 236 ? 68.303 96.194 38.464 1.00 49.24 228 LEU A N 1
ATOM 1672 C CA . LEU A 1 236 ? 68.172 95.003 37.636 1.00 55.36 228 LEU A CA 1
ATOM 1673 C C . LEU A 1 236 ? 68.852 95.209 36.282 1.00 58.92 228 LEU A C 1
ATOM 1674 O O . LEU A 1 236 ? 69.503 94.294 35.765 1.00 66.36 228 LEU A O 1
ATOM 1679 N N . THR A 1 237 ? 68.688 96.392 35.676 1.00 59.96 229 THR A N 1
ATOM 1680 C CA . THR A 1 237 ? 69.406 96.675 34.432 1.00 62.91 229 THR A CA 1
ATOM 1681 C C . THR A 1 237 ? 70.907 96.602 34.662 1.00 63.80 229 THR A C 1
ATOM 1682 O O . THR A 1 237 ? 71.637 95.953 33.905 1.00 64.16 229 THR A O 1
ATOM 1686 N N . ALA A 1 238 ? 71.381 97.239 35.729 1.00 66.66 230 ALA A N 1
ATOM 1687 C CA . ALA A 1 238 ? 72.808 97.201 36.029 1.00 70.40 230 ALA A CA 1
ATOM 1688 C C . ALA A 1 238 ? 73.301 95.777 36.264 1.00 71.26 230 ALA A C 1
ATOM 1689 O O . ALA A 1 238 ? 74.473 95.479 36.018 1.00 73.38 230 ALA A O 1
ATOM 1691 N N . ALA A 1 239 ? 72.430 94.879 36.723 1.00 70.71 231 ALA A N 1
ATOM 1692 C CA . ALA A 1 239 ? 72.831 93.497 36.968 1.00 71.90 231 ALA A CA 1
ATOM 1693 C C . ALA A 1 239 ? 72.705 92.603 35.739 1.00 68.13 231 ALA A C 1
ATOM 1694 O O . ALA A 1 239 ? 72.970 91.401 35.839 1.00 66.39 231 ALA A O 1
ATOM 1696 N N . GLY A 1 240 ? 72.303 93.149 34.591 1.00 68.88 232 GLY A N 1
ATOM 1697 C CA . GLY A 1 240 ? 72.273 92.405 33.344 1.00 67.06 232 GLY A CA 1
ATOM 1698 C C . GLY A 1 240 ? 70.888 92.086 32.826 1.00 63.23 232 GLY A C 1
ATOM 1699 O O . GLY A 1 240 ? 70.772 91.500 31.742 1.00 67.70 232 GLY A O 1
ATOM 1700 N N . TRP A 1 241 ? 69.843 92.444 33.561 1.00 56.23 233 TRP A N 1
ATOM 1701 C CA . TRP A 1 241 ? 68.466 92.216 33.150 1.00 58.35 233 TRP A CA 1
ATOM 1702 C C . TRP A 1 241 ? 68.018 93.250 32.127 1.00 55.61 233 TRP A C 1
ATOM 1703 O O . TRP A 1 241 ? 68.511 94.380 32.083 1.00 58.33 233 TRP A O 1
ATOM 1714 N N . LEU A 1 242 ? 67.029 92.867 31.334 1.00 54.78 234 LEU A N 1
ATOM 1715 C CA . LEU A 1 242 ? 66.305 93.789 30.470 1.00 53.65 234 LEU A CA 1
ATOM 1716 C C . LEU A 1 242 ? 64.934 93.945 31.099 1.00 54.44 234 LEU A C 1
ATOM 1717 O O . LEU A 1 242 ? 64.127 93.009 31.091 1.00 60.13 234 LEU A O 1
ATOM 1722 N N . VAL A 1 243 ? 64.683 95.106 31.673 1.00 48.60 235 VAL A N 1
ATOM 1723 C CA . VAL A 1 243 ? 63.508 95.302 32.500 1.00 47.24 235 VAL A CA 1
ATOM 1724 C C . VAL A 1 243 ? 62.355 95.756 31.614 1.00 48.73 235 VAL A C 1
ATOM 1725 O O . VAL A 1 243 ? 62.489 96.737 30.876 1.00 47.83 235 VAL A O 1
ATOM 1729 N N . ASP A 1 244 ? 61.226 95.037 31.666 1.00 44.04 236 ASP A N 1
ATOM 1730 C CA . ASP A 1 244 ? 60.030 95.595 31.043 1.00 44.71 236 ASP A CA 1
ATOM 1731 C C . ASP A 1 244 ? 59.414 96.672 31.930 1.00 47.35 236 ASP A C 1
ATOM 1732 O O . ASP A 1 244 ? 59.100 97.767 31.450 1.00 46.27 236 ASP A O 1
ATOM 1737 N N . TYR A 1 245 ? 5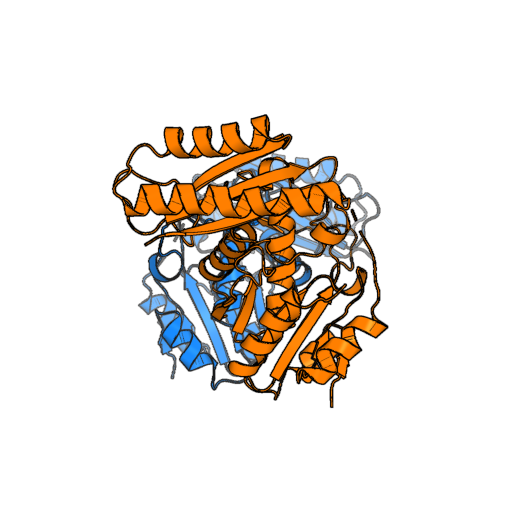9.225 96.382 33.220 1.00 39.77 237 TYR A N 1
ATOM 1738 C CA . TYR A 1 245 ? 58.606 97.359 34.113 1.00 39.91 237 TYR A CA 1
ATOM 1739 C C . TYR A 1 245 ? 58.820 96.953 35.557 1.00 42.06 237 TYR A C 1
ATOM 1740 O O . TYR A 1 245 ? 59.017 95.780 35.867 1.00 44.56 237 TYR A O 1
ATOM 1749 N N . VAL A 1 246 ? 58.783 97.955 36.428 1.00 43.76 238 VAL A N 1
ATOM 1750 C CA . VAL A 1 246 ? 58.532 97.802 37.850 1.00 44.36 238 VAL A CA 1
ATOM 1751 C C . VAL A 1 246 ? 57.492 98.852 38.207 1.00 45.44 238 VAL A C 1
ATOM 1752 O O . VAL A 1 246 ? 57.662 100.031 37.875 1.00 38.35 238 VAL A O 1
ATOM 1756 N N . GLU A 1 247 ? 56.392 98.426 38.826 1.00 37.75 239 GLU A N 1
ATOM 1757 C CA . GLU A 1 247 ? 55.320 99.365 39.107 1.00 34.77 239 GLU A CA 1
ATOM 1758 C C . GLU A 1 247 ? 54.671 99.062 40.448 1.00 37.19 239 GLU A C 1
ATOM 1759 O O . GLU A 1 247 ? 54.450 97.900 40.796 1.00 39.31 239 GLU A O 1
ATOM 1765 N N . ILE A 1 248 ? 54.365 100.125 41.188 1.00 37.58 240 ILE A N 1
ATOM 1766 C CA . ILE A 1 248 ? 53.561 100.065 42.401 1.00 32.30 240 ILE A CA 1
ATOM 1767 C C . ILE A 1 248 ? 52.139 100.427 42.017 1.00 38.71 240 ILE A C 1
ATOM 1768 O O . ILE A 1 248 ? 51.887 101.504 41.450 1.00 38.60 240 ILE A O 1
ATOM 1773 N N . ARG A 1 249 ? 51.212 99.534 42.319 1.00 34.92 241 ARG A N 1
ATOM 1774 C CA . ARG A 1 249 ? 49.821 99.694 41.952 1.00 37.47 241 ARG A CA 1
ATOM 1775 C C . ARG A 1 249 ? 48.974 99.381 43.175 1.00 40.63 241 ARG A C 1
ATOM 1776 O O . ARG A 1 249 ? 49.467 98.838 44.162 1.00 38.52 241 ARG A O 1
ATOM 1784 N N . ARG A 1 250 ? 47.692 99.736 43.104 1.00 41.47 242 ARG A N 1
ATOM 1785 C CA . ARG A 1 250 ? 46.761 99.390 44.165 1.00 41.78 242 ARG A CA 1
ATOM 1786 C C . ARG A 1 250 ? 46.458 97.898 44.103 1.00 47.56 242 ARG A C 1
ATOM 1787 O O . ARG A 1 250 ? 46.287 97.334 43.017 1.00 45.31 242 ARG A O 1
ATOM 1795 N N . ALA A 1 251 ? 46.400 97.252 45.271 1.00 40.88 243 ALA A N 1
ATOM 1796 C CA . ALA A 1 251 ? 46.133 95.817 45.304 1.00 47.81 243 ALA A CA 1
ATOM 1797 C C . ALA A 1 251 ? 44.758 95.504 44.713 1.00 44.36 243 ALA A C 1
ATOM 1798 O O . ALA A 1 251 ? 43.864 96.351 44.689 1.00 46.51 243 ALA A O 1
ATOM 1800 N N . ASP A 1 252 ? 44.611 94.269 44.214 1.00 46.44 244 ASP A N 1
ATOM 1801 C CA . ASP A 1 252 ? 43.363 93.725 43.669 1.00 55.98 244 ASP A CA 1
ATOM 1802 C C . ASP A 1 252 ? 42.936 94.350 42.348 1.00 61.60 244 ASP A C 1
ATOM 1803 O O . ASP A 1 252 ? 42.770 93.637 41.351 1.00 70.00 244 ASP A O 1
ATOM 1808 N N . THR A 1 253 ? 42.742 95.669 42.329 1.00 57.77 245 THR A N 1
ATOM 1809 C CA . THR A 1 253 ? 42.223 96.327 41.142 1.00 60.10 245 THR A CA 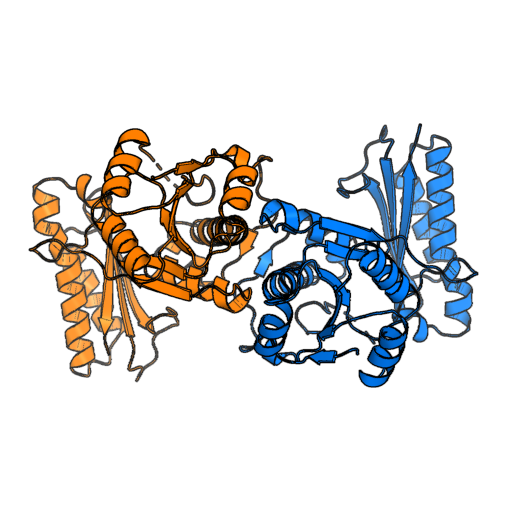1
ATOM 1810 C C . THR A 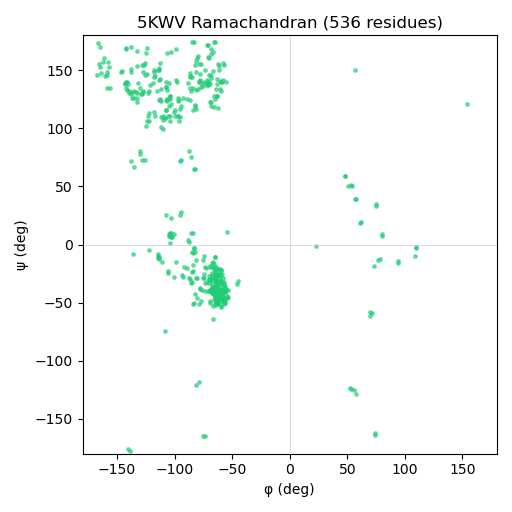1 253 ? 43.327 96.761 40.176 1.00 59.88 245 THR A C 1
ATOM 1811 O O . THR A 1 253 ? 43.056 96.909 38.983 1.00 58.67 245 THR A O 1
ATOM 1815 N N . LEU A 1 254 ? 44.569 96.893 40.656 1.00 57.64 246 LEU A N 1
ATOM 1816 C CA . LEU A 1 254 ? 45.719 97.341 39.867 1.00 47.99 246 LEU A CA 1
ATOM 1817 C C . LEU A 1 254 ? 45.531 98.743 39.328 1.00 44.81 246 LEU A C 1
ATOM 1818 O O . LEU A 1 254 ? 46.210 99.140 38.379 1.00 44.20 246 LEU A O 1
ATOM 1823 N N . GLU A 1 255 ? 44.608 99.489 39.913 1.00 42.82 247 GLU A N 1
ATOM 1824 C CA . GLU A 1 255 ? 44.543 100.918 39.672 1.00 47.32 247 GLU A CA 1
ATOM 1825 C C . GLU A 1 255 ? 45.875 101.552 40.047 1.00 49.88 247 GLU A C 1
ATOM 1826 O O . GLU A 1 255 ? 46.631 101.024 40.870 1.00 51.70 247 GLU A O 1
ATOM 1832 N N . MET A 1 256 ? 46.170 102.687 39.427 1.00 48.40 248 MET A N 1
ATOM 1833 C CA . MET A 1 256 ? 47.405 103.393 39.741 1.00 50.14 248 MET A CA 1
ATOM 1834 C C . MET A 1 256 ? 47.452 103.770 41.220 1.00 48.24 248 MET A C 1
ATOM 1835 O O . MET A 1 256 ? 46.456 104.212 41.798 1.00 54.83 248 MET A O 1
ATOM 1840 N N . ALA A 1 257 ? 48.630 103.626 41.826 1.00 45.11 249 ALA A N 1
ATOM 1841 C CA . ALA A 1 257 ? 48.796 103.918 43.248 1.00 47.35 249 ALA A CA 1
ATOM 1842 C C . ALA A 1 257 ? 48.923 105.417 43.515 1.00 55.29 249 ALA A C 1
ATOM 1843 O O . ALA A 1 257 ? 49.547 106.154 42.738 1.00 51.67 249 ALA A O 1
ATOM 1845 N N . ARG A 1 258 ? 48.284 105.865 44.597 1.00 46.55 250 ARG A N 1
ATOM 1846 C CA . ARG A 1 258 ? 48.355 107.230 45.094 1.00 56.25 250 ARG A CA 1
ATOM 1847 C C . ARG A 1 258 ? 49.072 107.273 46.441 1.00 59.74 250 ARG A C 1
ATOM 1848 O O . ARG A 1 258 ? 49.059 106.310 47.211 1.00 59.29 250 ARG A O 1
ATOM 1856 N N . ALA A 1 259 ? 49.632 108.448 46.745 1.00 61.61 251 ALA A N 1
ATOM 1857 C CA . ALA A 1 259 ? 50.618 108.584 47.820 1.00 69.30 251 ALA A CA 1
ATOM 1858 C C . ALA A 1 259 ? 50.144 108.025 49.170 1.00 78.37 251 ALA A C 1
ATOM 1859 O O . ALA A 1 259 ? 50.931 107.407 49.900 1.00 90.58 251 ALA A O 1
ATOM 1861 N N . GLY A 1 260 ? 48.880 108.210 49.524 1.00 71.57 252 GLY A N 1
ATOM 1862 C CA . GLY A 1 260 ? 48.508 107.697 50.843 1.00 67.71 252 GLY A CA 1
ATOM 1863 C C . GLY A 1 260 ? 48.159 106.221 50.945 1.00 63.93 252 GLY A C 1
ATOM 1864 O O . GLY A 1 260 ? 47.928 105.736 52.052 1.00 65.02 252 GLY A O 1
ATOM 1865 N N . ASP A 1 261 ? 48.145 105.484 49.831 1.00 61.30 253 ASP A N 1
ATOM 1866 C CA . ASP A 1 261 ? 47.538 104.156 49.774 1.00 54.22 253 ASP A CA 1
ATOM 1867 C C . ASP A 1 261 ? 48.119 103.163 50.774 1.00 53.54 253 ASP A C 1
ATOM 1868 O O . ASP A 1 261 ? 49.330 103.110 51.008 1.00 50.33 253 ASP A O 1
ATOM 1873 N N . LYS A 1 262 ? 47.234 102.341 51.345 1.00 55.71 254 LYS A N 1
ATOM 1874 C CA . LYS A 1 262 ? 47.634 101.361 52.343 1.00 55.53 254 LYS A CA 1
ATOM 1875 C C . LYS A 1 262 ? 47.659 99.930 51.822 1.00 53.19 254 LYS A C 1
ATOM 1876 O O . LYS A 1 262 ? 48.377 99.105 52.393 1.00 57.90 254 LYS A O 1
ATOM 1878 N N . LYS A 1 263 ? 46.901 99.610 50.770 1.00 49.39 255 LYS A N 1
ATOM 1879 C CA . LYS A 1 263 ? 46.860 98.270 50.172 1.00 40.82 255 LYS A CA 1
ATOM 1880 C C . LYS A 1 263 ? 47.488 98.347 48.784 1.00 45.08 255 LYS A C 1
ATOM 1881 O O . LYS A 1 263 ? 46.842 98.788 47.825 1.00 47.04 255 LYS A O 1
ATOM 1883 N N . LEU A 1 264 ? 48.743 97.922 48.677 1.00 40.83 256 LEU A N 1
ATOM 1884 C CA . LEU A 1 264 ? 49.521 98.113 47.467 1.00 43.47 256 LEU A CA 1
ATOM 1885 C C . LEU A 1 264 ? 50.062 96.787 46.949 1.00 43.64 256 LEU A C 1
ATOM 1886 O O . LEU A 1 264 ? 50.116 95.784 47.661 1.00 43.85 256 LEU A O 1
ATOM 1891 N N . VAL A 1 265 ? 50.510 96.802 45.700 1.00 42.97 257 VAL A N 1
ATOM 1892 C CA . VAL A 1 265 ? 51.212 95.659 45.137 1.00 37.58 257 VAL A CA 1
ATOM 1893 C C . VAL A 1 265 ? 52.313 96.194 44.244 1.00 38.30 257 VAL A C 1
ATOM 1894 O O . VAL A 1 265 ? 52.098 97.119 43.458 1.00 45.18 257 VAL A O 1
ATOM 1898 N N . VAL A 1 266 ? 53.497 95.614 44.380 1.00 36.62 258 VAL A N 1
ATOM 1899 C CA . VAL A 1 266 ? 54.651 95.959 43.570 1.00 37.85 258 VAL A CA 1
ATOM 1900 C C . VAL A 1 266 ? 54.809 94.842 42.551 1.00 38.41 258 VAL A C 1
ATOM 1901 O O . VAL A 1 266 ? 54.920 93.668 42.924 1.00 39.69 258 VAL A O 1
ATOM 1905 N N . LEU A 1 267 ? 54.837 95.197 41.271 1.00 41.59 259 LEU A N 1
ATOM 1906 C CA . LEU A 1 267 ? 54.905 94.211 40.201 1.00 43.60 259 LEU A CA 1
ATOM 1907 C C . LEU A 1 267 ? 56.106 94.489 39.310 1.00 44.58 259 LEU A C 1
ATOM 1908 O O . LEU A 1 267 ? 56.486 95.645 39.090 1.00 42.43 259 LEU A O 1
ATOM 1913 N N . ALA A 1 268 ? 56.686 93.416 38.783 1.00 45.78 260 ALA A N 1
ATOM 1914 C CA . ALA A 1 268 ? 57.852 93.525 37.920 1.00 40.70 260 ALA A CA 1
ATOM 1915 C C . ALA A 1 268 ? 57.803 92.452 36.847 1.00 43.28 260 ALA A C 1
ATOM 1916 O O . ALA A 1 268 ? 57.262 91.362 37.058 1.00 42.77 260 ALA A O 1
ATOM 1918 N N . ALA A 1 269 ? 58.367 92.787 35.688 1.00 42.71 261 ALA A N 1
ATOM 1919 C CA . ALA A 1 269 ? 58.647 91.842 34.615 1.00 42.24 261 ALA A CA 1
ATOM 1920 C C . ALA A 1 269 ? 59.985 92.221 34.016 1.00 44.70 261 ALA A C 1
ATOM 1921 O O . ALA A 1 269 ? 60.226 93.396 33.725 1.00 47.81 261 ALA A O 1
ATOM 1923 N N . ALA A 1 270 ? 60.844 91.231 33.830 1.00 45.59 262 ALA A N 1
ATOM 1924 C CA . ALA A 1 270 ? 62.193 91.486 33.365 1.00 47.90 262 ALA A CA 1
ATOM 1925 C C . ALA A 1 270 ? 62.720 90.207 32.744 1.00 58.95 262 ALA A C 1
ATOM 1926 O O . ALA A 1 270 ? 62.238 89.107 33.035 1.00 56.76 262 ALA A O 1
ATOM 1928 N N . ARG A 1 271 ? 63.708 90.369 31.871 1.00 54.23 263 ARG A N 1
ATOM 1929 C CA . ARG A 1 271 ? 64.222 89.276 31.066 1.00 54.36 263 ARG A CA 1
ATOM 1930 C C . ARG A 1 271 ? 65.674 88.998 31.436 1.00 56.69 263 ARG A C 1
ATOM 1931 O O . ARG A 1 271 ? 66.483 89.927 31.551 1.00 57.08 263 ARG A O 1
ATOM 1939 N N . LEU A 1 272 ? 66.001 87.729 31.644 1.00 53.11 264 LEU A N 1
ATOM 1940 C CA . LEU A 1 272 ? 67.388 87.283 31.671 1.00 61.82 264 LEU A CA 1
ATOM 1941 C C . LEU A 1 272 ? 67.630 86.549 30.365 1.00 68.12 264 LEU A C 1
ATOM 1942 O O . LEU A 1 272 ? 67.062 85.474 30.145 1.00 69.18 264 LEU A O 1
ATOM 1947 N N . GLY A 1 273 ? 68.439 87.143 29.494 1.00 72.43 265 GLY A N 1
ATOM 1948 C CA . GLY A 1 273 ? 68.611 86.549 28.182 1.00 72.30 265 GLY A CA 1
ATOM 1949 C C . GLY A 1 273 ? 67.266 86.375 27.512 1.00 71.02 265 GLY A C 1
ATOM 1950 O O . GLY A 1 273 ? 66.472 87.315 27.401 1.00 69.13 265 GLY A O 1
ATOM 1951 N N . THR A 1 274 ? 66.989 85.138 27.098 1.00 80.77 266 THR A N 1
ATOM 1952 C CA . THR A 1 274 ? 65.814 84.809 26.302 1.00 86.74 266 THR A CA 1
ATOM 1953 C C . THR A 1 274 ? 64.538 84.584 27.111 1.00 88.11 266 THR A C 1
ATOM 1954 O O . THR A 1 274 ? 63.471 84.444 26.506 1.00 88.93 266 THR A O 1
ATOM 1958 N N . THR A 1 275 ? 64.598 84.550 28.440 1.00 82.04 267 THR A N 1
ATOM 1959 C CA . THR A 1 275 ? 63.465 84.116 29.248 1.00 78.77 267 THR A CA 1
ATOM 1960 C C . THR A 1 275 ? 62.897 85.281 30.056 1.00 68.49 267 THR A C 1
ATOM 1961 O O . THR A 1 275 ? 63.613 85.907 30.846 1.00 66.11 267 THR A O 1
ATOM 1965 N N . ARG A 1 276 ? 61.598 85.524 29.901 1.00 63.97 268 ARG A N 1
ATOM 1966 C CA . ARG A 1 276 ? 60.924 86.634 30.570 1.00 61.60 268 ARG A CA 1
ATOM 1967 C C . ARG A 1 276 ? 60.340 86.163 31.898 1.00 60.29 268 ARG A C 1
ATOM 1968 O O . ARG A 1 276 ? 59.591 85.182 31.935 1.00 65.85 268 ARG A O 1
ATOM 1976 N N . LEU A 1 277 ? 60.680 86.860 32.986 1.00 57.79 269 LEU A N 1
ATOM 1977 C CA . LEU A 1 277 ? 60.198 86.512 34.319 1.00 60.69 269 LEU A CA 1
ATOM 1978 C C . LEU A 1 277 ? 59.365 87.634 34.918 1.00 58.35 269 LEU A C 1
ATOM 1979 O O . LEU A 1 277 ? 59.652 88.819 34.700 1.00 56.71 269 LEU A O 1
ATOM 1984 N N . ILE A 1 278 ? 58.326 87.243 35.675 1.00 44.51 270 ILE A N 1
ATOM 1985 C CA . ILE A 1 278 ? 57.442 88.168 36.362 1.00 44.74 270 ILE A CA 1
ATOM 1986 C C . ILE A 1 278 ? 57.270 87.705 37.801 1.00 47.30 270 ILE A C 1
ATOM 1987 O O . ILE A 1 278 ? 57.352 86.511 38.109 1.00 50.62 270 ILE A O 1
ATOM 1992 N N . ASP A 1 279 ? 56.978 88.657 38.675 1.00 40.49 271 ASP A N 1
ATOM 1993 C CA . ASP A 1 279 ? 56.724 88.374 40.077 1.00 42.68 271 ASP A CA 1
ATOM 1994 C C . ASP A 1 279 ? 56.098 89.625 40.670 1.00 46.20 271 ASP A C 1
ATOM 1995 O O . ASP A 1 279 ? 56.011 90.665 40.009 1.00 47.14 271 ASP A O 1
ATOM 2000 N N . ASN A 1 280 ? 55.659 89.511 41.927 1.00 42.08 272 ASN A N 1
ATOM 2001 C CA . ASN A 1 280 ? 55.039 90.618 42.640 1.00 33.18 272 ASN A CA 1
ATOM 2002 C C . ASN A 1 280 ? 55.073 90.349 44.138 1.00 44.50 272 ASN A C 1
ATOM 2003 O O . ASN A 1 280 ? 55.236 89.210 44.581 1.00 48.17 272 ASN A O 1
ATOM 2008 N N . VAL A 1 281 ? 54.924 91.429 44.911 1.00 41.53 273 VAL A N 1
ATOM 2009 C CA . VAL A 1 281 ? 54.833 91.383 46.366 1.00 40.64 273 VAL A CA 1
ATOM 2010 C C . VAL A 1 281 ? 53.689 92.302 46.780 1.00 42.19 273 VAL A C 1
ATOM 2011 O O . VAL A 1 281 ? 53.689 93.487 46.431 1.00 43.39 273 VAL A O 1
ATOM 2015 N N . GLU A 1 282 ? 52.749 91.775 47.556 1.00 45.69 274 GLU A N 1
ATOM 2016 C CA . GLU A 1 282 ? 51.684 92.593 48.125 1.00 45.03 274 GLU A CA 1
ATOM 2017 C C . GLU A 1 282 ? 52.137 93.248 49.424 1.00 49.70 274 GLU A C 1
ATOM 2018 O O . GLU A 1 282 ? 52.868 92.650 50.227 1.00 46.02 274 GLU A O 1
ATOM 2024 N N . VAL A 1 283 ? 51.666 94.475 49.642 1.00 51.44 275 VAL A N 1
ATOM 2025 C CA . VAL A 1 283 ? 52.000 95.245 50.833 1.00 49.47 275 VAL A CA 1
ATOM 2026 C C . VAL A 1 283 ? 50.711 95.771 51.443 1.00 52.39 275 VAL A C 1
ATOM 2027 O O . VAL A 1 283 ? 49.861 96.328 50.735 1.00 53.06 275 VAL A O 1
ATOM 2031 N N . GLY A 1 284 ? 50.594 95.633 52.760 1.00 57.68 276 GLY A N 1
ATOM 2032 C CA . GLY A 1 284 ? 49.466 96.141 53.511 1.00 53.48 276 GLY A CA 1
ATOM 2033 C C . GLY A 1 284 ? 49.941 97.096 54.582 1.00 57.78 276 GLY A C 1
ATOM 2034 O O . GLY A 1 284 ? 50.518 96.674 55.588 1.00 73.06 276 GLY A O 1
ATOM 2035 N N . LEU A 1 285 ? 49.718 98.359 54.382 1.00 55.64 277 LEU A N 1
ATOM 2036 C CA . LEU A 1 285 ? 50.182 99.354 55.334 1.00 63.97 277 LEU A CA 1
ATOM 2037 C C . LEU A 1 285 ? 49.164 99.568 56.450 1.00 72.68 277 LEU A C 1
ATOM 2038 O O . LEU A 1 285 ? 47.952 99.449 56.232 1.00 71.94 277 LEU A O 1
ATOM 2043 N N . PRO A 1 286 ? 49.642 99.883 57.664 1.00 80.65 278 PRO A N 1
ATOM 2044 C CA . PRO A 1 286 ? 48.748 100.154 58.790 1.00 91.34 278 PRO A CA 1
ATOM 2045 C C . PRO A 1 286 ? 48.116 101.536 58.676 1.00 99.31 278 PRO A C 1
ATOM 2046 O O . PRO A 1 286 ? 47.110 101.808 59.332 1.00 103.39 278 PRO A O 1
ATOM 2051 N N . HIS B 1 8 ? 1.005 81.484 40.562 1.00 92.80 0 HIS B N 1
ATOM 2052 C CA . HIS B 1 8 ? 1.569 80.767 39.435 1.00 92.85 0 HIS B CA 1
ATOM 2053 C C . HIS B 1 8 ? 2.820 81.492 38.977 1.00 94.36 0 HIS B C 1
ATOM 2054 O O . HIS B 1 8 ? 3.932 81.057 39.260 1.00 103.25 0 HIS B O 1
ATOM 2056 N N . MET B 1 9 ? 2.635 82.615 38.287 1.00 89.28 1 MET B N 1
ATOM 2057 C CA . MET B 1 9 ? 3.755 83.358 37.726 1.00 87.39 1 MET B CA 1
ATOM 2058 C C . MET B 1 9 ? 4.438 84.187 38.806 1.00 90.43 1 MET B C 1
ATOM 2059 O O . MET B 1 9 ? 3.778 84.749 39.685 1.00 93.02 1 MET B O 1
ATOM 2064 N N . GLN B 1 10 ? 5.768 84.241 38.748 1.00 76.23 2 GLN B N 1
ATOM 2065 C CA . GLN B 1 10 ? 6.569 84.998 39.698 1.00 85.01 2 GLN B CA 1
ATOM 2066 C C . GLN B 1 10 ? 7.256 86.165 38.997 1.00 81.37 2 GLN B C 1
ATOM 2067 O O . GLN B 1 10 ? 7.711 86.041 37.853 1.00 79.38 2 GLN B O 1
ATOM 2069 N N . ILE B 1 11 ? 7.323 87.297 39.691 1.00 80.21 3 ILE B N 1
ATOM 2070 C CA . ILE B 1 11 ? 8.108 88.449 39.269 1.00 77.56 3 ILE B CA 1
ATOM 2071 C C . ILE B 1 11 ? 9.342 88.493 40.158 1.00 78.68 3 ILE B C 1
ATOM 2072 O O . ILE B 1 11 ? 9.224 88.622 41.385 1.00 80.28 3 ILE B O 1
ATOM 2077 N N . ILE B 1 12 ? 10.519 88.395 39.546 1.00 70.41 4 ILE B N 1
ATOM 2078 C CA . ILE B 1 12 ? 11.788 88.335 40.259 1.00 74.15 4 ILE B CA 1
ATOM 2079 C C . ILE B 1 12 ? 12.679 89.472 39.778 1.00 74.78 4 ILE B C 1
ATOM 2080 O O . ILE B 1 12 ? 12.845 89.667 38.569 1.00 76.30 4 ILE B O 1
ATOM 2085 N N . HIS B 1 13 ? 13.248 90.223 40.728 1.00 75.87 5 HIS B N 1
ATOM 2086 C CA . HIS B 1 13 ? 14.006 91.430 40.420 1.00 74.05 5 HIS B CA 1
ATOM 2087 C C . HIS B 1 13 ? 15.490 91.344 40.739 1.00 73.76 5 HIS B C 1
ATOM 2088 O O . HIS B 1 13 ? 16.239 92.242 40.335 1.00 75.88 5 HIS B O 1
ATOM 2095 N N . THR B 1 14 ? 15.933 90.330 41.471 1.00 68.66 6 THR B N 1
ATOM 2096 C CA . THR B 1 14 ? 17.332 90.218 41.850 1.00 66.02 6 THR B CA 1
ATOM 2097 C C . THR B 1 14 ? 17.940 89.004 41.164 1.00 65.53 6 THR B C 1
ATOM 2098 O O . THR B 1 14 ? 17.240 88.037 40.840 1.00 62.24 6 THR B O 1
ATOM 2102 N N . ILE B 1 15 ? 19.250 89.085 40.917 1.00 59.27 7 ILE B N 1
ATOM 2103 C CA . ILE B 1 15 ? 19.981 87.935 40.389 1.00 58.46 7 ILE B CA 1
ATOM 2104 C C . ILE B 1 15 ? 19.933 86.778 41.385 1.00 65.74 7 ILE B C 1
ATOM 2105 O O . ILE B 1 15 ? 19.729 85.619 41.000 1.00 67.34 7 ILE B O 1
ATOM 2110 N N . ARG B 1 16 ? 20.083 87.079 42.683 1.00 58.08 8 ARG B N 1
ATOM 2111 C CA . ARG B 1 16 ? 20.110 86.025 43.697 1.00 64.66 8 ARG B CA 1
ATOM 2112 C C . ARG B 1 16 ? 18.789 85.270 43.741 1.00 67.82 8 ARG B C 1
ATOM 2113 O O . ARG B 1 16 ? 18.772 84.036 43.806 1.00 71.63 8 ARG B O 1
ATOM 2115 N N . GLU B 1 17 ? 17.669 85.989 43.681 1.00 68.33 9 GLU B N 1
ATOM 2116 C CA . GLU B 1 17 ? 16.379 85.311 43.703 1.00 74.11 9 GLU B CA 1
ATOM 2117 C C . GLU B 1 17 ? 16.117 84.552 42.415 1.00 68.28 9 GLU B C 1
ATOM 2118 O O . GLU B 1 17 ? 15.463 83.503 42.440 1.00 68.96 9 GLU B O 1
ATOM 2124 N N . LEU B 1 18 ? 16.596 85.064 41.282 1.00 63.03 10 LEU B N 1
ATOM 2125 C CA . LEU B 1 18 ? 16.428 84.331 40.035 1.00 58.62 10 LEU B CA 1
ATOM 2126 C C . LEU B 1 18 ? 17.197 83.013 40.084 1.00 59.45 10 LEU B C 1
ATOM 2127 O O . LEU B 1 18 ? 16.643 81.949 39.784 1.00 64.25 10 LEU B O 1
ATOM 2132 N N . ARG B 1 19 ? 18.470 83.066 40.491 1.00 56.04 11 ARG B N 1
ATOM 2133 C CA . ARG B 1 19 ? 19.282 81.853 40.594 1.00 59.78 11 ARG B CA 1
ATOM 2134 C C . ARG B 1 19 ? 18.676 80.871 41.600 1.00 65.38 11 ARG B C 1
ATOM 2135 O O . ARG B 1 19 ? 18.668 79.657 41.367 1.00 68.90 11 ARG B O 1
ATOM 2143 N N . THR B 1 20 ? 18.181 81.373 42.732 1.00 62.65 12 THR B N 1
ATOM 2144 C CA . THR B 1 20 ? 17.539 80.479 43.700 1.00 70.71 12 THR B CA 1
ATOM 2145 C C . THR B 1 20 ? 16.348 79.766 43.067 1.00 73.25 12 THR B C 1
ATOM 2146 O O . THR B 1 20 ? 16.177 78.554 43.235 1.00 69.96 12 THR B O 1
ATOM 2150 N N . TRP B 1 21 ? 15.542 80.491 42.291 1.00 70.62 13 TRP B N 1
ATOM 2151 C CA . TRP B 1 21 ? 14.398 79.857 41.649 1.00 70.68 13 TRP B CA 1
ATOM 2152 C C . TRP B 1 21 ? 14.829 78.856 40.580 1.00 70.27 13 TRP B C 1
ATOM 2153 O O . TRP B 1 21 ? 14.219 77.785 40.452 1.00 66.14 13 TRP B O 1
ATOM 2164 N N . ARG B 1 22 ? 15.882 79.178 39.809 1.00 60.94 14 ARG B N 1
ATOM 2165 C CA . ARG B 1 22 ? 16.226 78.364 38.641 1.00 69.82 14 ARG B CA 1
ATOM 2166 C C . ARG B 1 22 ? 16.857 77.033 39.032 1.00 60.66 14 ARG B C 1
ATOM 2167 O O . ARG B 1 22 ? 16.657 76.030 38.339 1.00 61.01 14 ARG B O 1
ATOM 2175 N N . GLU B 1 23 ? 17.617 76.996 40.117 1.00 62.01 15 GLU B N 1
ATOM 2176 C CA . GLU B 1 23 ? 18.103 75.722 40.624 1.00 84.91 15 GLU B CA 1
ATOM 2177 C C . GLU B 1 23 ? 16.902 74.857 41.009 1.00 84.49 15 GLU B C 1
ATOM 2178 O O . GLU B 1 23 ? 15.836 75.371 41.357 1.00 91.21 15 GLU B O 1
ATOM 2184 N N . ASN B 1 24 ? 17.064 73.536 40.900 1.00 87.74 16 ASN B N 1
ATOM 2185 C CA . ASN B 1 24 ? 16.012 72.554 41.201 1.00 99.75 16 ASN B CA 1
ATOM 2186 C C . ASN B 1 24 ? 14.929 72.528 40.118 1.00 103.58 16 ASN B C 1
ATOM 2187 O O . ASN B 1 24 ? 14.151 71.570 40.041 1.00 110.72 16 ASN B O 1
ATOM 2189 N N . THR B 1 25 ? 14.842 73.581 39.307 1.00 94.74 17 THR B N 1
ATOM 2190 C CA . THR B 1 25 ? 13.956 73.596 38.150 1.00 87.61 17 THR B CA 1
ATOM 2191 C C . THR B 1 25 ? 14.638 72.858 37.000 1.00 79.95 17 THR B C 1
ATOM 2192 O O . THR B 1 25 ? 15.867 72.844 36.890 1.00 73.84 17 THR B O 1
ATOM 2196 N N . GLY B 1 26 ? 13.841 72.210 36.159 1.00 78.22 18 GLY B N 1
ATOM 2197 C CA . GLY B 1 26 ? 14.429 71.508 35.038 1.00 75.18 18 GLY B CA 1
ATOM 2198 C C . GLY B 1 26 ? 14.775 72.370 33.838 1.00 77.90 18 GLY B C 1
ATOM 2199 O O . GLY B 1 26 ? 15.561 73.319 33.929 1.00 73.70 18 GLY B O 1
ATOM 2200 N N . LYS B 1 27 ? 14.183 72.033 32.698 1.00 77.91 19 LYS B N 1
ATOM 2201 C CA . LYS B 1 27 ? 14.480 72.729 31.459 1.00 73.62 19 LYS B CA 1
ATOM 2202 C C . LYS B 1 27 ? 13.888 74.132 31.499 1.00 69.05 19 LYS B C 1
ATOM 2203 O O . LYS B 1 27 ? 12.774 74.342 31.982 1.00 74.85 19 LYS B O 1
ATOM 2209 N N . VAL B 1 28 ? 14.635 75.104 30.990 1.00 64.71 20 VAL B N 1
ATOM 2210 C CA . VAL B 1 28 ? 14.176 76.487 30.957 1.00 60.86 20 VAL B CA 1
ATOM 2211 C C . VAL B 1 28 ? 14.323 77.015 29.535 1.00 59.77 20 VAL B C 1
ATOM 2212 O O . VAL B 1 28 ? 15.390 76.883 28.918 1.00 57.48 20 VAL B O 1
ATOM 2216 N N . ALA B 1 29 ? 13.246 77.597 29.018 1.00 61.93 21 ALA B N 1
ATOM 2217 C CA . ALA B 1 29 ? 13.258 78.359 27.779 1.00 63.03 21 ALA B CA 1
ATOM 2218 C C . ALA B 1 29 ? 13.190 79.832 28.146 1.00 61.71 21 ALA B C 1
ATOM 2219 O O . ALA B 1 29 ? 12.449 80.219 29.054 1.00 66.49 21 ALA B O 1
ATOM 2221 N N . PHE B 1 30 ? 13.970 80.647 27.446 1.00 52.05 22 PHE B N 1
ATOM 2222 C CA . PHE B 1 30 ? 14.238 82.017 27.847 1.00 54.11 22 PHE B CA 1
ATOM 2223 C C . PHE B 1 30 ? 13.934 82.976 26.698 1.00 60.13 22 PHE B C 1
ATOM 2224 O O . PHE B 1 30 ? 14.414 82.783 25.575 1.00 61.61 22 PHE B O 1
ATOM 2232 N N . VAL B 1 31 ? 13.180 84.027 26.991 1.00 54.68 23 VAL B N 1
ATOM 2233 C CA . VAL B 1 31 ? 12.874 85.054 26.004 1.00 59.81 23 VAL B CA 1
ATOM 2234 C C . VAL B 1 31 ? 13.308 86.415 26.532 1.00 60.51 23 VAL B C 1
ATOM 2235 O O . VAL B 1 31 ? 12.678 86.948 27.453 1.00 60.55 23 VAL B O 1
ATOM 2239 N N . PRO B 1 32 ? 14.399 86.990 26.024 1.00 58.67 24 PRO B N 1
ATOM 2240 C CA . PRO B 1 32 ? 14.792 88.334 26.466 1.00 53.04 24 PRO B CA 1
ATOM 2241 C C . PRO B 1 32 ? 14.109 89.430 25.668 1.00 56.41 24 PRO B C 1
ATOM 2242 O O . PRO B 1 32 ? 13.999 89.375 24.440 1.00 60.68 24 PRO B O 1
ATOM 2246 N N . THR B 1 33 ? 13.614 90.434 26.396 1.00 50.16 25 THR B N 1
ATOM 2247 C CA . THR B 1 33 ? 12.889 91.549 25.810 1.00 52.69 25 THR B CA 1
ATOM 2248 C C . THR B 1 33 ? 13.266 92.822 26.540 1.00 60.12 25 THR B C 1
ATOM 2249 O O . THR B 1 33 ? 13.899 92.798 27.601 1.00 55.47 25 THR B O 1
ATOM 2253 N N . MET B 1 34 ? 12.869 93.945 25.946 1.00 60.68 26 MET B N 1
ATOM 2254 C CA . MET B 1 34 ? 12.967 95.256 26.568 1.00 62.91 26 MET B CA 1
ATOM 2255 C C . MET B 1 34 ? 11.595 95.776 26.990 1.00 70.53 26 MET B C 1
ATOM 2256 O O . MET B 1 34 ? 11.380 96.986 27.080 1.00 74.51 26 MET B O 1
ATOM 2261 N N . GLY B 1 35 ? 10.653 94.868 27.235 1.00 71.95 27 GLY B N 1
ATOM 2262 C CA . GLY B 1 35 ? 9.336 95.275 27.669 1.00 80.38 27 GLY B CA 1
ATOM 2263 C C . GLY B 1 35 ? 8.523 95.882 26.538 1.00 84.14 27 GLY B C 1
ATOM 2264 O O . GLY B 1 35 ? 8.854 95.759 25.355 1.00 81.66 27 GLY B O 1
ATOM 2265 N N . ASN B 1 36 ? 7.451 96.577 26.932 1.00 89.16 28 ASN B N 1
ATOM 2266 C CA . ASN B 1 36 ? 6.462 97.106 25.992 1.00 91.81 28 ASN B CA 1
ATOM 2267 C C . ASN B 1 36 ? 5.935 95.996 25.093 1.00 85.17 28 ASN B C 1
ATOM 2268 O O . ASN B 1 36 ? 5.893 96.119 23.868 1.00 91.40 28 ASN B O 1
ATOM 2273 N N . LEU B 1 37 ? 5.519 94.901 25.719 1.00 78.43 29 LEU B N 1
ATOM 2274 C CA . LEU B 1 37 ? 5.304 93.672 24.973 1.00 80.26 29 LEU B CA 1
ATOM 2275 C C . LEU B 1 37 ? 4.106 93.805 24.041 1.00 86.13 29 LEU B C 1
ATOM 2276 O O . LEU B 1 37 ? 3.111 94.458 24.368 1.00 92.68 29 LEU B O 1
ATOM 2278 N N . HIS B 1 38 ? 4.218 93.187 22.863 1.00 84.52 30 HIS B N 1
ATOM 2279 C CA . HIS B 1 38 ? 3.142 93.149 21.884 1.00 89.97 30 HIS B CA 1
ATOM 2280 C C . HIS B 1 38 ? 3.108 91.767 21.238 1.00 89.03 30 HIS B C 1
ATOM 2281 O O . HIS B 1 38 ? 3.868 90.868 21.609 1.00 89.41 30 HIS B O 1
ATOM 2288 N N . GLU B 1 39 ? 2.221 91.604 20.251 1.00 92.92 31 GLU B N 1
ATOM 2289 C CA . GLU B 1 39 ? 1.986 90.288 19.659 1.00 94.67 31 GLU B CA 1
ATOM 2290 C C . GLU B 1 39 ? 3.263 89.656 19.123 1.00 93.70 31 GLU B C 1
ATOM 2291 O O . GLU B 1 39 ? 3.449 88.437 19.228 1.00 87.93 31 GLU B O 1
ATOM 2297 N N . GLY B 1 40 ? 4.165 90.466 18.567 1.00 93.66 32 GLY B N 1
ATOM 2298 C CA . GLY B 1 40 ? 5.427 89.923 18.102 1.00 88.76 32 GLY B CA 1
ATOM 2299 C C . GLY B 1 40 ? 6.166 89.181 19.195 1.00 87.71 32 GLY B C 1
ATOM 2300 O O . GLY B 1 40 ? 6.763 88.130 18.951 1.00 93.11 32 GLY B O 1
ATOM 2301 N N . HIS B 1 41 ? 6.119 89.711 20.419 1.00 86.66 33 HIS B N 1
ATOM 2302 C CA . HIS B 1 41 ? 6.769 89.065 21.555 1.00 82.40 33 HIS B CA 1
ATOM 2303 C C . HIS B 1 41 ? 6.078 87.762 21.934 1.00 81.28 33 HIS B C 1
ATOM 2304 O O . HIS B 1 41 ? 6.740 86.788 22.304 1.00 78.44 33 HIS B O 1
ATOM 2311 N N . LEU B 1 42 ? 4.745 87.727 21.863 1.00 84.80 34 LEU B N 1
ATOM 2312 C CA . LEU B 1 42 ? 4.025 86.526 22.269 1.00 83.04 34 LEU B CA 1
ATOM 2313 C C . LEU B 1 42 ? 4.349 85.342 21.369 1.00 81.84 34 LEU B C 1
ATOM 2314 O O . LEU B 1 42 ? 4.382 84.199 21.840 1.00 85.69 34 LEU B O 1
ATOM 2319 N N . ALA B 1 43 ? 4.623 85.593 20.088 1.00 81.95 35 ALA B N 1
ATOM 2320 C CA . ALA B 1 43 ? 5.132 84.533 19.225 1.00 84.41 35 ALA B CA 1
ATOM 2321 C C . ALA B 1 43 ? 6.371 83.892 19.842 1.00 81.08 35 ALA B C 1
ATOM 2322 O O . ALA B 1 43 ? 6.499 82.662 19.881 1.00 81.93 35 ALA B O 1
ATOM 2324 N N . LEU B 1 44 ? 7.293 84.720 20.340 1.00 74.38 36 LEU B N 1
ATOM 2325 C CA . LEU B 1 44 ? 8.459 84.193 21.041 1.00 64.30 36 LEU B CA 1
ATOM 2326 C C . LEU B 1 44 ? 8.040 83.365 22.242 1.00 68.93 36 LEU B C 1
ATOM 2327 O O . LEU B 1 44 ? 8.589 82.285 22.485 1.00 73.19 36 LEU B O 1
ATOM 2332 N N . VAL B 1 45 ? 7.086 83.876 23.024 1.00 70.57 37 VAL B N 1
ATOM 2333 C CA . VAL B 1 45 ? 6.666 83.186 24.238 1.00 69.18 37 VAL B CA 1
ATOM 2334 C C . VAL B 1 45 ? 5.991 81.861 23.904 1.00 76.33 37 VAL B C 1
ATOM 2335 O O . VAL B 1 45 ? 6.258 80.841 24.551 1.00 83.63 37 VAL B O 1
ATOM 2339 N N . ARG B 1 46 ? 5.129 81.842 22.879 1.00 72.46 38 ARG B N 1
ATOM 2340 C CA . ARG B 1 46 ? 4.415 80.605 22.560 1.00 79.51 38 ARG B CA 1
ATOM 2341 C C . ARG B 1 46 ? 5.366 79.523 22.080 1.00 80.16 38 ARG B C 1
ATOM 2342 O O . ARG B 1 46 ? 5.238 78.357 22.472 1.00 75.18 38 ARG B O 1
ATOM 2350 N N . GLU B 1 47 ? 6.329 79.892 21.235 1.00 82.13 39 GLU B N 1
ATOM 2351 C CA . GLU B 1 47 ? 7.337 78.928 20.818 1.00 79.34 39 GLU B CA 1
ATOM 2352 C C . GLU B 1 47 ? 8.151 78.453 22.012 1.00 76.37 39 GLU B C 1
ATOM 2353 O O . GLU B 1 47 ? 8.459 77.260 22.131 1.00 75.72 39 GLU B O 1
ATOM 2359 N N . ALA B 1 48 ? 8.507 79.377 22.909 1.00 74.58 40 ALA B N 1
ATOM 2360 C CA . ALA B 1 48 ? 9.247 79.003 24.107 1.00 69.11 40 ALA B CA 1
ATOM 2361 C C . ALA B 1 48 ? 8.496 77.946 24.902 1.00 68.40 40 ALA B C 1
ATOM 2362 O O . ALA B 1 48 ? 9.059 76.899 25.240 1.00 68.26 40 ALA B O 1
ATOM 2364 N N . ARG B 1 49 ? 7.199 78.179 25.152 1.00 68.34 41 ARG B N 1
ATOM 2365 C CA . ARG B 1 49 ? 6.402 77.249 25.944 1.00 70.91 41 ARG B CA 1
ATOM 2366 C C . ARG B 1 49 ? 6.245 75.899 25.265 1.00 74.62 41 ARG B C 1
ATOM 2367 O O . ARG B 1 49 ? 5.998 74.905 25.950 1.00 74.36 41 ARG B O 1
ATOM 2369 N N . LYS B 1 50 ? 6.397 75.835 23.941 1.00 76.19 42 LYS B N 1
ATOM 2370 C CA . LYS B 1 50 ? 6.392 74.539 23.276 1.00 80.63 42 LYS B CA 1
ATOM 2371 C C . LYS B 1 50 ? 7.693 73.768 23.498 1.00 84.86 42 LYS B C 1
ATOM 2372 O O . LYS B 1 50 ? 7.755 72.585 23.147 1.00 87.15 42 LYS B O 1
ATOM 2374 N N . ARG B 1 51 ? 8.729 74.399 24.063 1.00 81.80 43 ARG B N 1
ATOM 2375 C CA . ARG B 1 51 ? 10.029 73.759 24.226 1.00 82.14 43 ARG B CA 1
ATOM 2376 C C . ARG B 1 51 ? 10.439 73.530 25.677 1.00 79.08 43 ARG B C 1
ATOM 2377 O O . ARG B 1 51 ? 11.408 72.800 25.917 1.00 79.37 43 ARG B O 1
ATOM 2385 N N . ALA B 1 52 ? 9.741 74.116 26.645 1.00 74.44 44 ALA B N 1
ATOM 2386 C CA . ALA B 1 52 ? 10.060 73.856 28.042 1.00 73.72 44 ALA B CA 1
ATOM 2387 C C . ALA B 1 52 ? 8.849 74.196 28.897 1.00 75.79 44 ALA B C 1
ATOM 2388 O O . ALA B 1 52 ? 8.097 75.126 28.594 1.00 75.92 44 ALA B O 1
ATOM 2390 N N . ASP B 1 53 ? 8.673 73.428 29.969 1.00 78.56 45 ASP B N 1
ATOM 2391 C CA . ASP B 1 53 ? 7.590 73.716 30.900 1.00 82.53 45 ASP B CA 1
ATOM 2392 C C . ASP B 1 53 ? 7.816 75.031 31.638 1.00 77.44 45 ASP B C 1
ATOM 2393 O O . ASP B 1 53 ? 6.851 75.706 32.010 1.00 75.06 45 ASP B O 1
ATOM 2398 N N . ASN B 1 54 ? 9.066 75.437 31.817 1.00 76.45 46 ASN B N 1
ATOM 2399 C CA . ASN B 1 54 ? 9.394 76.636 32.580 1.00 76.15 46 ASN B CA 1
ATOM 2400 C C . ASN B 1 54 ? 9.947 77.681 31.623 1.00 76.37 46 ASN B C 1
ATOM 2401 O O . ASN B 1 54 ? 11.066 77.544 31.114 1.00 71.83 46 ASN B O 1
ATOM 2406 N N . VAL B 1 55 ? 9.158 78.727 31.393 1.00 76.00 47 VAL B N 1
ATOM 2407 C CA . VAL B 1 55 ? 9.517 79.813 30.496 1.00 70.59 47 VAL B CA 1
ATOM 2408 C C . VAL B 1 55 ? 9.865 81.021 31.350 1.00 71.36 47 VAL B C 1
ATOM 2409 O O . VAL B 1 55 ? 9.057 81.456 32.183 1.00 72.18 47 VAL B O 1
ATOM 2413 N N . VAL B 1 56 ? 11.077 81.543 31.149 1.00 62.86 48 VAL B N 1
ATOM 2414 C CA . VAL B 1 56 ? 11.542 82.787 31.753 1.00 59.59 48 VAL B CA 1
ATOM 2415 C C . VAL B 1 56 ? 11.532 83.870 30.684 1.00 64.58 48 VAL B C 1
ATOM 2416 O O . VAL B 1 56 ? 12.132 83.703 29.612 1.00 66.26 48 VAL B O 1
ATOM 2420 N N . VAL B 1 57 ? 10.865 84.981 30.973 1.00 63.92 49 VAL B N 1
ATOM 2421 C CA . VAL B 1 57 ? 10.885 86.160 30.113 1.00 59.65 49 VAL B CA 1
ATOM 2422 C C . VAL B 1 57 ? 11.587 87.269 30.874 1.00 60.81 49 VAL B C 1
ATOM 2423 O O . VAL B 1 57 ? 11.195 87.593 32.001 1.00 62.98 49 VAL B O 1
ATOM 2427 N N . SER B 1 58 ? 12.635 87.840 30.287 1.00 59.24 50 SER B N 1
ATOM 2428 C CA . SER B 1 58 ? 13.304 88.970 30.912 1.00 57.31 50 SER B CA 1
ATOM 2429 C C . SER B 1 58 ? 12.804 90.266 30.297 1.00 60.28 50 SER B C 1
ATOM 2430 O O . SER B 1 58 ? 12.565 90.353 29.090 1.00 60.26 50 SER B O 1
ATOM 2433 N N . ILE B 1 59 ? 12.606 91.260 31.149 1.00 66.67 51 ILE B N 1
ATOM 2434 C CA . ILE B 1 59 ? 12.223 92.594 30.731 1.00 66.98 51 ILE B CA 1
ATOM 2435 C C . ILE B 1 59 ? 13.278 93.528 31.284 1.00 64.55 51 ILE B C 1
ATOM 2436 O O . ILE B 1 59 ? 13.355 93.746 32.500 1.00 75.63 51 ILE B O 1
ATOM 2441 N N . PHE B 1 60 ? 14.077 94.094 30.398 1.00 65.28 52 PHE B N 1
ATOM 2442 C CA . PHE B 1 60 ? 15.168 94.951 30.818 1.00 67.95 52 PHE B CA 1
ATOM 2443 C C . PHE B 1 60 ? 15.497 95.875 29.664 1.00 69.55 52 PHE B C 1
ATOM 2444 O O . PHE B 1 60 ? 15.634 95.425 28.525 1.00 69.60 52 PHE B O 1
ATOM 2452 N N . VAL B 1 61 ? 15.676 97.152 29.967 1.00 72.63 53 VAL B N 1
ATOM 2453 C CA . VAL B 1 61 ? 16.080 98.118 28.963 1.00 74.66 53 VAL B CA 1
ATOM 2454 C C . VAL B 1 61 ? 17.526 98.453 29.278 1.00 74.15 53 VAL B C 1
ATOM 2455 O O . VAL B 1 61 ? 17.891 98.672 30.443 1.00 67.90 53 VAL B O 1
ATOM 2459 N N . ASN B 1 62 ? 18.345 98.489 28.243 1.00 77.33 54 ASN B N 1
ATOM 2460 C CA . ASN B 1 62 ? 19.787 98.360 28.387 1.00 78.97 54 ASN B CA 1
ATOM 2461 C C . ASN B 1 62 ? 20.393 99.659 27.889 1.00 82.60 54 ASN B C 1
ATOM 2462 O O . ASN B 1 62 ? 20.301 99.981 26.701 1.00 90.80 54 ASN B O 1
ATOM 2467 N N . ARG B 1 63 ? 21.015 100.402 28.808 1.00 79.38 55 ARG B N 1
ATOM 2468 C CA . ARG B 1 63 ? 21.665 101.661 28.461 1.00 81.84 55 ARG B CA 1
ATOM 2469 C C . ARG B 1 63 ? 22.777 101.485 27.429 1.00 84.67 55 ARG B C 1
ATOM 2470 O O . ARG B 1 63 ? 23.110 102.444 26.725 1.00 88.25 55 ARG B O 1
ATOM 2472 N N . LEU B 1 64 ? 23.329 100.278 27.310 1.00 82.74 56 LEU B N 1
ATOM 2473 C CA . LEU B 1 64 ? 24.501 99.980 26.488 1.00 77.97 56 LEU B CA 1
ATOM 2474 C C . LEU B 1 64 ? 24.186 99.706 25.019 1.00 72.54 56 LEU B C 1
ATOM 2475 O O . LEU B 1 64 ? 25.126 99.572 24.228 1.00 64.54 56 LEU B O 1
ATOM 2480 N N . GLN B 1 65 ? 22.913 99.624 24.623 1.00 76.70 57 GLN B N 1
ATOM 2481 C CA . GLN B 1 65 ? 22.576 99.366 23.227 1.00 80.61 57 GLN B CA 1
ATOM 2482 C C . GLN B 1 65 ? 21.695 100.448 22.608 1.00 85.78 57 GLN B C 1
ATOM 2483 O O . GLN B 1 65 ? 21.426 100.392 21.400 1.00 81.75 57 GLN B O 1
ATOM 2489 N N . PHE B 1 66 ? 21.247 101.428 23.392 1.00 94.28 58 PHE B N 1
ATOM 2490 C CA . PHE B 1 66 ? 20.555 102.597 22.863 1.00 101.19 58 PHE B CA 1
ATOM 2491 C C . PHE B 1 66 ? 21.512 103.504 22.077 1.00 101.41 58 PHE B C 1
ATOM 2492 O O . PHE B 1 66 ? 22.735 103.460 22.237 1.00 94.37 58 PHE B O 1
ATOM 2494 N N . GLY B 1 67 ? 20.931 104.357 21.238 1.00 109.12 59 GLY B N 1
ATOM 2495 C CA . GLY B 1 67 ? 21.703 105.321 20.472 1.00 109.53 59 GLY B CA 1
ATOM 2496 C C . GLY B 1 67 ? 21.692 106.725 21.051 1.00 111.19 59 GLY B C 1
ATOM 2497 O O . GLY B 1 67 ? 21.526 107.709 20.325 1.00 115.50 59 GLY B O 1
ATOM 2498 N N . TYR B 1 75 ? 11.690 105.953 26.007 1.00 123.23 67 TYR B N 1
ATOM 2499 C CA . TYR B 1 75 ? 11.319 104.549 25.849 1.00 119.65 67 TYR B CA 1
ATOM 2500 C C . TYR B 1 75 ? 10.362 104.136 26.973 1.00 122.54 67 TYR B C 1
ATOM 2501 O O . TYR B 1 75 ? 10.717 104.225 28.147 1.00 118.79 67 TYR B O 1
ATOM 2510 N N . PRO B 1 76 ? 9.156 103.690 26.615 1.00 130.57 68 PRO B N 1
ATOM 2511 C CA . PRO B 1 76 ? 8.119 103.452 27.631 1.00 138.16 68 PRO B CA 1
ATOM 2512 C C . PRO B 1 76 ? 8.439 102.270 28.540 1.00 137.92 68 PRO B C 1
ATOM 2513 O O . PRO B 1 76 ? 9.291 101.428 28.249 1.00 132.70 68 PRO B O 1
ATOM 2517 N N . ARG B 1 77 ? 7.722 102.221 29.667 1.00 142.09 69 ARG B N 1
ATOM 2518 C CA . ARG B 1 77 ? 7.927 101.203 30.696 1.00 139.12 69 ARG B CA 1
ATOM 2519 C C . ARG B 1 77 ? 6.775 100.203 30.713 1.00 135.51 69 ARG B C 1
ATOM 2520 O O . ARG B 1 77 ? 6.948 99.063 30.276 1.00 138.65 69 ARG B O 1
ATOM 2522 N N . THR B 1 78 ? 5.608 100.595 31.229 1.00 125.94 70 THR B N 1
ATOM 2523 C CA . THR B 1 78 ? 4.395 99.767 31.225 1.00 121.94 70 THR B CA 1
ATOM 2524 C C . THR B 1 78 ? 4.661 98.357 31.770 1.00 112.81 70 THR B C 1
ATOM 2525 O O . THR B 1 78 ? 4.289 97.344 31.171 1.00 110.08 70 THR B O 1
ATOM 2529 N N . LEU B 1 79 ? 5.298 98.305 32.943 1.00 87.07 71 LEU B N 1
ATOM 2530 C CA . LEU B 1 79 ? 5.622 97.028 33.576 1.00 80.56 71 LEU B CA 1
ATOM 2531 C C . LEU B 1 79 ? 4.371 96.253 33.981 1.00 93.52 71 LEU B C 1
ATOM 2532 O O . LEU B 1 79 ? 4.336 95.020 33.875 1.00 90.46 71 LEU B O 1
ATOM 2534 N N . GLN B 1 80 ? 3.345 96.947 34.482 1.00 98.38 72 GLN B N 1
ATOM 2535 C CA . GLN B 1 80 ? 2.158 96.232 34.934 1.00 103.38 72 GLN B CA 1
ATOM 2536 C C . GLN B 1 80 ? 1.436 95.570 33.767 1.00 101.21 72 GLN B C 1
ATOM 2537 O O . GLN B 1 80 ? 1.001 94.416 33.872 1.00 103.89 72 GLN B O 1
ATOM 2539 N N . GLN B 1 81 ? 1.315 96.270 32.640 1.00 92.99 73 GLN B N 1
ATOM 2540 C CA . GLN B 1 81 ? 0.608 95.688 31.506 1.00 90.31 73 GLN B CA 1
ATOM 2541 C C . GLN B 1 81 ? 1.372 94.510 30.912 1.00 90.38 73 GLN B C 1
ATOM 2542 O O . GLN B 1 81 ? 0.751 93.540 30.456 1.00 89.87 73 GLN B O 1
ATOM 2544 N N . ASP B 1 82 ? 2.709 94.562 30.933 1.00 83.25 74 ASP B N 1
ATOM 2545 C CA . ASP B 1 82 ? 3.510 93.495 30.339 1.00 81.83 74 ASP B CA 1
ATOM 2546 C C . ASP B 1 82 ? 3.260 92.155 31.026 1.00 85.25 74 ASP B C 1
ATOM 2547 O O . ASP B 1 82 ? 2.995 91.144 30.364 1.00 92.67 74 ASP B O 1
ATOM 2552 N N . ALA B 1 83 ? 3.342 92.128 32.359 1.00 79.26 75 ALA B N 1
ATOM 2553 C CA . ALA B 1 83 ? 3.209 90.866 33.083 1.00 83.47 75 ALA B CA 1
ATOM 2554 C C . ALA B 1 83 ? 1.827 90.251 32.900 1.00 89.31 75 ALA B C 1
ATOM 2555 O O . ALA B 1 83 ? 1.676 89.023 32.947 1.00 89.23 75 ALA B O 1
ATOM 2557 N N . ASP B 1 84 ? 0.811 91.088 32.703 1.00 90.16 76 ASP B N 1
ATOM 2558 C CA . ASP B 1 84 ? -0.532 90.581 32.461 1.00 95.89 76 ASP B CA 1
ATOM 2559 C C . ASP B 1 84 ? -0.617 89.860 31.122 1.00 97.60 76 ASP B C 1
ATOM 2560 O O . ASP B 1 84 ? -1.237 88.793 31.026 1.00 101.82 76 ASP B O 1
ATOM 2565 N N . LYS B 1 85 ? 0.017 90.414 30.079 1.00 90.23 77 LYS B N 1
ATOM 2566 C CA . LYS B 1 85 ? -0.007 89.760 28.775 1.00 85.59 77 LYS B CA 1
ATOM 2567 C C . LYS B 1 85 ? 0.719 88.421 28.810 1.00 88.51 77 LYS B C 1
ATOM 2568 O O . LYS B 1 85 ? 0.338 87.490 28.091 1.00 92.81 77 LYS B O 1
ATOM 2570 N N . LEU B 1 86 ? 1.737 88.290 29.667 1.00 88.97 78 LEU B N 1
ATOM 2571 C CA . LEU B 1 86 ? 2.529 87.067 29.760 1.00 85.57 78 LEU B CA 1
ATOM 2572 C C . LEU B 1 86 ? 1.912 86.027 30.682 1.00 95.21 78 LEU B C 1
ATOM 2573 O O . LEU B 1 86 ? 2.110 84.826 30.459 1.00 97.35 78 LEU B O 1
ATOM 2578 N N . ALA B 1 87 ? 1.209 86.457 31.735 1.00 100.37 79 ALA B N 1
ATOM 2579 C CA . ALA B 1 87 ? 0.530 85.503 32.606 1.00 104.72 79 ALA B CA 1
ATOM 2580 C C . ALA B 1 87 ? -0.427 84.625 31.811 1.00 108.79 79 ALA B C 1
ATOM 2581 O O . ALA B 1 87 ? -0.534 83.420 32.064 1.00 116.88 79 ALA B O 1
ATOM 2583 N N . ALA B 1 88 ? -1.120 85.211 30.833 1.00 105.36 80 ALA B N 1
ATOM 2584 C CA . ALA B 1 88 ? -2.056 84.457 30.008 1.00 105.41 80 ALA B CA 1
ATOM 2585 C C . ALA B 1 88 ? -1.366 83.433 29.118 1.00 103.36 80 ALA B C 1
ATOM 2586 O O . ALA B 1 88 ? -2.037 82.539 28.590 1.00 101.99 80 ALA B O 1
ATOM 2588 N N . GLU B 1 89 ? -0.050 83.540 28.932 1.00 98.86 81 GLU B N 1
ATOM 2589 C CA . GLU B 1 89 ? 0.670 82.700 27.986 1.00 94.94 81 GLU B CA 1
ATOM 2590 C C . GLU B 1 89 ? 1.457 81.596 28.677 1.00 93.78 81 GLU B C 1
ATOM 2591 O O . GLU B 1 89 ? 2.253 80.911 28.024 1.00 94.24 81 GLU B O 1
ATOM 2597 N N . GLY B 1 90 ? 1.247 81.407 29.976 1.00 92.38 82 GLY B N 1
ATOM 2598 C CA . GLY B 1 90 ? 1.930 80.362 30.711 1.00 87.75 82 GLY B CA 1
ATOM 2599 C C . GLY B 1 90 ? 3.384 80.642 31.017 1.00 85.84 82 GLY B C 1
ATOM 2600 O O . GLY B 1 90 ? 4.191 79.707 31.046 1.00 88.84 82 GLY B O 1
ATOM 2601 N N . VAL B 1 91 ? 3.737 81.896 31.273 1.00 82.61 83 VAL B N 1
ATOM 2602 C CA . VAL B 1 91 ? 5.115 82.235 31.609 1.00 76.52 83 VAL B CA 1
ATOM 2603 C C . VAL B 1 91 ? 5.343 81.950 33.085 1.00 76.82 83 VAL B C 1
ATOM 2604 O O . VAL B 1 91 ? 4.532 82.335 33.936 1.00 80.19 83 VAL B O 1
ATOM 2608 N N . ALA B 1 92 ? 6.454 81.283 33.397 1.00 75.86 84 ALA B N 1
ATOM 2609 C CA . ALA B 1 92 ? 6.738 80.923 34.781 1.00 77.32 84 ALA B CA 1
ATOM 2610 C C . ALA B 1 92 ? 7.324 82.094 35.568 1.00 78.33 84 ALA B C 1
ATOM 2611 O O . ALA B 1 92 ? 6.904 82.355 36.702 1.00 73.98 84 ALA B O 1
ATOM 2613 N N . VAL B 1 93 ? 8.298 82.805 34.996 1.00 72.91 85 VAL B N 1
ATOM 2614 C CA . VAL B 1 93 ? 9.010 83.861 35.714 1.00 72.29 85 VAL B CA 1
ATOM 2615 C C . VAL B 1 93 ? 9.232 85.036 34.772 1.00 78.09 85 VAL B C 1
ATOM 2616 O O . VAL B 1 93 ? 9.691 84.851 33.639 1.00 79.50 85 VAL B O 1
ATOM 2620 N N . VAL B 1 94 ? 8.891 86.236 35.232 1.00 75.24 86 VAL B N 1
ATOM 2621 C CA . VAL B 1 94 ? 9.291 87.482 34.591 1.00 65.72 86 VAL B CA 1
ATOM 2622 C C . VAL B 1 94 ? 10.473 88.051 35.369 1.00 66.80 86 VAL B C 1
ATOM 2623 O O . VAL B 1 94 ? 10.335 88.447 36.529 1.00 72.15 86 VAL B O 1
ATOM 2627 N N . PHE B 1 95 ? 11.640 88.100 34.744 1.00 62.39 87 PHE B N 1
ATOM 2628 C CA . PHE B 1 95 ? 12.845 88.624 35.380 1.00 61.34 87 PHE B CA 1
ATOM 2629 C C . PHE B 1 95 ? 13.016 90.074 34.944 1.00 66.40 87 PHE B C 1
ATOM 2630 O O . PHE B 1 95 ? 13.287 90.350 33.768 1.00 62.78 87 PHE B O 1
ATOM 2638 N N . ALA B 1 96 ? 12.827 91.000 35.886 1.00 65.90 88 ALA B N 1
ATOM 2639 C CA . ALA B 1 96 ? 12.878 92.438 35.613 1.00 67.90 88 ALA B CA 1
ATOM 2640 C C . ALA B 1 96 ? 13.794 93.132 36.615 1.00 67.71 88 ALA B C 1
ATOM 2641 O O . ALA B 1 96 ? 13.328 93.739 37.588 1.00 70.28 88 ALA B O 1
ATOM 2643 N N . PRO B 1 97 ? 15.103 93.071 36.402 1.00 61.75 89 PRO B N 1
ATOM 2644 C CA . PRO B 1 97 ? 16.036 93.764 37.292 1.00 65.36 89 PRO B CA 1
ATOM 2645 C C . PRO B 1 97 ? 16.151 95.238 36.928 1.00 70.41 89 PRO B C 1
ATOM 2646 O O . PRO B 1 97 ? 15.838 95.653 35.811 1.00 68.89 89 PRO B O 1
ATOM 2650 N N . ASP B 1 98 ? 16.582 96.041 37.901 1.00 69.41 90 ASP B N 1
ATOM 2651 C CA . ASP B 1 98 ? 16.860 97.433 37.585 1.00 68.49 90 ASP B CA 1
ATOM 2652 C C . ASP B 1 98 ? 18.280 97.565 37.034 1.00 70.67 90 ASP B C 1
ATOM 2653 O O . ASP B 1 98 ? 19.050 96.601 36.976 1.00 71.28 90 ASP B O 1
ATOM 2658 N N . GLU B 1 99 ? 18.611 98.778 36.592 1.00 65.62 91 GLU B N 1
ATOM 2659 C CA . GLU B 1 99 ? 19.903 99.005 35.956 1.00 66.42 91 GLU B CA 1
ATOM 2660 C C . GLU B 1 99 ? 21.062 98.619 36.864 1.00 64.07 91 GLU B C 1
ATOM 2661 O O . GLU B 1 99 ? 21.972 97.889 36.455 1.00 65.06 91 GLU B O 1
ATOM 2667 N N . LYS B 1 100 ? 21.051 99.118 38.101 1.00 62.55 92 LYS B N 1
ATOM 2668 C CA . LYS B 1 100 ? 22.164 98.879 39.008 1.00 54.40 92 LYS B CA 1
ATOM 2669 C C . LYS B 1 100 ? 22.325 97.398 39.309 1.00 54.86 92 LYS B C 1
ATOM 2670 O O . LYS B 1 100 ? 23.428 96.952 39.623 1.00 67.38 92 LYS B O 1
ATOM 2672 N N . GLU B 1 101 ? 21.248 96.616 39.209 1.00 53.90 93 GLU B N 1
ATOM 2673 C CA . GLU B 1 101 ? 21.355 95.185 39.475 1.00 56.94 93 GLU B CA 1
ATOM 2674 C C . GLU B 1 101 ? 22.295 94.513 38.487 1.00 59.21 93 GLU B C 1
ATOM 2675 O O . GLU B 1 101 ? 23.124 93.683 38.882 1.00 62.83 93 GLU B O 1
ATOM 2681 N N . LEU B 1 102 ? 22.167 94.851 37.195 1.00 54.38 94 LEU B N 1
ATOM 2682 C CA . LEU B 1 102 ? 23.008 94.310 36.131 1.00 53.35 94 LEU B CA 1
ATOM 2683 C C . LEU B 1 102 ? 24.292 95.095 35.928 1.00 48.15 94 LEU B C 1
ATOM 2684 O O . LEU B 1 102 ? 25.300 94.519 35.503 1.00 41.73 94 LEU B O 1
ATOM 2689 N N . TYR B 1 103 ? 24.277 96.393 36.217 1.00 49.63 95 TYR B N 1
ATOM 2690 C CA . TYR B 1 103 ? 25.431 97.269 36.030 1.00 46.39 95 TYR B CA 1
ATOM 2691 C C . TYR B 1 103 ? 25.725 97.983 37.348 1.00 53.09 95 TYR B C 1
ATOM 2692 O O . TYR B 1 103 ? 25.500 99.193 37.472 1.00 58.16 95 TYR B O 1
ATOM 2701 N N . PRO B 1 104 ? 26.262 97.265 38.350 1.00 48.64 96 PRO B N 1
ATOM 2702 C CA . PRO B 1 104 ? 26.403 97.864 39.702 1.00 53.92 96 PRO B CA 1
ATOM 2703 C C . PRO B 1 104 ? 27.415 98.993 39.751 1.00 53.46 96 PRO B C 1
ATOM 2704 O O . PRO B 1 104 ? 27.318 99.873 40.611 1.00 59.09 96 PRO B O 1
ATOM 2708 N N . ASN B 1 105 ? 28.383 98.984 38.853 1.00 53.37 97 ASN B N 1
ATOM 2709 C CA . ASN B 1 105 ? 29.314 100.074 38.655 1.00 52.10 97 ASN B CA 1
ATOM 2710 C C . ASN B 1 105 ? 28.794 100.859 37.463 1.00 60.93 97 ASN B C 1
ATOM 2711 O O . ASN B 1 105 ? 27.872 100.417 36.774 1.00 71.96 97 ASN B O 1
ATOM 2716 N N . VAL B 1 106 ? 29.341 102.042 37.230 1.00 60.48 98 VAL B N 1
ATOM 2717 C CA . VAL B 1 106 ? 28.819 102.833 36.118 1.00 74.47 98 VAL B CA 1
ATOM 2718 C C . VAL B 1 106 ? 29.138 102.117 34.808 1.00 74.15 98 VAL B C 1
ATOM 2719 O O . VAL B 1 106 ? 28.251 101.589 34.128 1.00 75.38 98 VAL B O 1
ATOM 2721 N N . GLU B 1 107 ? 30.423 102.004 34.522 1.00 65.48 99 GLU B N 1
ATOM 2722 C CA . GLU B 1 107 ? 30.908 101.387 33.301 1.00 66.32 99 GLU B CA 1
ATOM 2723 C C . GLU B 1 107 ? 30.766 99.868 33.328 1.00 61.17 99 GLU B C 1
ATOM 2724 O O . GLU B 1 107 ? 30.822 99.220 34.379 1.00 58.12 99 GLU B O 1
ATOM 2730 N N . GLN B 1 108 ? 30.579 99.310 32.138 1.00 51.69 100 GLN B N 1
ATOM 2731 C CA . GLN B 1 108 ? 30.733 97.886 31.876 1.00 46.29 100 GLN B CA 1
ATOM 2732 C C . GLN B 1 108 ? 32.144 97.731 31.329 1.00 46.83 100 GLN B C 1
ATOM 2733 O O . GLN B 1 108 ? 32.418 98.135 30.192 1.00 46.83 100 GLN B O 1
ATOM 2739 N N . ARG B 1 109 ? 33.052 97.179 32.148 1.00 38.59 101 ARG B N 1
ATOM 2740 C CA . ARG B 1 109 ? 34.461 97.122 31.761 1.00 37.58 101 ARG B CA 1
ATOM 2741 C C . ARG B 1 109 ? 34.749 95.997 30.764 1.00 40.67 101 ARG B C 1
ATOM 2742 O O . ARG B 1 109 ? 35.604 96.151 29.879 1.00 40.76 101 ARG B O 1
ATOM 2750 N N . TYR B 1 110 ? 34.094 94.845 30.919 1.00 39.20 102 TYR B N 1
ATOM 2751 C CA . TYR B 1 110 ? 34.318 93.669 30.079 1.00 36.40 102 TYR B CA 1
ATOM 2752 C C . TYR B 1 110 ? 33.110 93.506 29.169 1.00 38.99 102 TYR B C 1
ATOM 2753 O O . TYR B 1 110 ? 31.994 93.283 29.650 1.00 38.85 102 TYR B O 1
ATOM 2762 N N . ASN B 1 111 ? 33.335 93.635 27.863 1.00 33.50 103 ASN B N 1
ATOM 2763 C CA . ASN B 1 111 ? 32.274 93.583 26.874 1.00 35.96 103 ASN B CA 1
ATOM 2764 C C . ASN B 1 111 ? 32.521 92.409 25.944 1.00 38.22 103 ASN B C 1
ATOM 2765 O O . ASN B 1 111 ? 33.660 91.999 25.732 1.00 40.48 103 ASN B O 1
ATOM 2770 N N . VAL B 1 112 ? 31.446 91.836 25.421 1.00 38.62 104 VAL B N 1
ATOM 2771 C CA . VAL B 1 112 ? 31.584 90.848 24.357 1.00 37.13 104 VAL B CA 1
ATOM 2772 C C . VAL B 1 112 ? 31.700 91.597 23.031 1.00 35.77 104 VAL B C 1
ATOM 2773 O O . VAL B 1 112 ? 30.752 92.265 22.604 1.00 35.23 104 VAL B O 1
ATOM 2777 N N . GLU B 1 113 ? 32.853 91.471 22.363 1.00 36.36 105 GLU B N 1
ATOM 2778 C CA . GLU B 1 113 ? 33.149 92.265 21.167 1.00 33.32 105 GLU B CA 1
ATOM 2779 C C . GLU B 1 113 ? 32.801 91.479 19.906 1.00 34.96 105 GLU B C 1
ATOM 2780 O O . GLU B 1 113 ? 33.487 90.488 19.596 1.00 30.86 105 GLU B O 1
ATOM 2786 N N . PRO B 1 114 ? 31.759 91.861 19.166 1.00 33.76 106 PRO B N 1
ATOM 2787 C CA . PRO B 1 114 ? 31.417 91.162 17.911 1.00 29.85 106 PRO B CA 1
ATOM 2788 C C . PRO B 1 114 ? 32.499 91.375 16.870 1.00 30.65 106 PRO B C 1
ATOM 2789 O O . PRO B 1 114 ? 33.352 92.253 17.044 1.00 31.25 106 PRO B O 1
ATOM 2793 N N . PRO B 1 115 ? 32.504 90.585 15.769 1.00 30.33 107 PRO B N 1
ATOM 2794 C CA . PRO B 1 115 ? 33.397 90.888 14.646 1.00 30.76 107 PRO B CA 1
ATOM 2795 C C . PRO B 1 115 ? 32.876 92.069 13.837 1.00 38.53 107 PRO B C 1
ATOM 2796 O O . PRO B 1 115 ? 31.987 92.791 14.309 1.00 37.13 107 PRO B O 1
ATOM 2800 N N . HIS B 1 116 ? 33.402 92.254 12.614 1.00 32.17 108 HIS B N 1
ATOM 2801 C CA . HIS B 1 116 ? 33.111 93.441 11.818 1.00 31.75 108 HIS B CA 1
ATOM 2802 C C . HIS B 1 116 ? 31.643 93.560 11.444 1.00 38.28 108 HIS B C 1
ATOM 2803 O O . HIS B 1 116 ? 31.187 94.664 11.121 1.00 40.97 108 HIS B O 1
ATOM 2810 N N . LEU B 1 117 ? 30.898 92.452 11.471 1.00 35.15 109 LEU B N 1
ATOM 2811 C CA . LEU B 1 117 ? 29.450 92.505 11.295 1.00 35.04 109 LEU B CA 1
ATOM 2812 C C . LEU B 1 117 ? 28.798 93.617 12.119 1.00 39.80 109 LEU B C 1
ATOM 2813 O O . LEU B 1 117 ? 27.766 94.173 11.707 1.00 30.95 109 LEU B O 1
ATOM 2818 N N . GLN B 1 118 ? 29.372 93.954 13.295 1.00 36.25 110 GLN B N 1
ATOM 2819 C CA . GLN B 1 118 ? 28.749 94.970 14.152 1.00 37.98 110 GLN B CA 1
ATOM 2820 C C . GLN B 1 118 ? 28.749 96.352 13.519 1.00 38.23 110 GLN B C 1
ATOM 2821 O O . GLN B 1 118 ? 27.989 97.222 13.959 1.00 38.48 110 GLN B O 1
ATOM 2827 N N . ASN B 1 119 ? 29.599 96.584 12.525 1.00 32.94 111 ASN B N 1
ATOM 2828 C CA . ASN B 1 119 ? 29.667 97.865 11.843 1.00 39.84 111 ASN B CA 1
ATOM 2829 C C . ASN B 1 119 ? 29.008 97.833 10.468 1.00 36.95 111 ASN B C 1
ATOM 2830 O O . ASN B 1 119 ? 29.122 98.805 9.720 1.00 44.21 111 ASN B O 1
ATOM 2835 N N . GLU B 1 120 ? 28.332 96.741 10.113 1.00 41.35 112 GLU B N 1
ATOM 2836 C CA . GLU B 1 120 ? 27.645 96.616 8.828 1.00 40.32 112 GLU B CA 1
ATOM 2837 C C . GLU B 1 120 ? 26.130 96.715 8.984 1.00 45.23 112 GLU B C 1
ATOM 2838 O O . GLU B 1 120 ? 25.584 96.561 10.086 1.00 38.45 112 GLU B O 1
ATOM 2844 N N . LEU B 1 121 ? 25.444 96.934 7.845 1.00 38.25 113 LEU B N 1
ATOM 2845 C CA . LEU B 1 121 ? 23.981 96.956 7.836 1.00 41.03 113 LEU B CA 1
ATOM 2846 C C . LEU B 1 121 ? 23.476 97.944 8.894 1.00 45.58 113 LEU B C 1
ATOM 2847 O O . LEU B 1 121 ? 23.928 99.089 8.928 1.00 41.82 113 LEU B O 1
ATOM 2852 N N . CYS B 1 122 ? 22.624 97.489 9.818 1.00 46.90 114 CYS B N 1
ATOM 2853 C CA . CYS B 1 122 ? 22.111 98.376 10.863 1.00 52.72 114 CYS B CA 1
ATOM 2854 C C . CYS B 1 122 ? 23.226 98.955 11.721 1.00 48.73 114 CYS B C 1
ATOM 2855 O O . CYS B 1 122 ? 23.115 100.088 12.200 1.00 51.95 114 CYS B O 1
ATOM 2858 N N . GLY B 1 123 ? 24.309 98.207 11.908 1.00 41.14 115 GLY B N 1
ATOM 2859 C CA . GLY B 1 123 ? 25.382 98.676 12.770 1.00 47.57 115 GLY B CA 1
ATOM 2860 C C . GLY B 1 123 ? 26.069 99.938 12.278 1.00 56.44 115 GLY B C 1
ATOM 2861 O O . GLY B 1 123 ? 26.609 100.704 13.087 1.00 48.70 115 GLY B O 1
ATOM 2862 N N . LYS B 1 124 ? 26.042 100.186 10.958 1.00 48.15 116 LYS B N 1
ATOM 2863 C CA . LYS B 1 124 ? 26.669 101.391 10.428 1.00 51.12 116 LYS B CA 1
ATOM 2864 C C . LYS B 1 124 ? 26.044 102.647 11.017 1.00 51.26 116 LYS B C 1
ATOM 2865 O O . LYS B 1 124 ? 26.750 103.630 11.266 1.00 58.45 116 LYS B O 1
ATOM 2867 N N . PHE B 1 125 ? 24.730 102.641 11.258 1.00 48.26 117 PHE B N 1
ATOM 2868 C CA . PHE B 1 125 ? 24.070 103.800 11.852 1.00 54.83 117 PHE B CA 1
ATOM 2869 C C . PHE B 1 125 ? 23.710 103.590 13.321 1.00 56.23 117 PHE B C 1
ATOM 2870 O O . PHE B 1 125 ? 23.018 104.430 13.900 1.00 57.38 117 PHE B O 1
ATOM 2878 N N . ARG B 1 126 ? 24.150 102.489 13.936 1.00 55.81 118 ARG B N 1
ATOM 2879 C CA . ARG B 1 126 ? 23.963 102.253 15.370 1.00 46.45 118 ARG B CA 1
ATOM 2880 C C . ARG B 1 126 ? 25.277 101.744 15.954 1.00 46.47 118 ARG B C 1
ATOM 2881 O O . ARG B 1 126 ? 25.378 100.590 16.390 1.00 45.22 118 ARG B O 1
ATOM 2889 N N . PRO B 1 127 ? 26.312 102.585 15.979 1.00 46.46 119 PRO B N 1
ATOM 2890 C CA . PRO B 1 127 ? 27.598 102.130 16.513 1.00 45.15 119 PRO B CA 1
ATOM 2891 C C . PRO B 1 127 ? 27.465 101.767 17.984 1.00 42.91 119 PRO B C 1
ATOM 2892 O O . PRO B 1 127 ? 26.727 102.405 18.735 1.00 46.98 119 PRO B O 1
ATOM 2896 N N . GLY B 1 128 ? 28.166 100.711 18.380 1.00 42.28 120 GLY B N 1
ATOM 2897 C CA . GLY B 1 128 ? 28.100 100.208 19.742 1.00 43.79 120 GLY B CA 1
ATOM 2898 C C . GLY B 1 128 ? 26.871 99.387 20.057 1.00 41.89 120 GLY B C 1
ATOM 2899 O O . GLY B 1 128 ? 26.862 98.693 21.078 1.00 39.53 120 GLY B O 1
ATOM 2900 N N . HIS B 1 129 ? 25.853 99.397 19.184 1.00 37.53 121 HIS B N 1
ATOM 2901 C CA . HIS B 1 129 ? 24.592 98.724 19.489 1.00 39.41 121 HIS B CA 1
ATOM 2902 C C . HIS B 1 129 ? 24.775 97.223 19.654 1.00 37.03 121 HIS B C 1
ATOM 2903 O O . HIS B 1 129 ? 24.283 96.633 20.620 1.00 37.78 121 HIS B O 1
ATOM 2910 N N . PHE B 1 130 ? 25.414 96.572 18.680 1.00 31.13 122 PHE B N 1
ATOM 2911 C CA . PHE B 1 130 ? 25.485 95.114 18.731 1.00 31.15 122 PHE B CA 1
ATOM 2912 C C . PHE B 1 130 ? 26.488 94.638 19.775 1.00 36.58 122 PHE B C 1
ATOM 2913 O O . PHE B 1 130 ? 26.319 93.548 20.335 1.00 40.61 122 PHE B O 1
ATOM 2921 N N . ARG B 1 131 ? 27.527 95.428 20.059 1.00 35.68 123 ARG B N 1
ATOM 2922 C CA . ARG B 1 131 ? 28.355 95.130 21.223 1.00 32.33 123 ARG B CA 1
ATOM 2923 C C . ARG B 1 131 ? 27.495 95.113 22.492 1.00 39.14 123 ARG B C 1
ATOM 2924 O O . ARG B 1 131 ? 27.603 94.202 23.320 1.00 38.69 123 ARG B O 1
ATOM 2932 N N . GLY B 1 132 ? 26.617 96.107 22.647 1.00 37.04 124 GLY B N 1
ATOM 2933 C CA . GLY B 1 132 ? 25.760 96.152 23.822 1.00 37.30 124 GLY B CA 1
ATOM 2934 C C . GLY B 1 132 ? 24.785 94.990 23.883 1.00 46.35 124 GLY B C 1
ATOM 2935 O O . GLY B 1 132 ? 24.510 94.453 24.966 1.00 51.05 124 GLY B O 1
ATOM 2936 N N . VAL B 1 133 ? 24.256 94.579 22.723 1.00 41.80 125 VAL B N 1
ATOM 2937 C CA . VAL B 1 133 ? 23.370 93.415 22.679 1.00 40.30 125 VAL B CA 1
ATOM 2938 C C . VAL B 1 133 ? 24.121 92.152 23.085 1.00 40.67 125 VAL B C 1
ATOM 2939 O O . VAL B 1 133 ? 23.637 91.351 23.897 1.00 42.02 125 VAL B O 1
ATOM 2943 N N . ALA B 1 134 ? 25.298 91.933 22.488 1.00 39.98 126 ALA B N 1
ATOM 2944 C CA . ALA B 1 134 ? 26.061 90.724 22.787 1.00 41.39 126 ALA B CA 1
ATOM 2945 C C . ALA B 1 134 ? 26.431 90.660 24.262 1.00 38.54 126 ALA B C 1
ATOM 2946 O O . ALA B 1 134 ? 26.430 89.584 24.866 1.00 34.03 126 ALA B O 1
ATOM 2948 N N . THR B 1 135 ? 26.785 91.806 24.838 1.00 33.92 127 THR B N 1
ATOM 2949 C CA . THR B 1 135 ? 27.208 91.859 26.227 1.00 34.94 127 THR B CA 1
ATOM 2950 C C . THR B 1 135 ? 26.036 91.577 27.163 1.00 37.71 127 THR B C 1
ATOM 2951 O O . THR B 1 135 ? 26.131 90.704 28.029 1.00 36.35 127 THR B O 1
ATOM 2955 N N . VAL B 1 136 ? 24.900 92.264 26.971 1.00 37.89 128 VAL B N 1
ATOM 2956 C CA . VAL B 1 136 ? 23.795 92.064 27.905 1.00 34.89 128 VAL B CA 1
ATOM 2957 C C . VAL B 1 136 ? 23.197 90.672 27.728 1.00 44.70 128 VAL B C 1
ATOM 2958 O O . VAL B 1 136 ? 22.748 90.058 28.706 1.00 45.27 128 VAL B O 1
ATOM 2962 N N . VAL B 1 137 ? 23.234 90.120 26.509 1.00 42.58 129 VAL B N 1
ATOM 2963 C CA . VAL B 1 137 ? 22.711 88.771 26.326 1.00 42.78 129 VAL B CA 1
ATOM 2964 C C . VAL B 1 137 ? 23.633 87.754 26.988 1.00 42.20 129 VAL B C 1
ATOM 2965 O O . VAL B 1 137 ? 23.165 86.809 27.637 1.00 42.81 129 VAL B O 1
ATOM 2969 N N . SER B 1 138 ? 24.949 87.945 26.874 1.00 32.26 130 SER B N 1
ATOM 2970 C CA . SER B 1 138 ? 25.862 87.069 27.609 1.00 31.54 130 SER B CA 1
ATOM 2971 C C . SER B 1 138 ? 25.605 87.153 29.128 1.00 38.51 130 SER B C 1
ATOM 2972 O O . SER B 1 138 ? 25.528 86.122 29.809 1.00 40.97 130 SER B O 1
ATOM 2975 N N . LYS B 1 139 ? 25.412 88.363 29.667 1.00 35.79 131 LYS B N 1
ATOM 2976 C CA . LYS B 1 139 ? 25.100 88.492 31.100 1.00 37.06 131 LYS B CA 1
ATOM 2977 C C . LYS B 1 139 ? 23.804 87.764 31.443 1.00 43.17 131 LYS B C 1
ATOM 2978 O O . LYS B 1 139 ? 23.731 87.016 32.435 1.00 43.23 131 LYS B O 1
ATOM 2984 N N . LEU B 1 140 ? 22.782 87.936 30.606 1.00 42.32 132 LEU B N 1
ATOM 2985 C CA . LEU B 1 140 ? 21.504 87.284 30.857 1.00 42.81 132 LEU B CA 1
ATOM 2986 C C . LEU B 1 140 ? 21.618 85.770 30.747 1.00 42.42 132 LEU B C 1
ATOM 2987 O O . LEU B 1 140 ? 21.010 85.044 31.548 1.00 41.57 132 LEU B O 1
ATOM 2992 N N . PHE B 1 141 ? 22.391 85.274 29.771 1.00 37.62 133 PHE B N 1
ATOM 2993 C CA . PHE B 1 141 ? 22.614 83.835 29.655 1.00 41.69 133 PHE B CA 1
ATOM 2994 C C . PHE B 1 141 ? 23.249 83.269 30.928 1.00 41.17 133 PHE B C 1
ATOM 2995 O O . PHE B 1 141 ? 22.913 82.162 31.357 1.00 43.52 133 PHE B O 1
ATOM 3003 N N . ASN B 1 142 ? 24.225 83.990 31.495 1.00 38.44 134 ASN B N 1
ATOM 3004 C CA . ASN B 1 142 ? 24.894 83.567 32.714 1.00 44.89 134 ASN B CA 1
ATOM 3005 C C . ASN B 1 142 ? 24.033 83.740 33.950 1.00 42.98 134 ASN B C 1
ATOM 3006 O O . ASN B 1 142 ? 24.368 83.165 34.975 1.00 41.63 134 ASN B O 1
ATOM 3011 N N . ILE B 1 143 ? 22.998 84.580 33.894 1.00 45.23 135 ILE B N 1
ATOM 3012 C CA . ILE B 1 143 ? 22.079 84.728 35.017 1.00 48.24 135 ILE B CA 1
ATOM 3013 C C . ILE B 1 143 ? 21.022 83.633 34.986 1.00 55.37 135 ILE B C 1
ATOM 3014 O O . ILE B 1 143 ? 20.794 82.947 35.987 1.00 61.07 135 ILE B O 1
ATOM 3019 N N . VAL B 1 144 ? 20.372 83.451 33.833 1.00 56.15 136 VAL B N 1
ATOM 3020 C CA . VAL B 1 144 ? 19.242 82.531 33.734 1.00 55.46 136 VAL B CA 1
ATOM 3021 C C . VAL B 1 144 ? 19.706 81.091 33.583 1.00 51.77 136 VAL B C 1
ATOM 3022 O O . VAL B 1 144 ? 19.010 80.168 34.011 1.00 55.71 136 VAL B O 1
ATOM 3026 N N . LEU B 1 145 ? 20.874 80.870 32.995 1.00 48.79 137 LEU B N 1
ATOM 3027 C CA . LEU B 1 145 ? 21.330 79.534 32.630 1.00 53.29 137 LEU B CA 1
ATOM 3028 C C . LEU B 1 145 ? 20.235 78.760 31.892 1.00 49.37 137 LEU B C 1
ATOM 3029 O O . LEU B 1 145 ? 19.834 77.675 32.325 1.00 46.80 137 LEU B O 1
ATOM 3034 N N . PRO B 1 146 ? 19.753 79.272 30.761 1.00 50.46 138 PRO B N 1
ATOM 3035 C CA . PRO B 1 146 ? 18.664 78.597 30.054 1.00 46.51 138 PRO B CA 1
ATOM 3036 C C . PRO B 1 146 ? 19.169 77.426 29.226 1.00 48.01 138 PRO B C 1
ATOM 3037 O O . PRO B 1 146 ? 20.364 77.278 28.960 1.00 49.78 138 PRO B O 1
ATOM 3041 N N . ASP B 1 147 ? 18.230 76.557 28.863 1.00 54.92 139 ASP B N 1
ATOM 3042 C CA . ASP B 1 147 ? 18.508 75.501 27.898 1.00 57.03 139 ASP B CA 1
ATOM 3043 C C . ASP B 1 147 ? 18.159 75.916 26.475 1.00 56.60 139 ASP B C 1
ATOM 3044 O O . ASP B 1 147 ? 18.780 75.431 25.524 1.00 53.88 139 ASP B O 1
ATOM 3049 N N . VAL B 1 148 ? 17.188 76.813 26.322 1.00 45.91 140 VAL B N 1
ATOM 3050 C CA . VAL B 1 148 ? 16.657 77.246 25.035 1.00 66.07 140 VAL B CA 1
ATOM 3051 C C . VAL B 1 148 ? 16.394 78.744 25.138 1.00 62.45 140 VAL B C 1
ATOM 3052 O O . VAL B 1 148 ? 15.938 79.227 26.181 1.00 59.56 140 VAL B O 1
ATOM 3056 N N . ALA B 1 149 ? 16.706 79.486 24.073 1.00 54.65 141 ALA B N 1
ATOM 3057 C CA . ALA B 1 149 ? 16.451 80.923 24.039 1.00 48.83 141 ALA B CA 1
ATOM 3058 C C . ALA B 1 149 ? 15.887 81.296 22.680 1.00 52.88 141 ALA B C 1
ATOM 3059 O O . ALA B 1 149 ? 16.466 80.925 21.657 1.00 58.89 141 ALA B O 1
ATOM 3061 N N . CYS B 1 150 ? 14.790 82.054 22.672 1.00 54.94 142 CYS B N 1
ATOM 3062 C CA . CYS B 1 150 ? 14.052 82.374 21.455 1.00 60.09 142 CYS B CA 1
ATOM 3063 C C . CYS B 1 150 ? 14.280 83.829 21.058 1.00 62.06 142 CYS B C 1
ATOM 3064 O O . CYS B 1 150 ? 14.162 84.739 21.888 1.00 57.78 142 CYS B O 1
ATOM 3067 N N . PHE B 1 151 ? 14.576 84.040 19.780 1.00 60.09 143 PHE B N 1
ATOM 3068 C CA . PHE B 1 151 ? 14.797 85.363 19.228 1.00 58.84 143 PHE B CA 1
ATOM 3069 C C . PHE B 1 151 ? 14.103 85.403 17.874 1.00 58.98 143 PHE B C 1
ATOM 3070 O O . PHE B 1 151 ? 14.021 84.393 17.172 1.00 61.94 143 PHE B O 1
ATOM 3078 N N . GLY B 1 152 ? 13.610 86.578 17.500 1.00 60.67 144 GLY B N 1
ATOM 3079 C CA . GLY B 1 152 ? 12.795 86.706 16.303 1.00 59.62 144 GLY B CA 1
ATOM 3080 C C . GLY B 1 152 ? 13.649 86.922 15.067 1.00 60.38 144 GLY B C 1
ATOM 3081 O O . GLY B 1 152 ? 14.700 87.558 15.127 1.00 55.37 144 GLY B O 1
ATOM 3082 N N . LYS B 1 153 ? 13.195 86.341 13.954 1.00 59.87 145 LYS B N 1
ATOM 3083 C CA . LYS B 1 153 ? 13.914 86.464 12.692 1.00 56.39 145 LYS B CA 1
ATOM 3084 C C . LYS B 1 153 ? 13.864 87.878 12.118 1.00 56.44 145 LYS B C 1
ATOM 3085 O O . LYS B 1 153 ? 14.686 88.206 11.258 1.00 57.08 145 LYS B O 1
ATOM 3087 N N . LYS B 1 154 ? 12.920 88.718 12.554 1.00 56.72 146 LYS B N 1
ATOM 3088 C CA . LYS B 1 154 ? 12.861 90.088 12.039 1.00 56.85 146 LYS B CA 1
ATOM 3089 C C . LYS B 1 154 ? 14.153 90.856 12.311 1.00 59.13 146 LYS B C 1
ATOM 3090 O O . LYS B 1 154 ? 14.624 91.615 11.456 1.00 59.55 146 LYS B O 1
ATOM 3096 N N . ASP B 1 155 ? 14.740 90.683 13.492 1.00 61.20 147 ASP B N 1
ATOM 3097 C CA . ASP B 1 155 ? 16.024 91.317 13.792 1.00 61.51 147 ASP B CA 1
ATOM 3098 C C . ASP B 1 155 ? 17.141 90.322 13.475 1.00 58.83 147 ASP B C 1
ATOM 3099 O O . ASP B 1 155 ? 17.802 89.746 14.345 1.00 56.85 147 ASP B O 1
ATOM 3104 N N . TYR B 1 156 ? 17.327 90.137 12.165 1.00 51.58 148 TYR B N 1
ATOM 3105 C CA . TYR B 1 156 ? 18.168 89.063 11.652 1.00 43.10 148 TYR B CA 1
ATOM 3106 C C . TYR B 1 156 ? 19.609 89.246 12.085 1.00 39.47 148 TYR B C 1
ATOM 3107 O O . TYR B 1 156 ? 20.276 88.290 12.488 1.00 46.28 148 TYR B O 1
ATOM 3116 N N . GLN B 1 157 ? 20.122 90.472 11.964 1.00 42.80 149 GLN B N 1
ATOM 3117 C CA . GLN B 1 157 ? 21.503 90.745 12.352 1.00 37.55 149 GLN B CA 1
ATOM 3118 C C . GLN B 1 157 ? 21.711 90.504 13.854 1.00 42.46 149 GLN B C 1
ATOM 3119 O O . GLN B 1 157 ? 22.728 89.945 14.272 1.00 43.59 149 GLN B O 1
ATOM 3125 N N . GLN B 1 158 ? 20.763 90.938 14.682 1.00 46.12 150 GLN B N 1
ATOM 3126 C CA . GLN B 1 158 ? 20.805 90.588 16.095 1.00 46.28 150 GLN B CA 1
ATOM 3127 C C . GLN B 1 158 ? 20.847 89.069 16.275 1.00 48.83 150 GLN B C 1
ATOM 3128 O O . GLN B 1 158 ? 21.570 88.552 17.139 1.00 48.32 150 GLN B O 1
ATOM 3134 N N . LEU B 1 159 ? 20.066 88.339 15.471 1.00 48.12 151 LEU B N 1
ATOM 3135 C CA . LEU B 1 159 ? 20.035 86.879 15.562 1.00 43.12 151 LEU B CA 1
ATOM 3136 C C . LEU B 1 159 ? 21.382 86.278 15.195 1.00 42.38 151 LEU B C 1
ATOM 3137 O O . LEU B 1 159 ? 21.854 85.344 15.853 1.00 43.86 151 LEU B O 1
ATOM 3142 N N . ALA B 1 160 ? 22.012 86.784 14.130 1.00 39.52 152 ALA B N 1
ATOM 3143 C CA . ALA B 1 160 ? 23.331 86.274 13.767 1.00 45.03 152 ALA B CA 1
ATOM 3144 C C . ALA B 1 160 ? 24.363 86.570 14.851 1.00 41.13 152 ALA B C 1
ATOM 3145 O O . ALA B 1 160 ? 25.212 85.725 15.159 1.00 41.14 152 ALA B O 1
ATOM 3147 N N . VAL B 1 161 ? 24.310 87.761 15.449 1.00 35.61 153 VAL B N 1
ATOM 3148 C CA . VAL B 1 161 ? 25.268 88.078 16.511 1.00 32.74 153 VAL B CA 1
ATOM 3149 C C . VAL B 1 161 ? 25.071 87.130 17.697 1.00 42.09 153 VAL B C 1
ATOM 3150 O O . VAL B 1 161 ? 26.037 86.606 18.268 1.00 39.26 153 VAL B O 1
ATOM 3154 N N . ILE B 1 162 ? 23.820 86.826 18.031 1.00 38.94 154 ILE B N 1
ATOM 3155 C CA . ILE B 1 162 ? 23.582 85.986 19.199 1.00 41.34 154 ILE B CA 1
ATOM 3156 C C . ILE B 1 162 ? 23.945 84.538 18.898 1.00 43.47 154 ILE B C 1
ATOM 3157 O O . ILE B 1 162 ? 24.541 83.861 19.733 1.00 42.34 154 ILE B O 1
ATOM 3162 N N . LYS B 1 163 ? 23.628 84.048 17.690 1.00 46.52 155 LYS B N 1
ATOM 3163 C CA . LYS B 1 163 ? 24.117 82.730 17.297 1.00 46.34 155 LYS B CA 1
ATOM 3164 C C . LYS B 1 163 ? 25.639 82.682 17.337 1.00 41.40 155 LYS B C 1
ATOM 3165 O O . LYS B 1 163 ? 26.224 81.719 17.847 1.00 37.67 155 LYS B O 1
ATOM 3171 N N . GLY B 1 164 ? 26.295 83.728 16.830 1.00 32.59 156 GLY B N 1
ATOM 3172 C CA . GLY B 1 164 ? 27.754 83.738 16.798 1.00 31.69 156 GLY B CA 1
ATOM 3173 C C . GLY B 1 164 ? 28.383 83.713 18.183 1.00 37.72 156 GLY B C 1
ATOM 3174 O O . GLY B 1 164 ? 29.347 82.987 18.432 1.00 38.69 156 GLY B O 1
ATOM 3175 N N . LEU B 1 165 ? 27.888 84.549 19.094 1.00 37.57 157 LEU B N 1
ATOM 3176 C CA . LEU B 1 165 ? 28.479 84.557 20.434 1.00 36.85 157 LEU B CA 1
ATOM 3177 C C . LEU B 1 165 ? 28.234 83.227 21.149 1.00 37.54 157 LEU B C 1
ATOM 3178 O O . LEU B 1 165 ? 29.093 82.742 21.891 1.00 36.20 157 LEU B O 1
ATOM 3183 N N . THR B 1 166 ? 27.057 82.635 20.939 1.00 36.97 158 THR B N 1
ATOM 3184 C CA . THR B 1 166 ? 26.735 81.346 21.536 1.00 36.43 158 THR B CA 1
ATOM 3185 C C . THR B 1 166 ? 27.738 80.271 21.109 1.00 50.89 158 THR B C 1
ATOM 3186 O O . THR B 1 166 ? 28.282 79.545 21.955 1.00 44.91 158 THR B O 1
ATOM 3190 N N . GLU B 1 167 ? 28.021 80.175 19.800 1.00 47.73 159 GLU B N 1
ATOM 3191 C CA . GLU B 1 167 ? 29.013 79.218 19.313 1.00 45.03 159 GLU B CA 1
ATOM 3192 C C . GLU B 1 167 ? 30.408 79.548 19.834 1.00 38.76 159 GLU B C 1
ATOM 3193 O O . GLU B 1 167 ? 31.114 78.678 20.350 1.00 39.43 159 GLU B O 1
ATOM 3199 N N . ASP B 1 168 ? 30.843 80.793 19.652 1.00 33.55 160 ASP B N 1
ATOM 3200 C CA . ASP B 1 168 ? 32.233 81.134 19.946 1.00 37.39 160 ASP B CA 1
ATOM 3201 C C . ASP B 1 168 ? 32.541 81.111 21.444 1.00 35.46 160 ASP B C 1
ATOM 3202 O O . ASP B 1 168 ? 33.699 80.929 21.826 1.00 36.02 160 ASP B O 1
ATOM 3207 N N . LEU B 1 169 ? 31.553 81.348 22.306 1.00 38.81 161 LEU B N 1
ATOM 3208 C CA . LEU B 1 169 ? 31.801 81.322 23.746 1.00 42.87 161 LEU B CA 1
ATOM 3209 C C . LEU B 1 169 ? 31.308 80.033 24.406 1.00 41.03 161 LEU B C 1
ATOM 3210 O O . LEU B 1 169 ? 31.339 79.931 25.636 1.00 41.66 161 LEU B O 1
ATOM 3215 N N . ASN B 1 170 ? 30.857 79.055 23.620 1.00 39.86 162 ASN B N 1
ATOM 3216 C CA . ASN B 1 170 ? 30.431 77.742 24.130 1.00 39.26 162 ASN B CA 1
ATOM 3217 C C . ASN B 1 170 ? 29.314 77.844 25.173 1.00 43.24 162 ASN B C 1
ATOM 3218 O O . ASN B 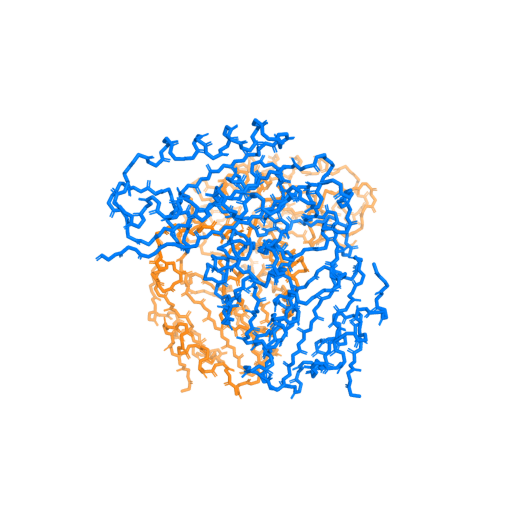1 170 ? 29.312 77.126 26.181 1.00 47.40 162 ASN B O 1
ATOM 3223 N N . PHE B 1 171 ? 28.365 78.755 24.953 1.00 40.55 163 PHE B N 1
ATOM 3224 C CA . PHE B 1 171 ? 27.126 78.727 25.721 1.00 40.06 163 PHE B CA 1
ATOM 3225 C C . PHE B 1 171 ? 26.330 77.502 25.295 1.00 49.04 163 PHE B C 1
ATOM 3226 O O . PHE B 1 171 ? 26.003 77.354 24.110 1.00 48.04 163 PHE B O 1
ATOM 3234 N N . ASP B 1 172 ? 25.996 76.633 26.256 1.00 48.60 164 ASP B N 1
ATOM 3235 C CA . ASP B 1 172 ? 25.259 75.409 25.946 1.00 45.59 164 ASP B CA 1
ATOM 3236 C C . ASP B 1 172 ? 23.764 75.719 25.862 1.00 49.52 164 ASP B C 1
ATOM 3237 O O . ASP B 1 172 ? 22.947 75.257 26.660 1.00 50.77 164 ASP B O 1
ATOM 3242 N N . ILE B 1 173 ? 23.402 76.531 24.870 1.00 49.29 165 ILE B N 1
ATOM 3243 C CA . ILE B 1 173 ? 22.039 77.046 24.755 1.00 53.73 165 ILE B CA 1
ATOM 3244 C C . ILE B 1 173 ? 21.553 76.864 23.320 1.00 52.41 165 ILE B C 1
ATOM 3245 O O . ILE B 1 173 ? 22.238 77.263 22.370 1.00 48.05 165 ILE B O 1
ATOM 3250 N N . GLU B 1 174 ? 20.361 76.302 23.165 1.00 53.15 166 GLU B N 1
ATOM 3251 C CA . GLU B 1 174 ? 19.763 76.179 21.844 1.00 57.62 166 GLU B CA 1
ATOM 3252 C C . GLU B 1 174 ? 19.097 77.499 21.481 1.00 54.29 166 GLU B C 1
ATOM 3253 O O . GLU B 1 174 ? 18.180 77.952 22.178 1.00 53.74 166 GLU B O 1
ATOM 3259 N N . ILE B 1 175 ? 19.564 78.119 20.404 1.00 50.39 167 ILE B N 1
ATOM 3260 C CA . ILE B 1 175 ? 19.022 79.393 19.946 1.00 54.72 167 ILE B CA 1
ATOM 3261 C C . ILE B 1 175 ? 17.963 79.094 18.887 1.00 58.71 167 ILE B C 1
ATOM 3262 O O . ILE B 1 175 ? 18.253 78.473 17.861 1.00 58.89 167 ILE B O 1
ATOM 3267 N N . VAL B 1 176 ? 16.730 79.508 19.155 1.00 56.09 168 VAL B N 1
ATOM 3268 C CA . VAL B 1 176 ? 15.562 79.176 18.349 1.00 62.27 168 VAL B CA 1
ATOM 3269 C C . VAL B 1 176 ? 15.103 80.442 17.629 1.00 64.86 168 VAL B C 1
ATOM 3270 O O . VAL B 1 176 ? 14.634 81.386 18.284 1.00 62.91 168 VAL B O 1
ATOM 3274 N N . PRO B 1 177 ? 15.249 80.523 16.303 1.00 63.01 169 PRO B N 1
ATOM 3275 C CA . PRO B 1 177 ? 14.653 81.645 15.569 1.00 60.00 169 PRO B CA 1
ATOM 3276 C C . PRO B 1 177 ? 13.149 81.466 15.471 1.00 65.77 169 PRO B C 1
ATOM 3277 O O . PRO B 1 177 ? 12.649 80.360 15.248 1.00 71.40 169 PRO B O 1
ATOM 3281 N N . VAL B 1 178 ? 12.423 82.568 15.622 1.00 64.76 170 VAL B N 1
ATOM 3282 C CA . VAL B 1 178 ? 10.964 82.546 15.623 1.00 66.75 170 VAL B CA 1
ATOM 3283 C C . VAL B 1 178 ? 10.472 83.403 14.468 1.00 72.60 170 VAL B C 1
ATOM 3284 O O . VAL B 1 178 ? 11.029 84.474 14.195 1.00 74.27 170 VAL B O 1
ATOM 3288 N N . ASP B 1 179 ? 9.443 82.920 13.779 1.00 82.35 171 ASP B N 1
ATOM 3289 C CA . ASP B 1 179 ? 9.038 83.562 12.539 1.00 89.09 171 ASP B CA 1
ATOM 3290 C C . ASP B 1 179 ? 8.438 84.940 12.777 1.00 87.96 171 ASP B C 1
ATOM 3291 O O . ASP B 1 179 ? 7.780 85.204 13.789 1.00 79.63 171 ASP B O 1
ATOM 3296 N N . THR B 1 180 ? 8.694 85.822 11.814 1.00 93.94 172 THR B N 1
ATOM 3297 C CA . THR B 1 180 ? 8.199 87.189 11.852 1.00 94.50 172 THR B CA 1
ATOM 3298 C C . THR B 1 180 ? 6.683 87.195 11.690 1.00 90.63 172 THR B C 1
ATOM 3299 O O . THR B 1 180 ? 6.165 86.725 10.672 1.00 89.74 172 THR B O 1
ATOM 3303 N N . GLY B 1 181 ? 5.975 87.705 12.697 1.00 83.77 173 GLY B N 1
ATOM 3304 C CA . GLY B 1 181 ? 4.572 88.021 12.514 1.00 75.31 173 GLY B CA 1
ATOM 3305 C C . GLY B 1 181 ? 4.404 89.229 11.604 1.00 74.15 173 GLY B C 1
ATOM 3306 O O . GLY B 1 181 ? 5.142 90.212 11.694 1.00 71.84 173 GLY B O 1
ATOM 3307 N N . ARG B 1 182 ? 3.438 89.136 10.692 1.00 71.04 174 ARG B N 1
ATOM 3308 C CA . ARG B 1 182 ? 3.187 90.178 9.711 1.00 64.18 174 ARG B CA 1
ATOM 3309 C C . ARG B 1 182 ? 1.724 90.586 9.759 1.00 70.18 174 ARG B C 1
ATOM 3310 O O . ARG B 1 182 ? 0.857 89.798 10.139 1.00 77.84 174 ARG B O 1
ATOM 3318 N N . ALA B 1 183 ? 1.451 91.819 9.346 1.00 71.74 175 ALA B N 1
ATOM 3319 C CA . ALA B 1 183 ? 0.070 92.230 9.149 1.00 74.06 175 ALA B CA 1
ATOM 3320 C C . ALA B 1 183 ? -0.512 91.557 7.905 1.00 78.68 175 ALA B C 1
ATOM 3321 O O . ALA B 1 183 ? 0.195 90.914 7.116 1.00 64.00 175 ALA B O 1
ATOM 3323 N N . ALA B 1 184 ? -1.830 91.729 7.730 1.00 78.89 176 ALA B N 1
ATOM 3324 C CA . ALA B 1 184 ? -2.516 91.144 6.581 1.00 80.81 176 ALA B CA 1
ATOM 3325 C C . ALA B 1 184 ? -1.956 91.664 5.265 1.00 82.90 176 ALA B C 1
ATOM 3326 O O . ALA B 1 184 ? -1.978 90.948 4.257 1.00 87.64 176 ALA B O 1
ATOM 3328 N N . ASP B 1 185 ? -1.473 92.905 5.246 1.00 79.24 177 ASP B N 1
ATOM 3329 C CA . ASP B 1 185 ? -0.867 93.485 4.057 1.00 70.79 177 ASP B CA 1
ATOM 3330 C C . ASP B 1 185 ? 0.622 93.152 3.938 1.00 70.07 177 ASP B C 1
ATOM 3331 O O . ASP B 1 185 ? 1.317 93.754 3.119 1.00 61.01 177 ASP B O 1
ATOM 3336 N N . GLY B 1 186 ? 1.141 92.242 4.761 1.00 77.65 178 GLY B N 1
ATOM 3337 C CA . GLY B 1 186 ? 2.537 91.854 4.678 1.00 73.05 178 GLY B CA 1
ATOM 3338 C C . GLY B 1 186 ? 3.497 92.596 5.591 1.00 70.00 178 GLY B C 1
ATOM 3339 O O . GLY B 1 186 ? 4.650 92.159 5.737 1.00 69.86 178 GLY B O 1
ATOM 3340 N N . LEU B 1 187 ? 3.087 93.716 6.181 1.00 62.88 179 LEU B N 1
ATOM 3341 C CA . LEU B 1 187 ? 4.011 94.511 6.984 1.00 56.90 179 LEU B CA 1
ATOM 3342 C C . LEU B 1 187 ? 4.440 93.747 8.235 1.00 57.86 179 LEU B C 1
ATOM 3343 O O . LEU B 1 187 ? 3.599 93.266 8.996 1.00 54.31 179 LEU B O 1
ATOM 3348 N N . ALA B 1 188 ? 5.750 93.652 8.452 1.00 53.98 180 ALA B N 1
ATOM 3349 C CA . ALA B 1 188 ? 6.273 92.964 9.629 1.00 57.85 180 ALA B CA 1
ATOM 3350 C C . ALA B 1 188 ? 5.840 93.670 10.913 1.00 57.22 180 ALA B C 1
ATOM 3351 O O . ALA B 1 188 ? 6.021 94.884 11.057 1.00 58.35 180 ALA B O 1
ATOM 3353 N N . LEU B 1 189 ? 5.249 92.913 11.838 1.00 55.29 181 LEU B N 1
ATOM 3354 C CA . LEU B 1 189 ? 4.811 93.502 13.097 1.00 57.84 181 LEU B CA 1
ATOM 3355 C C . LEU B 1 189 ? 6.010 94.022 13.879 1.00 64.39 181 LEU B C 1
ATOM 3356 O O . LEU B 1 189 ? 7.029 93.331 14.011 1.00 59.38 181 LEU B O 1
ATOM 3361 N N . SER B 1 190 ? 5.876 95.240 14.401 1.00 64.69 182 SER B N 1
ATOM 3362 C CA . SER B 1 190 ? 6.924 95.915 15.157 1.00 57.10 182 SER B CA 1
ATOM 3363 C C . SER B 1 190 ? 6.321 97.124 15.844 1.00 64.38 182 SER B C 1
ATOM 3364 O O . SER B 1 190 ? 5.443 97.791 15.286 1.00 63.83 182 SER B O 1
ATOM 3367 N N . SER B 1 191 ? 6.838 97.426 17.036 1.00 69.75 183 SER B N 1
ATOM 3368 C CA . SER B 1 191 ? 6.420 98.626 17.753 1.00 76.09 183 SER B CA 1
ATOM 3369 C C . SER B 1 191 ? 6.663 99.882 16.925 1.00 75.46 183 SER B C 1
ATOM 3370 O O . SER B 1 191 ? 5.961 100.884 17.106 1.00 76.78 183 SER B O 1
ATOM 3373 N N . ARG B 1 192 ? 7.672 99.858 16.043 1.00 72.64 184 ARG B N 1
ATOM 3374 C CA . ARG B 1 192 ? 7.978 101.014 15.202 1.00 67.98 184 ARG B CA 1
ATOM 3375 C C . ARG B 1 192 ? 6.796 101.422 14.338 1.00 64.00 184 ARG B C 1
ATOM 3376 O O . ARG B 1 192 ? 6.691 102.590 13.948 1.00 59.36 184 ARG B O 1
ATOM 3384 N N . ASN B 1 193 ? 5.895 100.484 14.035 1.00 66.05 185 ASN B N 1
ATOM 3385 C CA . ASN B 1 193 ? 4.789 100.780 13.129 1.00 62.68 185 ASN B CA 1
ATOM 3386 C C . ASN B 1 193 ? 3.858 101.831 13.710 1.00 63.42 185 ASN B C 1
ATOM 3387 O O . ASN B 1 193 ? 3.208 102.564 12.953 1.00 67.25 185 ASN B O 1
ATOM 3392 N N . ARG B 1 194 ? 3.795 101.929 15.043 1.00 62.23 186 ARG B N 1
ATOM 3393 C CA . ARG B 1 194 ? 2.919 102.889 15.711 1.00 61.57 186 ARG B CA 1
ATOM 3394 C C . ARG B 1 194 ? 3.330 104.336 15.446 1.00 54.65 186 ARG B C 1
ATOM 3395 O O . ARG B 1 194 ? 2.541 105.250 15.697 1.00 53.72 186 ARG B O 1
ATOM 3397 N N . TYR B 1 195 ? 4.560 104.566 14.979 1.00 53.14 187 TYR B N 1
ATOM 3398 C CA . TYR B 1 195 ? 5.006 105.919 14.676 1.00 57.73 187 TYR B CA 1
ATOM 3399 C C . TYR B 1 195 ? 4.540 106.397 13.311 1.00 58.68 187 TYR B C 1
ATOM 3400 O O . TYR B 1 195 ? 4.603 107.601 13.039 1.00 56.76 187 TYR B O 1
ATOM 3409 N N . LEU B 1 196 ? 4.043 105.494 12.473 1.00 54.53 188 LEU B N 1
ATOM 3410 C CA . LEU B 1 196 ? 3.706 105.832 11.098 1.00 56.88 188 LEU B CA 1
ATOM 3411 C C . LEU B 1 196 ? 2.400 106.597 11.039 1.00 58.42 188 LEU B C 1
ATOM 3412 O O . LEU B 1 196 ? 1.422 106.234 11.701 1.00 58.71 188 LEU B O 1
ATOM 3417 N N . SER B 1 197 ? 2.382 107.660 10.237 1.00 53.84 189 SER B N 1
ATOM 3418 C CA . SER B 1 197 ? 1.118 108.327 9.984 1.00 55.05 189 SER B CA 1
ATOM 3419 C C . SER B 1 197 ? 0.201 107.386 9.213 1.00 58.81 189 SER B C 1
ATOM 3420 O O . SER B 1 197 ? 0.588 106.285 8.811 1.00 59.16 189 SER B O 1
ATOM 3423 N N . VAL B 1 198 ? -1.041 107.824 9.022 1.00 63.83 190 VAL B N 1
ATOM 3424 C CA . VAL B 1 198 ? -2.014 107.009 8.300 1.00 65.72 190 VAL B CA 1
ATOM 3425 C C . VAL B 1 198 ? -1.536 106.756 6.873 1.00 65.90 190 VAL B C 1
ATOM 3426 O O . VAL B 1 198 ? -1.561 105.621 6.382 1.00 63.91 190 VAL B O 1
ATOM 3430 N N . GLY B 1 199 ? -1.090 107.810 6.188 1.00 65.68 191 GLY B N 1
ATOM 3431 C CA . GLY B 1 199 ? -0.576 107.635 4.835 1.00 71.76 191 GLY B CA 1
ATOM 3432 C C . GLY B 1 199 ? 0.671 106.764 4.781 1.00 70.46 191 GLY B C 1
ATOM 3433 O O . GLY B 1 199 ? 0.806 105.911 3.900 1.00 65.46 191 GLY B O 1
ATOM 3434 N N . GLU B 1 200 ? 1.596 106.958 5.727 1.00 67.01 192 GLU B N 1
ATOM 3435 C CA . GLU B 1 200 ? 2.826 106.167 5.721 1.00 61.29 192 GLU B CA 1
ATOM 3436 C C . GLU B 1 200 ? 2.527 104.686 5.953 1.00 61.11 192 GLU B C 1
ATOM 3437 O O . GLU B 1 200 ? 3.169 103.812 5.358 1.00 61.70 192 GLU B O 1
ATOM 3443 N N . ARG B 1 201 ? 1.551 104.383 6.815 1.00 59.26 193 ARG B N 1
ATOM 3444 C CA . ARG B 1 201 ? 1.203 102.989 7.082 1.00 60.56 193 ARG B CA 1
ATOM 3445 C C . ARG B 1 201 ? 0.653 102.301 5.836 1.00 60.44 193 ARG B C 1
ATOM 3446 O O . ARG B 1 201 ? 0.891 101.105 5.627 1.00 60.09 193 ARG B O 1
ATOM 3454 N N . ALA B 1 202 ? -0.106 103.031 5.009 1.00 57.25 194 ALA B N 1
ATOM 3455 C CA . ALA B 1 202 ? -0.570 102.460 3.746 1.00 59.43 194 ALA B CA 1
ATOM 3456 C C . ALA B 1 202 ? 0.585 102.232 2.767 1.00 61.68 194 ALA B C 1
ATOM 3457 O O . ALA B 1 202 ? 0.525 101.308 1.953 1.00 61.91 194 ALA B O 1
ATOM 3459 N N . GLU B 1 203 ? 1.636 103.056 2.832 1.00 62.51 195 GLU B N 1
ATOM 3460 C CA . GLU B 1 203 ? 2.809 102.890 1.975 1.00 62.06 195 GLU B CA 1
ATOM 3461 C C . GLU B 1 203 ? 3.810 101.887 2.539 1.00 63.29 195 GLU B C 1
ATOM 3462 O O . GLU B 1 203 ? 4.580 101.301 1.772 1.00 62.50 195 GLU B O 1
ATOM 3468 N N . ALA B 1 204 ? 3.782 101.649 3.851 1.00 68.22 196 ALA B N 1
ATOM 3469 C CA . ALA B 1 204 ? 4.782 100.791 4.484 1.00 62.15 196 ALA B CA 1
ATOM 3470 C C . ALA B 1 204 ? 4.880 99.366 3.924 1.00 60.57 196 ALA B C 1
ATOM 3471 O O . ALA B 1 204 ? 5.989 98.802 3.983 1.00 58.78 196 ALA B O 1
ATOM 3473 N N . PRO B 1 205 ? 3.815 98.717 3.435 1.00 60.06 197 PRO B N 1
ATOM 3474 C CA . PRO B 1 205 ? 3.983 97.342 2.932 1.00 58.41 197 PRO B CA 1
ATOM 3475 C C . PRO B 1 205 ? 4.888 97.222 1.704 1.00 58.66 197 PRO B C 1
ATOM 3476 O O . PRO B 1 205 ? 5.269 96.096 1.360 1.00 56.91 197 PRO B O 1
ATOM 3480 N N . ARG B 1 206 ? 5.269 98.326 1.051 1.00 57.52 198 ARG B N 1
ATOM 3481 C CA . ARG B 1 206 ? 6.139 98.201 -0.118 1.00 61.24 198 ARG B CA 1
ATOM 3482 C C . ARG B 1 206 ? 7.502 97.630 0.251 1.00 61.33 198 ARG B C 1
ATOM 3483 O O . ARG B 1 206 ? 8.182 97.062 -0.611 1.00 62.71 198 ARG B O 1
ATOM 3491 N N . LEU B 1 207 ? 7.930 97.778 1.505 1.00 52.52 199 LEU B N 1
ATOM 3492 C CA . LEU B 1 207 ? 9.219 97.211 1.890 1.00 47.31 199 LEU B CA 1
ATOM 3493 C C . LEU B 1 207 ? 9.215 95.701 1.677 1.00 50.03 199 LEU B C 1
ATOM 3494 O O . LEU B 1 207 ? 10.074 95.156 0.978 1.00 49.04 199 LEU B O 1
ATOM 3499 N N . TYR B 1 208 ? 8.221 95.012 2.244 1.00 54.86 200 TYR B N 1
ATOM 3500 C CA . TYR B 1 208 ? 8.149 93.564 2.091 1.00 56.82 200 TYR B CA 1
ATOM 3501 C C . TYR B 1 208 ? 7.931 93.165 0.634 1.00 60.28 200 TYR B C 1
ATOM 3502 O O . TYR B 1 208 ? 8.461 92.137 0.189 1.00 56.83 200 TYR B O 1
ATOM 3511 N N . ARG B 1 209 ? 7.164 93.964 -0.124 1.00 58.08 201 ARG B N 1
ATOM 3512 C CA . ARG B 1 209 ? 6.911 93.639 -1.529 1.00 62.36 201 ARG B CA 1
ATOM 3513 C C . ARG B 1 209 ? 8.206 93.619 -2.329 1.00 60.61 201 ARG B C 1
ATOM 3514 O O . ARG B 1 209 ? 8.417 92.729 -3.163 1.00 58.75 201 ARG B O 1
ATOM 3522 N N . GLU B 1 210 ? 9.085 94.604 -2.094 1.00 55.94 202 GLU B N 1
ATOM 3523 C CA . GLU B 1 210 ? 10.348 94.671 -2.823 1.00 52.44 202 GLU B CA 1
ATOM 3524 C C . GLU B 1 210 ? 11.275 93.528 -2.436 1.00 56.66 202 GLU B C 1
ATOM 3525 O O . GLU B 1 210 ? 11.989 92.989 -3.290 1.00 56.69 202 GLU B O 1
ATOM 3531 N N . LEU B 1 211 ? 11.309 93.169 -1.147 1.00 52.97 203 LEU B N 1
ATOM 3532 C CA . LEU B 1 211 ? 12.139 92.044 -0.723 1.00 51.00 203 LEU B CA 1
ATOM 3533 C C . LEU B 1 211 ? 11.700 90.760 -1.410 1.00 55.24 203 LEU B C 1
ATOM 3534 O O . LEU B 1 211 ? 12.536 89.988 -1.897 1.00 50.71 203 LEU B O 1
ATOM 3539 N N . GLN B 1 212 ? 10.384 90.529 -1.470 1.00 55.51 204 GLN B N 1
ATOM 3540 C CA . GLN B 1 212 ? 9.850 89.346 -2.143 1.00 66.04 204 GLN B CA 1
ATOM 3541 C C . GLN B 1 212 ? 10.197 89.336 -3.624 1.00 64.47 204 GLN B C 1
ATOM 3542 O O . GLN B 1 212 ? 10.499 88.276 -4.185 1.00 67.66 204 GLN B O 1
ATOM 3548 N N . ALA B 1 213 ? 10.142 90.500 -4.278 1.00 62.35 205 ALA B N 1
ATOM 3549 C CA . ALA B 1 213 ? 10.506 90.557 -5.691 1.00 67.21 205 ALA B CA 1
ATOM 3550 C C . ALA B 1 213 ? 11.980 90.218 -5.884 1.00 63.37 205 ALA B C 1
ATOM 3551 O O . ALA B 1 213 ? 12.344 89.505 -6.825 1.00 60.70 205 ALA B O 1
ATOM 3553 N N . VAL B 1 214 ? 12.843 90.691 -4.982 1.00 60.36 206 VAL B N 1
ATOM 3554 C CA . VAL B 1 214 ? 14.237 90.260 -5.027 1.00 60.63 206 VAL B CA 1
ATOM 3555 C C . VAL B 1 214 ? 14.319 88.750 -4.852 1.00 65.02 206 VAL B C 1
ATOM 3556 O O . VAL B 1 214 ? 15.036 88.059 -5.585 1.00 69.03 206 VAL B O 1
ATOM 3560 N N . ALA B 1 215 ? 13.553 88.215 -3.900 1.00 67.27 207 ALA B N 1
ATOM 3561 C CA . ALA B 1 215 ? 13.575 86.785 -3.613 1.00 66.35 207 ALA B CA 1
ATOM 3562 C C . ALA B 1 215 ? 13.123 85.951 -4.816 1.00 70.38 207 ALA B C 1
ATOM 3563 O O . ALA B 1 215 ? 13.684 84.884 -5.085 1.00 74.93 207 ALA B O 1
ATOM 3565 N N . GLU B 1 216 ? 12.119 86.419 -5.555 1.00 67.98 208 GLU B N 1
ATOM 3566 C CA . GLU B 1 216 ? 11.680 85.679 -6.734 1.00 72.57 208 GLU B CA 1
ATOM 3567 C C . GLU B 1 216 ? 12.742 85.690 -7.831 1.00 72.89 208 GLU B C 1
ATOM 3568 O O . GLU B 1 216 ? 12.977 84.672 -8.492 1.00 70.05 208 GLU B O 1
ATOM 3574 N N . SER B 1 217 ? 13.398 86.830 -8.034 1.00 72.06 209 SER B N 1
ATOM 3575 C CA . SER B 1 217 ? 14.476 86.888 -9.011 1.00 71.94 209 SER B CA 1
ATOM 3576 C C . SER B 1 217 ? 15.595 85.917 -8.649 1.00 74.53 209 SER B C 1
ATOM 3577 O O . SER B 1 217 ? 16.162 85.255 -9.525 1.00 80.78 209 SER B O 1
ATOM 3580 N N . LEU B 1 218 ? 15.936 85.825 -7.364 1.00 72.58 210 LEU B N 1
ATOM 3581 C CA . LEU B 1 218 ? 16.963 84.874 -6.953 1.00 70.72 210 LEU B CA 1
ATOM 3582 C C . LEU B 1 218 ? 16.493 83.443 -7.173 1.00 79.38 210 LEU B C 1
ATOM 3583 O O . LEU B 1 218 ? 17.255 82.599 -7.656 1.00 80.53 210 LEU B O 1
ATOM 3588 N N . LYS B 1 219 ? 15.238 83.155 -6.825 1.00 83.96 211 LYS B N 1
ATOM 3589 C CA . LYS B 1 219 ? 14.670 81.833 -7.074 1.00 92.72 211 LYS B CA 1
ATOM 3590 C C . LYS B 1 219 ? 14.593 81.521 -8.569 1.00 104.49 211 LYS B C 1
ATOM 3591 O O . LYS B 1 219 ? 14.599 80.347 -8.959 1.00 108.67 211 LYS B O 1
ATOM 3593 N N . GLN B 1 220 ? 14.522 82.551 -9.420 1.00 108.41 212 GLN B N 1
ATOM 3594 C CA . GLN B 1 220 ? 14.486 82.381 -10.869 1.00 113.06 212 GLN B CA 1
ATOM 3595 C C . GLN B 1 220 ? 15.863 82.491 -11.506 1.00 114.03 212 GLN B C 1
ATOM 3596 O O . GLN B 1 220 ? 15.972 82.910 -12.664 1.00 114.50 212 GLN B O 1
ATOM 3602 N N . GLY B 1 221 ? 16.919 82.155 -10.772 1.00 114.21 213 GLY B N 1
ATOM 3603 C CA . GLY B 1 221 ? 18.244 82.084 -11.349 1.00 117.38 213 GLY B CA 1
ATOM 3604 C C . GLY B 1 221 ? 18.960 83.405 -11.515 1.00 114.88 213 GLY B C 1
ATOM 3605 O O . GLY B 1 221 ? 20.032 83.431 -12.132 1.00 117.92 213 GLY B O 1
ATOM 3606 N N . GLY B 1 222 ? 18.411 84.500 -10.993 1.00 108.18 214 GLY B N 1
ATOM 3607 C CA . GLY B 1 222 ? 19.082 85.783 -11.068 1.00 95.91 214 GLY B CA 1
ATOM 3608 C C . GLY B 1 222 ? 20.430 85.757 -10.378 1.00 89.24 214 GLY B C 1
ATOM 3609 O O . GLY B 1 222 ? 20.552 85.281 -9.238 1.00 80.15 214 GLY B O 1
ATOM 3610 N N . LEU B 1 223 ? 21.457 86.265 -11.064 1.00 87.46 215 LEU B N 1
ATOM 3611 C CA . LEU B 1 223 ? 22.814 86.244 -10.538 1.00 75.29 215 LEU B CA 1
ATOM 3612 C C . LEU B 1 223 ? 23.369 87.628 -10.241 1.00 70.62 215 LEU B C 1
ATOM 3613 O O . LEU B 1 223 ? 24.412 87.733 -9.580 1.00 65.21 215 LEU B O 1
ATOM 3615 N N . ASP B 1 224 ? 22.688 88.689 -10.673 1.00 67.08 216 ASP B N 1
ATOM 3616 C CA . ASP B 1 224 ? 23.177 90.055 -10.491 1.00 62.96 216 ASP B CA 1
ATOM 3617 C C . ASP B 1 224 ? 22.715 90.592 -9.130 1.00 59.94 216 ASP B C 1
ATOM 3618 O O . ASP B 1 224 ? 21.740 91.336 -9.012 1.00 57.70 216 ASP B O 1
ATOM 3623 N N . TYR B 1 225 ? 23.443 90.205 -8.080 1.00 51.41 217 TYR B N 1
ATOM 3624 C CA . TYR B 1 225 ? 23.073 90.618 -6.727 1.00 50.34 217 TYR B CA 1
ATOM 3625 C C . TYR B 1 225 ? 22.997 92.133 -6.614 1.00 51.33 217 TYR B C 1
ATOM 3626 O O . TYR B 1 225 ? 21.999 92.688 -6.133 1.00 48.84 217 TYR B O 1
ATOM 3635 N N . ALA B 1 226 ? 24.045 92.818 -7.073 1.00 47.16 218 ALA B N 1
ATOM 3636 C CA . ALA B 1 226 ? 24.110 94.266 -6.936 1.00 53.36 218 ALA B CA 1
ATOM 3637 C C . ALA B 1 226 ? 23.006 94.950 -7.738 1.00 60.39 218 ALA B C 1
ATOM 3638 O O . ALA B 1 226 ? 22.450 95.964 -7.299 1.00 68.08 218 ALA B O 1
ATOM 3640 N N . GLY B 1 227 ? 22.672 94.416 -8.913 1.00 62.89 219 GLY B N 1
ATOM 3641 C CA . GLY B 1 227 ? 21.583 94.998 -9.686 1.00 62.99 219 GLY B CA 1
ATOM 3642 C C . GLY B 1 227 ? 20.238 94.851 -8.995 1.00 62.22 219 GLY B C 1
ATOM 3643 O O . GLY B 1 227 ? 19.419 95.775 -8.994 1.00 54.74 219 GLY B O 1
ATOM 3644 N N . LEU B 1 228 ? 19.998 93.690 -8.390 1.00 57.70 220 LEU B N 1
ATOM 3645 C CA . LEU B 1 228 ? 18.739 93.458 -7.697 1.00 62.22 220 LEU B CA 1
ATOM 3646 C C . LEU B 1 228 ? 18.596 94.382 -6.491 1.00 56.84 220 LEU B C 1
ATOM 3647 O O . LEU B 1 228 ? 17.516 94.930 -6.243 1.00 54.91 220 LEU B O 1
ATOM 3652 N N . GLU B 1 229 ? 19.673 94.538 -5.715 1.00 47.18 221 GLU B N 1
ATOM 3653 C CA . GLU B 1 229 ? 19.643 95.451 -4.576 1.00 46.76 221 GLU B CA 1
ATOM 3654 C C . GLU B 1 229 ? 19.316 96.868 -5.023 1.00 46.95 221 GLU B C 1
ATOM 3655 O O . GLU B 1 229 ? 18.482 97.547 -4.409 1.00 46.94 221 GLU B O 1
ATOM 3661 N N . ARG B 1 230 ? 19.960 97.331 -6.102 1.00 52.33 222 ARG B N 1
ATOM 3662 C CA . ARG B 1 230 ? 19.742 98.696 -6.572 1.00 58.60 222 ARG B CA 1
ATOM 3663 C C . ARG B 1 230 ? 18.296 98.902 -7.023 1.00 60.39 222 ARG B C 1
ATOM 3664 O O . ARG B 1 230 ? 17.661 99.905 -6.667 1.00 62.00 222 ARG B O 1
ATOM 3666 N N . GLN B 1 231 ? 17.747 97.948 -7.781 1.00 60.25 223 GLN B N 1
ATOM 3667 C CA . GLN B 1 231 ? 16.374 98.096 -8.265 1.00 64.73 223 GLN B CA 1
ATOM 3668 C C . GLN B 1 231 ? 15.404 98.224 -7.103 1.00 58.69 223 GLN B C 1
ATOM 3669 O O . GLN B 1 231 ? 14.488 99.059 -7.126 1.00 64.23 223 GLN B O 1
ATOM 3675 N N . ALA B 1 232 ? 15.590 97.406 -6.075 1.00 52.19 224 ALA B N 1
ATOM 3676 C CA . ALA B 1 232 ? 14.727 97.503 -4.900 1.00 55.96 224 ALA B CA 1
ATOM 3677 C C . ALA B 1 232 ? 14.914 98.846 -4.209 1.00 55.44 224 ALA B C 1
ATOM 3678 O O . ALA B 1 232 ? 13.941 99.500 -3.834 1.00 58.42 224 ALA B O 1
ATOM 3680 N N . ALA B 1 233 ? 16.165 99.292 -4.074 1.00 55.43 225 ALA B N 1
ATOM 3681 C CA . ALA B 1 233 ? 16.423 100.597 -3.479 1.00 54.02 225 ALA B CA 1
ATOM 3682 C C . ALA B 1 233 ? 15.822 101.711 -4.322 1.00 57.63 225 ALA B C 1
ATOM 3683 O O . ALA B 1 233 ? 15.221 102.651 -3.785 1.00 58.01 225 ALA B O 1
ATOM 3685 N N . ASP B 1 234 ? 15.955 101.616 -5.647 1.00 59.53 226 ASP B N 1
ATOM 3686 C CA . ASP B 1 234 ? 15.401 102.653 -6.514 1.00 57.73 226 ASP B CA 1
ATOM 3687 C C . ASP B 1 234 ? 13.886 102.722 -6.407 1.00 60.34 226 ASP B C 1
ATOM 3688 O O . ASP B 1 234 ? 13.312 103.819 -6.400 1.00 67.34 226 ASP B O 1
ATOM 3693 N N . HIS B 1 235 ? 13.216 101.569 -6.312 1.00 60.77 227 HIS B N 1
ATOM 3694 C CA . HIS B 1 235 ? 11.756 101.588 -6.205 1.00 63.95 227 HIS B CA 1
ATOM 3695 C C . HIS B 1 235 ? 11.317 102.230 -4.898 1.00 64.78 227 HIS B C 1
ATOM 3696 O O . HIS B 1 235 ? 10.313 102.949 -4.851 1.00 69.56 227 HIS B O 1
ATOM 3703 N N . LEU B 1 236 ? 12.033 101.946 -3.815 1.00 58.30 228 LEU B N 1
ATOM 3704 C CA . LEU B 1 236 ? 11.696 102.560 -2.538 1.00 61.51 228 LEU B CA 1
ATOM 3705 C C . LEU B 1 236 ? 11.930 104.063 -2.563 1.00 54.51 228 LEU B C 1
ATOM 3706 O O . LEU B 1 236 ? 11.079 104.842 -2.118 1.00 57.42 228 LEU B O 1
ATOM 3711 N N . THR B 1 237 ? 13.081 104.488 -3.076 1.00 52.91 229 THR B N 1
ATOM 3712 C CA . THR B 1 237 ? 13.382 105.913 -3.120 1.00 66.38 229 THR B CA 1
ATOM 3713 C C . THR B 1 237 ? 12.355 106.664 -3.954 1.00 71.52 229 THR B C 1
ATOM 3714 O O . THR B 1 237 ? 11.847 107.714 -3.542 1.00 70.64 229 THR B O 1
ATOM 3718 N N . ALA B 1 238 ? 12.036 106.132 -5.134 1.00 74.26 230 ALA B N 1
ATOM 3719 C CA . ALA B 1 238 ? 11.068 106.791 -6.003 1.00 76.03 230 ALA B CA 1
ATOM 3720 C C . ALA B 1 238 ? 9.708 106.909 -5.333 1.00 73.22 230 ALA B C 1
ATOM 3721 O O . ALA B 1 238 ? 8.967 107.859 -5.599 1.00 69.22 230 ALA B O 1
ATOM 3723 N N . ALA B 1 239 ? 9.379 105.982 -4.434 1.00 69.42 231 ALA B N 1
ATOM 3724 C CA . ALA B 1 239 ? 8.102 106.027 -3.737 1.00 69.70 231 ALA B CA 1
ATOM 3725 C C . ALA B 1 239 ? 8.153 106.853 -2.454 1.00 68.18 231 ALA B C 1
ATOM 3726 O O . ALA B 1 239 ? 7.169 106.880 -1.714 1.00 58.30 231 ALA B O 1
ATOM 3728 N N . GLY B 1 240 ? 9.277 107.496 -2.149 1.00 62.26 232 GLY B N 1
ATOM 3729 C CA . GLY B 1 240 ? 9.332 108.422 -1.036 1.00 66.50 232 GLY B CA 1
ATOM 3730 C C . GLY B 1 240 ? 10.138 107.965 0.161 1.00 65.83 232 GLY B C 1
ATOM 3731 O O . GLY B 1 240 ? 10.260 108.733 1.121 1.00 62.43 232 GLY B O 1
ATOM 3732 N N . TRP B 1 241 ? 10.690 106.753 0.138 1.00 62.83 233 TRP B N 1
ATOM 3733 C CA . TRP B 1 241 ? 11.519 106.243 1.221 1.00 53.98 233 TRP B CA 1
ATOM 3734 C C . TRP B 1 241 ? 12.918 106.846 1.169 1.00 57.07 233 TRP B C 1
ATOM 3735 O O . TRP B 1 241 ? 13.420 107.240 0.110 1.00 65.68 233 TRP B O 1
ATOM 3746 N N . LEU B 1 242 ? 13.572 106.873 2.328 1.00 55.22 234 LEU B N 1
ATOM 3747 C CA . LEU B 1 242 ? 15.007 107.151 2.418 1.00 58.76 234 LEU B CA 1
ATOM 3748 C C . LEU B 1 242 ? 15.693 105.836 2.774 1.00 55.97 234 LEU B C 1
ATOM 3749 O O . LEU B 1 242 ? 15.564 105.355 3.902 1.00 48.40 234 LEU B O 1
ATOM 3754 N N . VAL B 1 243 ? 16.419 105.254 1.816 1.00 56.48 235 VAL B N 1
ATOM 3755 C CA . VAL B 1 243 ? 16.906 103.881 1.935 1.00 51.97 235 VAL B CA 1
ATOM 3756 C C . VAL B 1 243 ? 18.244 103.849 2.664 1.00 52.24 235 VAL B C 1
ATOM 3757 O O . VAL B 1 243 ? 19.206 104.496 2.244 1.00 49.65 235 VAL B O 1
ATOM 3761 N N . ASP B 1 244 ? 18.312 103.072 3.748 1.00 41.26 236 ASP B N 1
ATOM 3762 C CA . ASP B 1 244 ? 19.596 102.821 4.397 1.00 40.60 236 ASP B CA 1
ATOM 3763 C C . ASP B 1 244 ? 20.401 101.777 3.638 1.00 46.10 236 ASP B C 1
ATOM 3764 O O . ASP B 1 244 ? 21.566 102.008 3.301 1.00 40.25 236 ASP B O 1
ATOM 3769 N N . TYR B 1 245 ? 19.795 100.628 3.341 1.00 41.55 237 TYR B N 1
ATOM 3770 C CA . TYR B 1 245 ? 20.512 99.578 2.633 1.00 40.55 237 TYR B CA 1
ATOM 3771 C C . TYR B 1 245 ? 19.503 98.575 2.104 1.00 42.56 237 TYR B C 1
ATOM 3772 O O . TYR B 1 245 ? 18.410 98.425 2.655 1.00 38.35 237 TYR B O 1
ATOM 3781 N N . VAL B 1 246 ? 19.879 97.915 1.013 1.00 40.23 238 VAL B N 1
ATOM 3782 C CA . VAL B 1 246 ? 19.293 96.655 0.581 1.00 44.50 238 VAL B CA 1
ATOM 3783 C C . VAL B 1 246 ? 20.460 95.740 0.258 1.00 43.41 238 VAL B C 1
ATOM 3784 O O . VAL B 1 246 ? 21.306 96.090 -0.576 1.00 46.39 238 VAL B O 1
ATOM 3788 N N . GLU B 1 247 ? 20.523 94.576 0.909 1.00 40.11 239 GLU B N 1
ATOM 3789 C CA . GLU B 1 247 ? 21.674 93.714 0.678 1.00 46.01 239 GLU B CA 1
ATOM 3790 C C . GLU B 1 247 ? 21.281 92.249 0.661 1.00 44.59 239 GLU B C 1
ATOM 3791 O O . GLU B 1 247 ? 20.454 91.808 1.454 1.00 49.20 239 GLU B O 1
ATOM 3797 N N . ILE B 1 248 ? 21.885 91.512 -0.266 1.00 45.67 240 ILE B N 1
ATOM 3798 C CA . ILE B 1 248 ? 21.796 90.058 -0.349 1.00 42.82 240 ILE B CA 1
ATOM 3799 C C . ILE B 1 248 ? 23.021 89.472 0.346 1.00 41.48 240 ILE B C 1
ATOM 3800 O O . ILE B 1 248 ? 24.159 89.842 0.036 1.00 45.51 240 ILE B O 1
ATOM 3805 N N . ARG B 1 249 ? 22.794 88.611 1.329 1.00 44.06 241 ARG B N 1
ATOM 3806 C CA . ARG B 1 249 ? 23.873 87.987 2.090 1.00 42.94 241 ARG B CA 1
ATOM 3807 C C . ARG B 1 249 ? 23.546 86.513 2.309 1.00 45.23 241 ARG B C 1
ATOM 3808 O O . ARG B 1 249 ? 22.430 86.059 2.053 1.00 51.33 241 ARG B O 1
ATOM 3816 N N . ARG B 1 250 ? 24.524 85.760 2.802 1.00 40.53 242 ARG B N 1
ATOM 3817 C CA . ARG B 1 250 ? 24.278 84.360 3.119 1.00 42.47 242 ARG B CA 1
ATOM 3818 C C . ARG B 1 250 ? 23.359 84.236 4.320 1.00 46.85 242 ARG B C 1
ATOM 3819 O O . ARG B 1 250 ? 23.503 84.962 5.310 1.00 48.13 242 ARG B O 1
ATOM 3827 N N . ALA B 1 251 ? 22.416 83.300 4.228 1.00 51.76 243 ALA B N 1
ATOM 3828 C CA . ALA B 1 251 ? 21.454 83.090 5.300 1.00 55.02 243 ALA B CA 1
ATOM 3829 C C . ALA B 1 251 ? 22.160 82.676 6.585 1.00 56.90 243 ALA B C 1
ATOM 3830 O O . ALA B 1 251 ? 23.253 82.099 6.562 1.00 51.71 243 ALA B O 1
ATOM 3832 N N . ASP B 1 252 ? 21.505 82.982 7.713 1.00 64.21 244 ASP B N 1
ATOM 3833 C CA . ASP B 1 252 ? 21.951 82.666 9.068 1.00 68.75 244 ASP B CA 1
ATOM 3834 C C . ASP B 1 252 ? 23.145 83.506 9.514 1.00 63.85 244 ASP B C 1
ATOM 3835 O O . ASP B 1 252 ? 23.045 84.245 10.497 1.00 67.20 244 ASP B O 1
ATOM 3840 N N . THR B 1 253 ? 24.261 83.430 8.783 1.00 59.65 245 THR B N 1
ATOM 3841 C CA . THR B 1 253 ? 25.515 84.053 9.204 1.00 60.48 245 THR B CA 1
ATOM 3842 C C . THR B 1 253 ? 25.726 85.479 8.695 1.00 59.13 245 THR B C 1
ATOM 3843 O O . THR B 1 253 ? 26.576 86.194 9.239 1.00 51.59 245 THR B O 1
ATOM 3847 N N . LEU B 1 254 ? 25.015 85.904 7.651 1.00 53.13 246 LEU B N 1
ATOM 3848 C CA . LEU B 1 254 ? 25.191 87.237 7.082 1.00 43.51 246 LEU B CA 1
ATOM 3849 C C . LEU B 1 254 ? 26.607 87.456 6.540 1.00 45.03 246 LEU B C 1
ATOM 3850 O O . LEU B 1 254 ? 27.053 88.596 6.396 1.00 46.93 246 LEU B O 1
ATOM 3855 N N . GLU B 1 255 ? 27.334 86.375 6.275 1.00 40.48 247 GLU B N 1
ATOM 3856 C CA . GLU B 1 255 ? 28.517 86.449 5.445 1.00 47.94 247 GLU B CA 1
ATOM 3857 C C . GLU B 1 255 ? 28.153 87.014 4.075 1.00 43.53 247 GLU B C 1
ATOM 3858 O O . GLU B 1 255 ? 27.004 86.933 3.625 1.00 40.33 247 GLU B O 1
ATOM 3864 N N . MET B 1 256 ? 29.151 87.585 3.414 1.00 48.10 248 MET B N 1
ATOM 3865 C CA . MET B 1 256 ? 28.961 88.122 2.072 1.00 48.24 248 MET B CA 1
ATOM 3866 C C . MET B 1 256 ? 28.404 87.054 1.146 1.00 46.16 248 MET B C 1
ATOM 3867 O O . MET B 1 256 ? 28.775 85.880 1.247 1.00 43.26 248 MET B O 1
ATOM 3872 N N . ALA B 1 257 ? 27.467 87.455 0.275 1.00 45.25 249 ALA B N 1
ATOM 3873 C CA . ALA B 1 257 ? 26.873 86.513 -0.661 1.00 45.87 249 ALA B CA 1
ATOM 3874 C C . ALA B 1 257 ? 27.834 86.313 -1.825 1.00 51.44 249 ALA B C 1
ATOM 3875 O O . ALA B 1 257 ? 28.326 87.284 -2.411 1.00 52.22 249 ALA B O 1
ATOM 3877 N N . ARG B 1 258 ? 28.049 85.058 -2.197 1.00 53.47 250 ARG B N 1
ATOM 3878 C CA . ARG B 1 258 ? 28.967 84.712 -3.267 1.00 49.08 250 ARG B CA 1
ATOM 3879 C C . ARG B 1 258 ? 28.187 84.122 -4.432 1.00 48.83 250 ARG B C 1
ATOM 3880 O O . ARG B 1 258 ? 27.116 83.537 -4.242 1.00 50.12 250 ARG B O 1
ATOM 3888 N N . ALA B 1 259 ? 28.714 84.317 -5.642 1.00 44.50 251 ALA B N 1
ATOM 3889 C CA . ALA B 1 259 ? 28.031 83.886 -6.856 1.00 47.19 251 ALA B CA 1
ATOM 3890 C C . ALA B 1 259 ? 27.865 82.377 -6.855 1.00 53.48 251 ALA B C 1
ATOM 3891 O O . ALA B 1 259 ? 28.852 81.637 -6.884 1.00 52.53 251 ALA B O 1
ATOM 3893 N N . GLY B 1 260 ? 26.624 81.919 -6.850 1.00 56.01 252 GLY B N 1
ATOM 3894 C CA . GLY B 1 260 ? 26.316 80.507 -6.793 1.00 56.38 252 GLY B CA 1
ATOM 3895 C C . GLY B 1 260 ? 25.742 80.074 -5.467 1.00 56.24 252 GLY B C 1
ATOM 3896 O O . GLY B 1 260 ? 25.257 78.936 -5.360 1.00 54.24 252 GLY B O 1
ATOM 3897 N N . ASP B 1 261 ? 25.760 80.946 -4.459 1.00 50.64 253 ASP B N 1
ATOM 3898 C CA . ASP B 1 261 ? 25.245 80.564 -3.155 1.00 50.23 253 ASP B CA 1
ATOM 3899 C C . ASP B 1 261 ? 23.780 80.200 -3.305 1.00 58.01 253 ASP B C 1
ATOM 3900 O O . ASP B 1 261 ? 23.045 80.835 -4.070 1.00 64.96 253 ASP B O 1
ATOM 3905 N N . LYS B 1 262 ? 23.352 79.164 -2.588 1.00 57.92 254 LYS B N 1
ATOM 3906 C CA . LYS B 1 262 ? 21.976 78.719 -2.702 1.00 57.68 254 LYS B CA 1
ATOM 3907 C C . LYS B 1 262 ? 21.121 79.090 -1.502 1.00 61.35 254 LYS B C 1
ATOM 3908 O O . LYS B 1 262 ? 19.902 79.183 -1.653 1.00 70.29 254 LYS B O 1
ATOM 3910 N N . LYS B 1 263 ? 21.717 79.329 -0.331 1.00 60.16 255 LYS B N 1
ATOM 3911 C CA . LYS B 1 263 ? 20.966 79.687 0.876 1.00 57.96 255 LYS B CA 1
ATOM 3912 C C . LYS B 1 263 ? 21.261 81.149 1.207 1.00 56.59 255 LYS B C 1
ATOM 3913 O O . LYS B 1 263 ? 22.301 81.471 1.793 1.00 57.24 255 LYS B O 1
ATOM 3915 N N . LEU B 1 264 ? 20.342 82.036 0.829 1.00 49.70 256 LEU B N 1
ATOM 3916 C CA . LEU B 1 264 ? 20.571 83.473 0.902 1.00 56.29 256 LEU B CA 1
ATOM 3917 C C . LEU B 1 264 ? 19.487 84.158 1.732 1.00 55.08 256 LEU B C 1
ATOM 3918 O O . LEU B 1 264 ? 18.466 83.568 2.091 1.00 55.90 256 LEU B O 1
ATOM 3923 N N . VAL B 1 265 ? 19.734 85.425 2.050 1.00 50.53 257 VAL B N 1
ATOM 3924 C CA . VAL B 1 265 ? 18.746 86.279 2.693 1.00 45.51 257 VAL B CA 1
ATOM 3925 C C . VAL B 1 265 ? 18.889 87.688 2.135 1.00 47.10 257 VAL B C 1
ATOM 3926 O O . VAL B 1 265 ? 20.001 88.169 1.901 1.00 50.01 257 VAL B O 1
ATOM 3930 N N . VAL B 1 266 ? 17.758 88.326 1.869 1.00 50.45 258 VAL B N 1
ATOM 3931 C CA . VAL B 1 266 ? 17.706 89.718 1.437 1.00 49.06 258 VAL B CA 1
ATOM 3932 C C . VAL B 1 266 ? 17.250 90.568 2.613 1.00 43.06 258 VAL B C 1
ATOM 3933 O O . VAL B 1 266 ? 16.209 90.281 3.216 1.00 44.81 258 VAL B O 1
ATOM 3937 N N . LEU B 1 267 ? 18.008 91.615 2.927 1.00 42.98 259 LEU B N 1
ATOM 3938 C CA . LEU B 1 267 ? 17.705 92.491 4.051 1.00 46.07 259 LEU B CA 1
ATOM 3939 C C . LEU B 1 267 ? 17.631 93.933 3.585 1.00 44.54 259 LEU B C 1
ATOM 3940 O O . LEU B 1 267 ? 18.401 94.367 2.721 1.00 42.38 259 LEU B O 1
ATOM 3945 N N . ALA B 1 268 ? 16.748 94.692 4.222 1.00 40.45 260 ALA B N 1
ATOM 3946 C CA . ALA B 1 268 ? 16.598 96.092 3.870 1.00 43.44 260 ALA B CA 1
ATOM 3947 C C . ALA B 1 268 ? 16.256 96.897 5.112 1.00 41.99 260 ALA B C 1
ATOM 3948 O O . ALA B 1 268 ? 15.590 96.410 6.032 1.00 42.49 260 ALA B O 1
ATOM 3950 N N . ALA B 1 269 ? 16.712 98.143 5.119 1.00 39.06 261 ALA B N 1
ATOM 3951 C CA . ALA B 1 269 ? 16.293 99.119 6.114 1.00 43.93 261 ALA B CA 1
ATOM 3952 C C . ALA B 1 269 ? 16.105 100.443 5.397 1.00 44.51 261 ALA B C 1
ATOM 3953 O O . ALA B 1 269 ? 16.962 100.841 4.600 1.00 43.99 261 ALA B O 1
ATOM 3955 N N . ALA B 1 270 ? 14.976 101.099 5.654 1.00 45.84 262 ALA B N 1
ATOM 3956 C CA . ALA B 1 270 ? 14.619 102.335 4.971 1.00 49.33 262 ALA B CA 1
ATOM 3957 C C . ALA B 1 270 ? 13.644 103.111 5.839 1.00 46.87 262 ALA B C 1
ATOM 3958 O O . ALA B 1 270 ? 12.875 102.519 6.596 1.00 47.87 262 ALA B O 1
ATOM 3960 N N . ARG B 1 271 ? 13.636 104.429 5.679 1.00 52.92 263 ARG B N 1
ATOM 3961 C CA . ARG B 1 271 ? 12.859 105.315 6.539 1.00 54.53 263 ARG B CA 1
ATOM 3962 C C . ARG B 1 271 ? 11.719 105.951 5.761 1.00 61.56 263 ARG B C 1
ATOM 3963 O O . ARG B 1 271 ? 11.910 106.406 4.630 1.00 63.36 263 ARG B O 1
ATOM 3971 N N . LEU B 1 272 ? 10.529 105.947 6.366 1.00 64.74 264 LEU B N 1
ATOM 3972 C CA . LEU B 1 272 ? 9.397 106.768 5.949 1.00 57.53 264 LEU B CA 1
ATOM 3973 C C . LEU B 1 272 ? 9.299 107.906 6.958 1.00 60.96 264 LEU B C 1
ATOM 3974 O O . LEU B 1 272 ? 8.937 107.679 8.118 1.00 63.33 264 LEU B O 1
ATOM 3979 N N . GLY B 1 273 ? 9.603 109.122 6.509 1.00 62.74 265 GLY B N 1
ATOM 3980 C CA . GLY B 1 273 ? 9.771 110.240 7.425 1.00 66.48 265 GLY B CA 1
ATOM 3981 C C . GLY B 1 273 ? 10.859 109.926 8.440 1.00 66.73 265 GLY B C 1
ATOM 3982 O O . GLY B 1 273 ? 11.967 109.509 8.090 1.00 65.62 265 GLY B O 1
ATOM 3983 N N . THR B 1 274 ? 10.527 110.105 9.713 1.00 68.48 266 THR B N 1
ATOM 3984 C CA . THR B 1 274 ? 11.449 109.932 10.827 1.00 68.37 266 THR B CA 1
ATOM 3985 C C . THR B 1 274 ? 11.571 108.482 11.265 1.00 65.62 266 THR B C 1
ATOM 3986 O O . THR B 1 274 ? 12.372 108.186 12.155 1.00 68.09 266 THR B O 1
ATOM 3988 N N . THR B 1 275 ? 10.809 107.576 10.661 1.00 64.67 267 THR B N 1
ATOM 3989 C CA . THR B 1 275 ? 10.610 106.225 11.177 1.00 62.67 267 THR B CA 1
ATOM 3990 C C . THR B 1 275 ? 11.364 105.215 10.313 1.00 60.34 267 THR B C 1
ATOM 3991 O O . THR B 1 275 ? 11.138 105.142 9.099 1.00 51.81 267 THR B O 1
ATOM 3995 N N . ARG B 1 276 ? 12.235 104.426 10.946 1.00 56.36 268 ARG B N 1
ATOM 3996 C CA . ARG B 1 276 ? 13.046 103.421 10.269 1.00 53.55 268 ARG B CA 1
ATOM 3997 C C . ARG B 1 276 ? 12.409 102.042 10.372 1.00 56.27 268 ARG B C 1
ATOM 3998 O O . ARG B 1 276 ? 12.129 101.561 11.473 1.00 56.56 268 ARG B O 1
ATOM 4006 N N . LEU B 1 277 ? 12.209 101.394 9.231 1.00 50.01 269 LEU B N 1
ATOM 4007 C CA . LEU B 1 277 ? 11.650 100.055 9.203 1.00 44.49 269 LEU B CA 1
ATOM 4008 C C . LEU B 1 277 ? 12.685 99.104 8.623 1.00 47.93 269 LEU B C 1
ATOM 4009 O O . LEU B 1 277 ? 13.471 99.485 7.751 1.00 46.40 269 LEU B O 1
ATOM 4014 N N . ILE B 1 278 ? 12.699 97.871 9.139 1.00 48.17 270 ILE B N 1
ATOM 4015 C CA . ILE B 1 278 ? 13.587 96.818 8.653 1.00 48.07 270 ILE B CA 1
ATOM 4016 C C . ILE B 1 278 ? 12.751 95.583 8.353 1.00 46.69 270 ILE B C 1
ATOM 4017 O O . ILE B 1 278 ? 11.672 95.389 8.919 1.00 47.31 270 ILE B O 1
ATOM 4022 N N . ASP B 1 279 ? 13.249 94.752 7.440 1.00 47.41 271 ASP B N 1
ATOM 4023 C CA . ASP B 1 279 ? 12.588 93.500 7.092 1.00 47.12 271 ASP B CA 1
ATOM 4024 C C . ASP B 1 279 ? 13.590 92.637 6.337 1.00 47.11 271 ASP B C 1
ATOM 4025 O O . ASP B 1 279 ? 14.676 93.094 5.970 1.00 44.13 271 ASP B O 1
ATOM 4030 N N . ASN B 1 280 ? 13.225 91.374 6.125 1.00 48.16 272 ASN B N 1
ATOM 4031 C CA . ASN B 1 280 ? 14.118 90.466 5.422 1.00 50.42 272 ASN B CA 1
ATOM 4032 C C . ASN B 1 280 ? 13.324 89.261 4.932 1.00 53.86 272 ASN B C 1
ATOM 4033 O O . ASN B 1 280 ? 12.259 88.929 5.470 1.00 54.10 272 ASN B O 1
ATOM 4038 N N . VAL B 1 281 ? 13.872 88.607 3.901 1.00 49.97 273 VAL B N 1
ATOM 4039 C CA . VAL B 1 281 ? 13.306 87.403 3.302 1.00 51.66 273 VAL B CA 1
ATOM 4040 C C . VAL B 1 281 ? 14.418 86.395 3.030 1.00 55.53 273 VAL B C 1
ATOM 4041 O O . VAL B 1 281 ? 15.416 86.720 2.377 1.00 51.43 273 VAL B O 1
ATOM 4045 N N . GLU B 1 282 ? 14.249 85.176 3.537 1.00 56.88 274 GLU B N 1
ATOM 4046 C CA . GLU B 1 282 ? 15.166 84.092 3.235 1.00 60.78 274 GLU B CA 1
ATOM 4047 C C . GLU B 1 282 ? 14.740 83.394 1.954 1.00 63.11 274 GLU B C 1
ATOM 4048 O O . GLU B 1 282 ? 13.549 83.266 1.664 1.00 63.20 274 GLU B O 1
ATOM 4054 N N . VAL B 1 283 ? 15.733 82.946 1.186 1.00 63.69 275 VAL B N 1
ATOM 4055 C CA . VAL B 1 283 ? 15.521 82.218 -0.060 1.00 75.22 275 VAL B CA 1
ATOM 4056 C C . VAL B 1 283 ? 16.404 80.980 -0.068 1.00 78.09 275 VAL B C 1
ATOM 4057 O O . VAL B 1 283 ? 17.566 81.034 0.357 1.00 75.61 275 VAL B O 1
ATOM 4061 N N . GLY B 1 284 ? 15.852 79.867 -0.551 1.00 79.53 276 GLY B N 1
ATOM 4062 C CA . GLY B 1 284 ? 16.603 78.629 -0.678 1.00 79.58 276 GLY B CA 1
ATOM 4063 C C . GLY B 1 284 ? 16.662 78.076 -2.090 1.00 83.41 276 GLY B C 1
ATOM 4064 O O . GLY B 1 284 ? 17.713 78.104 -2.738 1.00 83.49 276 GLY B O 1
#

B-factor: mean 58.0, std 18.92, range [25.12, 159.06]

Sequence (540 aa):
HMQIIHTIRELRTWRENTGKVAFVPTMGNLHEGHLALVREARKRADNVVVSIFVNRLQFGRTLQQDADKLAAEGVAVVFAPDEKELYPNVEQRYNVEPPHLQNELCGKFRPGHFRGVATVVSKLFNIVLPDVACFGKKDYQQLAVIKGLTEDLNFDIEIVPVDTGRAADGLALSSRNRYLSVGERAEAPRLYRELQAVAESLKQGGLDYAGLERQAADHLTAAGWLVDYVEIRRADTLEMARAGDKKLVVLAAARLGTTRLIDNVEVGLPHMQIIHTIRELRTWRENTGKVAFVPTMGNLHEGHLALVREARKRADNVVVSIFVNRLQFGYPRTLQQDADKLAAEGVAVVFAPDEKELYPNVEQRYNVEPPHLQNELCGKFRPGHFRGVATVVSKLFNIVLPDVACFGKKDYQQLAVIKGLTEDLNFDIEIVPVDTGRAADGLALSSRNRYLSVGERAEAPRLYRELQAVAESLKQGGLDYAGLERQAADHLTAAGWLVDYVEIRRADTLEMARAGDKKLVVLAAARLGTTRLIDNVEVG

CATH classification: 3.40.50.620 (+1 more: 3.30.1300.10)

Solvent-accessible surface area: 23466 Å² total; per-residue (Å²): 151,44,84,68,11,87,45,26,198,99,0,44,82,41,29,144,134,28,55,103,0,0,0,0,23,17,118,5,69,28,47,93,14,34,19,25,1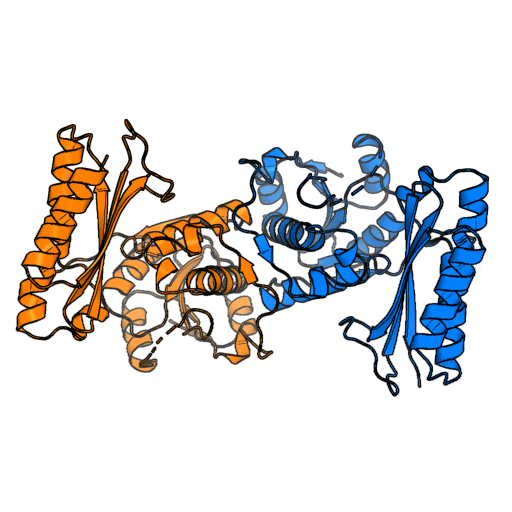8,1,100,39,0,98,156,92,10,118,38,0,0,0,0,24,12,86,10,99,57,10,68,64,100,94,60,112,55,7,2,83,38,0,55,89,43,39,6,22,0,0,0,12,8,91,81,114,61,0,6,91,91,93,107,18,50,4,21,0,35,5,41,123,21,16,78,43,4,7,3,145,66,65,107,30,17,10,80,2,10,0,2,9,7,2,2,7,1,5,1,0,82,6,54,1,0,0,8,18,49,40,43,8,7,43,8,8,0,0,69,4,0,13,88,7,3,20,17,91,21,89,27,9,60,11,104,30,25,70,25,122,59,13,9,4,47,26,53,40,26,100,69,25,53,96,53,44,76,81,39,1,6,72,3,38,128,41,2,78,50,7,12,100,39,1,59,140,52,28,118,95,24,54,15,38,33,145,122,3,21,83,70,1,79,88,36,61,7,108,28,19,22,10,38,0,14,60,20,78,90,2,81,97,14,140,61,75,21,47,61,0,0,0,7,1,0,0,72,10,60,134,12,53,15,39,6,10,24,70,15,69,41,178,159,50,37,79,14,99,44,25,70,96,0,46,106,60,32,136,115,33,50,109,0,0,0,0,24,21,69,3,37,29,60,93,19,38,22,29,22,1,107,52,0,45,84,85,9,140,42,1,0,1,0,27,14,75,6,63,55,18,80,122,164,84,77,71,72,83,65,5,19,102,38,2,55,90,44,52,6,24,0,4,0,26,10,94,95,65,57,0,17,92,61,103,114,21,70,3,28,0,37,6,38,125,18,13,78,41,10,13,2,74,65,77,108,25,13,9,81,2,3,0,0,9,8,1,2,7,1,5,1,0,81,6,56,2,0,0,9,22,16,27,49,6,9,48,6,8,0,1,53,4,0,12,110,10,3,22,17,90,19,91,24,7,63,13,129,33,30,69,28,122,67,13,5,4,58,20,66,63,27,96,161,19,61,141,51,50,71,76,38,0,8,69,2,43,115,24,1,79,56,6,11,95,36,24,79,135,64,31,82,95,36,72,30,26,35,50,102,3,22,89,82,1,77,95,36,51,1,98,38,42,26,12,49,7,10,83,18,70,72,3,94,127,22,146,98,74,30,76,63,6,0,0,7,2,0,0,60,10,51,111,14,64,6,21,5,13,24,101,24,101

InterPro domains:
  IPR003721 Pantoate-beta-alanine ligase [MF_00158] (1-256)
  IPR003721 Pantoate-beta-alanine ligase [PF02569] (2-254)
  IPR003721 Pantoate-beta-alanine ligase [TIGR00018] (2-256)
  IPR003721 Pantoate-beta-alanine ligase [cd00560] (1-254)
  IPR004821 Cytidyltransferase-like domain [TIGR00125] (3-45)
  IPR014729 Rossmann-like alpha/beta/alpha sandwich fold [G3DSA:3.40.50.620] (1-154)
  IPR042176 Pantoate-beta-alanine ligase, C-terminal domain [G3DSA:3.30.1300.10] (156-258)

Foldseek 3Di:
DAEEAAALVVLQVVLVVDDAEEEEEDQDPDDVQSLLQLLVSVVPGQEYEYEHADDPQAVLPDPVVRVVVCVVNNHHYYYYYYPCRQVVPNDDPDWDDFPCLCCPDVNVVSPRNLRSLCRVVVSVCVRNVHQEYEDECFVVSSLLSNVVCCVVVVSNHHYHYGYFDADPLRHGDDSLLVVADPVRNVVRSLLVVLQVVLLVCVQVLDQPQVVSFVVSCVVCVVVQKAWPGWAKAAHSNRHHDDRVDFWIKIKTWIDRPPGIHIGMDIGGYD/DAEEAAALVVLVVVLPVPPAEEEEEDQDPDDPQSLLQLLVSVVPDLEYEYEHHDFPQQPCDDDPPVVRVVVVVVSNHHYYYYYYPCNLVVDDDDPDWDDFPPLCCDDVNVVRPRNLRRLCRVVVSVCVSNVHAEYEDECFVVSNQLSNVVSCVVVVSNHHYHYGYFDADPLGHTDDPLLVVADPVRNVVRSLLVVLQVVLQVCVVVVNQCQVVSFVVSVVVQVVVQKAWPGWGKAAPSNRHRDDGPDQWIKIKTWIDRPPGIHIGMDIHD